Protein AF-C1ECT1-F1 (afdb_monomer_lite)

Secondary structure (DSSP, 8-state):
--------SSHHHHHHHHHHHHHHHHHHHHHHHHHHHHHHHHHHHHHHHHHHHHHHHHHHHHHHHHHHHHHHHHHHHHHHHHHHHHHHHHHHHHHHHHHHHHHHHHHHHHHHHHHHHHHHHHHHHHHHHHHHHHHHHHHHHHHHHHHHHHHHHHHHHHHHHHHHHHHHHHHHHHHHHHHHHHHHHHHHHHHHHHHHHHHHHHHHHHHHHHHHHHHHHHHHHHHHHHTTT--STHHHHHHHHHHHHHHHHHHHHHHHHHHHHHHHHHHHHHHHHHHHHHHHHHHHHHHHHHHHHHHHHHHHHHHHHHHHHHHHHHHHHHHHHHHHHHHHHHHHHHHHHHHHHHHHHHHHTTS-HHHHH-SS-GGGGG--------TT-----S---SSTTS---TTTTTHHHHHHHHHHHHHHHHHHHHHHHHHHHHHHHHHHHHHHHHHHS--HHHHHTTSTTS---SSS--TTHHHHHHHHHHHHHHHHHHHHHHHHHHHHHHHHHTTS--------------------

Foldseek 3Di:
DYDDDDDDDDVVVVVVVVVVVVVVVVVVVVVVVVVVVVVVVVVVVVVVVVVVVVVVVVVVVVVVVVVVVVVVVVVVVVVVVVVVVVVVVVVVVVVVVVVVVVVVVVVVVVVVVVVVVVVVVVVVVVVVVVVVVVVVVVVVVVVVVVVVVVVVVVVVVVVVVVVVVVVVVVVVVVVVVVVVVVVVVVVVVVVVVVVVVVVVVVVVVVVVVVVVVVVVVVVVVVCVVVVVPDPDDPVPVVVVVVVVVVVVVVVVVVVVVVVVVVVVVVVVVVVVVVVVVVVVVVVVVVVVVVVVVVVVVVVVVVVVVVVVVVVVVVVVVVVVVVVVVVVVVVVVVVVVVVVVVVVVVVVVVVDDPVCVVPVQPPVCVVPPPPDPDDDPDPDPQDDDPPDPPDDDDPVHPCSSVVVSVVVVVVVVVVVVVVVVVVVVVVVVVVVVVVVVVCLVDPDPVQVVLCDPPHPDHPVDDDPCVVVVSVVVVVVVVVVVVVVVVVVVVVVVVVVVVVPDDDDDDDDDDDDDDDDDDDDD

InterPro domains:
  IPR039505 Dynein regulatory complex protein 1/2, N-terminal [PF14772] (24-117)
  IPR039750 Dynein regulatory complex protein [PTHR21625] (7-356)

Organism: Micromonas commoda (strain RCC299 / NOUM17 / CCMP2709) (NCBI:txid296587)

Radius of gyration: 83.27 Å; chains: 1; bounding box: 223×62×246 Å

pLDDT: mean 80.4, std 19.65, range [28.39, 98.44]

Sequence (520 aa):
MAAKEEELDEEQLLAREEAMKAEEALMADLRRKAAEMDATRMREQQLSKVSRRRVQHHWLKIMRQVKAEELLRDVEVLSQAHEHLCDRKDAEIEQLARELDIAEEQHRASLRSHTAQLDALANLQHRLVRHLDDEFRRNLRSLTREFQNERDGVDATHRKRRDEMLELIDAMERQHAESNARAQNDFETAREEIKNRNGEEYNALRLTLEQSIDALEKALNDAHVEYVDETGSRSESFKELTAKDADAAATMAKRSRRIDRMQTQLAHLRRRHAATEAEWAERNETLRKEKESMQKHYRELTKKMKDSRATERSRLQALVEASAEASKAVDAKIARAEKILKLAEMARKLETEEEKIDPFNDANEGVAGTFEHGRGSLSSWGSLPAFPNEPVDEYEYMNRFFDRYNKVFLDTRAVDGERERLAEENADLRDVLKRYLDGVSVNDEIVRESLPGGQGNTLMVVNERTEVLRRQKARLERERAAEREMAALRMQDTARLEVTGRSDVQAEEAREVEVMVRSY

Structure (mmCIF, N/CA/C/O backbone):
data_AF-C1ECT1-F1
#
_entry.id   AF-C1ECT1-F1
#
loop_
_atom_site.group_PDB
_atom_site.id
_atom_site.type_symbol
_atom_site.label_atom_id
_atom_site.label_alt_id
_atom_site.label_comp_id
_atom_site.label_asym_id
_atom_site.label_entity_id
_atom_site.label_seq_id
_atom_site.pdbx_PDB_ins_code
_atom_site.Cartn_x
_atom_site.Cartn_y
_atom_site.Cartn_z
_atom_site.occupancy
_atom_site.B_iso_or_equiv
_atom_site.auth_seq_id
_atom_site.auth_comp_id
_atom_site.auth_asym_id
_atom_site.auth_atom_id
_atom_site.pdbx_PDB_model_num
ATOM 1 N N . MET A 1 1 ? 143.371 -20.281 -130.783 1.00 38.75 1 MET A N 1
ATOM 2 C CA . MET A 1 1 ? 141.977 -20.488 -131.232 1.00 38.75 1 MET A CA 1
ATOM 3 C C . MET A 1 1 ? 141.144 -20.560 -129.956 1.00 38.75 1 MET A C 1
ATOM 5 O O . MET A 1 1 ? 141.297 -21.541 -129.252 1.00 38.75 1 MET A O 1
ATOM 9 N N . ALA A 1 2 ? 140.673 -19.430 -129.417 1.00 37.81 2 ALA A N 1
ATOM 10 C CA . ALA A 1 2 ? 139.431 -18.703 -129.763 1.00 37.81 2 ALA A CA 1
ATOM 11 C C . ALA A 1 2 ? 138.211 -19.277 -129.005 1.00 37.81 2 ALA A C 1
ATOM 13 O O . ALA A 1 2 ? 138.126 -20.490 -128.907 1.00 37.81 2 ALA A O 1
ATOM 14 N N . ALA A 1 3 ? 137.211 -18.539 -128.514 1.00 41.69 3 ALA A N 1
ATOM 15 C CA . ALA A 1 3 ? 137.032 -17.156 -128.052 1.00 41.69 3 ALA A CA 1
ATOM 16 C C . ALA A 1 3 ? 135.597 -17.070 -127.458 1.00 41.69 3 ALA A C 1
ATOM 18 O O . ALA A 1 3 ? 134.686 -17.572 -128.101 1.00 41.69 3 ALA A O 1
ATOM 19 N N . LYS A 1 4 ? 135.448 -16.395 -126.302 1.00 46.88 4 LYS A N 1
ATOM 20 C CA . LYS A 1 4 ? 134.285 -15.644 -125.751 1.00 46.88 4 LYS A CA 1
ATOM 21 C C . LYS A 1 4 ? 132.872 -16.271 -125.683 1.00 46.88 4 LYS A C 1
ATOM 23 O O . LYS A 1 4 ? 132.219 -16.359 -126.710 1.00 46.88 4 LYS A O 1
ATOM 28 N N . GLU A 1 5 ? 132.377 -16.462 -124.449 1.00 40.78 5 GLU A N 1
ATOM 29 C CA . GLU A 1 5 ? 131.033 -16.085 -123.929 1.00 40.78 5 GLU A CA 1
ATOM 30 C C . GLU A 1 5 ? 130.930 -16.491 -122.434 1.00 40.78 5 GLU A C 1
ATOM 32 O O . GLU A 1 5 ? 130.688 -17.655 -122.156 1.00 40.78 5 GLU A O 1
ATOM 37 N N . GLU A 1 6 ? 131.181 -15.579 -121.477 1.00 47.59 6 GLU A N 1
ATOM 38 C CA . GLU A 1 6 ? 130.947 -15.771 -120.020 1.00 47.59 6 GLU A CA 1
ATOM 39 C C . GLU A 1 6 ? 131.221 -14.448 -119.255 1.00 47.59 6 GLU A C 1
ATOM 41 O O . GLU A 1 6 ? 132.366 -14.188 -118.918 1.00 47.59 6 GLU A O 1
ATOM 46 N N . GLU A 1 7 ? 130.210 -13.593 -119.024 1.00 41.69 7 GLU A N 1
ATOM 47 C CA . GLU A 1 7 ? 130.173 -12.525 -117.985 1.00 41.69 7 GLU A CA 1
ATOM 48 C C . GLU A 1 7 ? 128.698 -12.100 -117.761 1.00 41.69 7 GLU A C 1
ATOM 50 O O . GLU A 1 7 ? 128.196 -11.217 -118.458 1.00 41.69 7 GLU A O 1
ATOM 55 N N . LEU A 1 8 ? 127.958 -12.773 -116.859 1.00 44.81 8 LEU A N 1
ATOM 56 C CA . LEU A 1 8 ? 126.554 -12.432 -116.541 1.00 44.81 8 LEU A CA 1
ATOM 57 C C . LEU A 1 8 ? 126.038 -13.033 -115.205 1.00 44.81 8 LEU A C 1
ATOM 59 O O . LEU A 1 8 ? 124.957 -13.598 -115.204 1.00 44.81 8 LEU A O 1
ATOM 63 N N . ASP A 1 9 ? 126.758 -12.935 -114.069 1.00 53.41 9 ASP A N 1
ATOM 64 C CA . ASP A 1 9 ? 126.258 -13.506 -112.785 1.00 53.41 9 ASP A CA 1
ATOM 65 C C . ASP A 1 9 ? 126.555 -12.731 -111.466 1.00 53.41 9 ASP A C 1
ATOM 67 O O . ASP A 1 9 ? 126.035 -13.108 -110.416 1.00 53.41 9 ASP A O 1
ATOM 71 N N . GLU A 1 10 ? 127.292 -11.607 -111.454 1.00 54.16 10 GLU A N 1
ATOM 72 C CA . GLU A 1 10 ? 127.638 -10.908 -110.187 1.00 54.16 10 GLU A CA 1
ATOM 73 C C . GLU A 1 10 ? 126.666 -9.779 -109.763 1.00 54.16 10 GLU A C 1
ATOM 75 O O . GLU A 1 10 ? 126.545 -9.482 -108.573 1.00 54.16 10 GLU A O 1
ATOM 80 N N . GLU A 1 11 ? 125.875 -9.202 -110.675 1.00 56.00 11 GLU A N 1
ATOM 81 C CA . GLU A 1 11 ? 124.905 -8.135 -110.339 1.00 56.00 11 GLU A CA 1
ATOM 82 C C . GLU A 1 11 ? 123.637 -8.650 -109.622 1.00 56.00 11 GLU A C 1
ATOM 84 O O . GLU A 1 11 ? 122.957 -7.899 -108.920 1.00 56.00 11 GLU A O 1
ATOM 89 N N . GLN A 1 12 ? 123.313 -9.944 -109.736 1.00 56.47 12 GLN A N 1
ATOM 90 C CA . GLN A 1 12 ? 122.060 -10.499 -109.201 1.00 56.47 12 GLN A CA 1
ATOM 91 C C . GLN A 1 12 ? 122.098 -10.828 -107.696 1.00 56.47 12 GLN A C 1
ATOM 93 O O . GLN A 1 12 ? 121.039 -10.963 -107.075 1.00 56.47 12 GLN A O 1
ATOM 98 N N . LEU A 1 13 ? 123.282 -10.952 -107.082 1.00 58.38 13 LEU A N 1
ATOM 99 C CA . LEU A 1 13 ? 123.420 -11.256 -105.648 1.00 58.38 13 LEU A CA 1
ATOM 100 C C . LEU A 1 13 ? 123.365 -9.998 -104.767 1.00 58.38 13 LEU A C 1
ATOM 102 O O . LEU A 1 13 ? 122.689 -10.014 -103.739 1.00 58.38 13 LEU A O 1
ATOM 106 N N . LEU A 1 14 ? 123.964 -8.887 -105.205 1.00 60.75 14 LEU A N 1
ATOM 107 C CA . LEU A 1 14 ? 123.893 -7.602 -104.493 1.00 60.75 14 LEU A CA 1
ATOM 108 C C . LEU A 1 14 ? 122.464 -7.042 -104.466 1.00 60.75 14 LEU A C 1
ATOM 110 O O . LEU A 1 14 ? 121.989 -6.614 -103.416 1.00 60.75 14 LEU A O 1
ATOM 114 N N . ALA A 1 15 ? 121.726 -7.165 -105.574 1.00 62.22 15 ALA A N 1
ATOM 115 C CA . ALA A 1 15 ? 120.319 -6.769 -105.633 1.00 62.22 15 ALA A CA 1
ATOM 116 C C . ALA A 1 15 ? 119.428 -7.585 -104.674 1.00 62.22 15 ALA A C 1
ATOM 118 O O . ALA A 1 15 ? 118.450 -7.064 -104.138 1.00 62.22 15 ALA A O 1
ATOM 119 N N . ARG A 1 16 ? 119.766 -8.858 -104.414 1.00 61.47 16 ARG A N 1
ATOM 120 C CA . ARG A 1 16 ? 119.040 -9.705 -103.452 1.00 61.47 16 ARG A CA 1
ATOM 121 C C . ARG A 1 16 ? 119.345 -9.338 -102.003 1.00 61.47 16 ARG A C 1
ATOM 123 O O . ARG A 1 16 ? 118.430 -9.344 -101.185 1.00 61.47 16 ARG A O 1
ATOM 130 N N . GLU A 1 17 ? 120.586 -8.990 -101.674 1.00 61.91 17 GLU A N 1
ATOM 131 C CA . GLU A 1 17 ? 120.934 -8.533 -100.323 1.00 61.91 17 GLU A CA 1
ATOM 132 C C . GLU A 1 17 ? 120.354 -7.151 -100.003 1.00 61.91 17 GLU A C 1
ATOM 134 O O . GLU A 1 17 ? 119.888 -6.918 -98.886 1.00 61.91 17 GLU A O 1
ATOM 139 N N . GLU A 1 18 ? 120.338 -6.241 -100.977 1.00 64.75 18 GLU A N 1
ATOM 140 C CA . GLU A 1 18 ? 119.692 -4.934 -100.842 1.00 64.75 18 GLU A CA 1
ATOM 141 C C . GLU A 1 18 ? 118.167 -5.065 -100.739 1.00 64.75 18 GLU A C 1
ATOM 143 O O . GLU A 1 18 ? 117.558 -4.390 -99.909 1.00 64.75 18 GLU A O 1
ATOM 148 N N . ALA A 1 19 ? 117.555 -5.995 -101.484 1.00 65.75 19 ALA A N 1
ATOM 149 C CA . ALA A 1 19 ? 116.135 -6.317 -101.356 1.00 65.75 19 ALA A CA 1
ATOM 150 C C . ALA A 1 19 ? 115.796 -6.929 -99.987 1.00 65.75 19 ALA A C 1
ATOM 152 O O . ALA A 1 19 ? 114.829 -6.503 -99.365 1.00 65.75 19 ALA A O 1
ATOM 153 N N . MET A 1 20 ? 116.614 -7.849 -99.463 1.00 65.56 20 MET A N 1
ATOM 154 C CA . MET A 1 20 ? 116.411 -8.431 -98.127 1.00 65.56 20 MET A CA 1
ATOM 155 C C . MET A 1 20 ? 116.568 -7.388 -97.015 1.00 65.56 20 MET A C 1
ATOM 157 O O . MET A 1 20 ? 115.753 -7.345 -96.099 1.00 65.56 20 MET A O 1
ATOM 161 N N . LYS A 1 21 ? 117.555 -6.486 -97.106 1.00 67.12 21 LYS A N 1
ATOM 162 C CA . LYS A 1 21 ? 117.710 -5.378 -96.144 1.00 67.12 21 LYS A CA 1
ATOM 163 C C . LYS A 1 21 ? 116.572 -4.363 -96.247 1.00 67.12 21 LYS A C 1
ATOM 165 O O . LYS A 1 21 ? 116.142 -3.831 -95.224 1.00 67.12 21 LYS A O 1
ATOM 170 N N . ALA A 1 22 ? 116.067 -4.102 -97.453 1.00 69.12 22 ALA A N 1
ATOM 171 C CA . ALA A 1 22 ? 114.900 -3.253 -97.662 1.00 69.12 22 ALA A CA 1
ATOM 172 C C . ALA A 1 22 ? 113.623 -3.902 -97.106 1.00 69.12 22 ALA A C 1
ATOM 174 O O . ALA A 1 22 ? 112.852 -3.225 -96.432 1.00 69.12 22 ALA A O 1
ATOM 175 N N . GLU A 1 23 ? 113.423 -5.207 -97.303 1.00 67.56 23 GLU A N 1
ATOM 176 C CA . GLU A 1 23 ? 112.306 -5.963 -96.725 1.00 67.56 23 GLU A CA 1
ATOM 177 C C . GLU A 1 23 ? 112.401 -6.059 -95.198 1.00 67.56 23 GLU A C 1
ATOM 179 O O . GLU A 1 23 ? 111.400 -5.865 -94.510 1.00 67.56 23 GLU A O 1
ATOM 184 N N . GLU A 1 24 ? 113.591 -6.275 -94.634 1.00 69.62 24 GLU A N 1
ATOM 185 C CA . GLU A 1 24 ? 113.816 -6.267 -93.187 1.00 69.62 24 GLU A CA 1
ATOM 186 C C . GLU A 1 24 ? 113.598 -4.880 -92.574 1.00 69.62 24 GLU A C 1
ATOM 188 O O . GLU A 1 24 ? 112.993 -4.780 -91.505 1.00 69.62 24 GLU A O 1
ATOM 193 N N . ALA A 1 25 ? 114.015 -3.804 -93.250 1.00 72.62 25 ALA A N 1
ATOM 194 C CA . ALA A 1 25 ? 113.741 -2.430 -92.830 1.00 72.62 25 ALA A CA 1
ATOM 195 C C . ALA A 1 25 ? 112.240 -2.106 -92.894 1.00 72.62 25 ALA A C 1
ATOM 197 O O . ALA A 1 25 ? 111.696 -1.518 -91.959 1.00 72.62 25 ALA A O 1
ATOM 198 N N . LEU A 1 26 ? 111.542 -2.561 -93.939 1.00 72.62 26 LEU A N 1
ATOM 199 C CA . LEU A 1 26 ? 110.098 -2.382 -94.102 1.00 72.62 26 LEU A CA 1
ATOM 200 C C . LEU A 1 26 ? 109.324 -3.199 -93.053 1.00 72.62 26 LEU A C 1
ATOM 202 O O . LEU A 1 26 ? 108.399 -2.685 -92.426 1.00 72.62 26 LEU A O 1
ATOM 206 N N . MET A 1 27 ? 109.753 -4.429 -92.763 1.00 72.62 27 MET A N 1
ATOM 207 C CA . MET A 1 27 ? 109.206 -5.257 -91.683 1.00 72.62 27 MET A CA 1
ATOM 208 C C . MET A 1 27 ? 109.528 -4.697 -90.292 1.00 72.62 27 MET A C 1
ATOM 210 O O . MET A 1 27 ? 108.693 -4.793 -89.391 1.00 72.62 27 MET A O 1
ATOM 214 N N . ALA A 1 28 ? 110.695 -4.082 -90.090 1.00 75.81 28 ALA A N 1
ATOM 215 C CA . ALA A 1 28 ? 111.050 -3.401 -88.847 1.00 75.81 28 ALA A CA 1
ATOM 216 C C . ALA A 1 28 ? 110.219 -2.127 -88.638 1.00 75.81 28 ALA A C 1
ATOM 218 O O . ALA A 1 28 ? 109.746 -1.891 -87.527 1.00 75.81 28 ALA A O 1
ATOM 219 N N . ASP A 1 29 ? 109.963 -1.352 -89.691 1.00 75.25 29 ASP A N 1
ATOM 220 C CA . ASP A 1 29 ? 109.090 -0.178 -89.638 1.00 75.25 29 ASP A CA 1
ATOM 221 C C . ASP A 1 29 ? 107.617 -0.561 -89.450 1.00 75.25 29 ASP A C 1
ATOM 223 O O . ASP A 1 29 ? 106.904 0.094 -88.688 1.00 75.25 29 ASP A O 1
ATOM 227 N N . LEU A 1 30 ? 107.154 -1.661 -90.055 1.00 75.31 30 LEU A N 1
ATOM 228 C CA . LEU A 1 30 ? 105.832 -2.229 -89.776 1.00 75.31 30 LEU A CA 1
ATOM 229 C C . LEU A 1 30 ? 105.723 -2.724 -88.327 1.00 75.31 30 LEU A C 1
ATOM 231 O O . LEU A 1 30 ? 104.710 -2.473 -87.678 1.00 75.31 30 LEU A O 1
ATOM 235 N N . ARG A 1 31 ? 106.768 -3.364 -87.782 1.00 76.12 31 ARG A N 1
ATOM 236 C CA . ARG A 1 31 ? 106.824 -3.782 -86.368 1.00 76.12 31 ARG A CA 1
ATOM 237 C C . ARG A 1 31 ? 106.865 -2.592 -85.410 1.00 76.12 31 ARG A C 1
ATOM 239 O O . ARG A 1 31 ? 106.209 -2.646 -84.375 1.00 76.12 31 ARG A O 1
ATOM 246 N N . ARG A 1 32 ? 107.582 -1.516 -85.749 1.00 78.62 32 ARG A N 1
ATOM 247 C CA . ARG A 1 32 ? 107.584 -0.257 -84.982 1.00 78.62 32 ARG A CA 1
ATOM 248 C C . ARG A 1 32 ? 106.201 0.381 -84.972 1.00 78.62 32 ARG A C 1
ATOM 250 O O . ARG A 1 32 ? 105.686 0.652 -83.896 1.00 78.62 32 ARG A O 1
ATOM 257 N N . LYS A 1 33 ? 105.559 0.512 -86.136 1.00 77.62 33 LYS A N 1
ATOM 258 C CA . LYS A 1 33 ? 104.183 1.025 -86.245 1.00 77.62 33 LYS A CA 1
ATOM 259 C C . LYS A 1 33 ? 103.181 0.143 -85.496 1.00 77.62 33 LYS A C 1
ATOM 261 O O . LYS A 1 33 ? 102.305 0.668 -84.821 1.00 77.62 33 LYS A O 1
ATOM 266 N N . ALA A 1 34 ? 103.321 -1.182 -85.554 1.00 78.38 34 ALA A N 1
ATOM 267 C CA . ALA A 1 34 ? 102.479 -2.103 -84.792 1.00 78.38 34 ALA A CA 1
ATOM 268 C C . ALA A 1 34 ? 102.683 -1.953 -83.274 1.00 78.38 34 ALA A C 1
ATOM 270 O O . ALA A 1 34 ? 101.707 -1.837 -82.541 1.00 78.38 34 ALA A O 1
ATOM 271 N N . ALA A 1 35 ? 103.930 -1.863 -82.802 1.00 79.75 35 ALA A N 1
ATOM 272 C CA . ALA A 1 35 ? 104.240 -1.647 -81.388 1.00 79.75 35 ALA A CA 1
ATOM 273 C C . ALA A 1 35 ? 103.779 -0.266 -80.886 1.00 79.75 35 ALA A C 1
ATOM 275 O O . ALA A 1 35 ? 103.314 -0.145 -79.754 1.00 79.75 35 ALA A O 1
ATOM 276 N N . GLU A 1 36 ? 103.862 0.770 -81.724 1.00 79.06 36 GLU A N 1
ATOM 277 C CA . GLU A 1 36 ? 103.298 2.093 -81.444 1.00 79.06 36 GLU A CA 1
ATOM 278 C C . GLU A 1 36 ? 101.770 2.039 -81.346 1.00 79.06 36 GLU A C 1
ATOM 280 O O . GLU A 1 36 ? 101.214 2.593 -80.399 1.00 79.06 36 GLU A O 1
ATOM 285 N N . MET A 1 37 ? 101.101 1.315 -82.251 1.00 76.75 37 MET A N 1
ATOM 286 C CA . MET A 1 37 ? 99.650 1.096 -82.220 1.00 76.75 37 MET A CA 1
ATOM 287 C C . MET A 1 37 ? 99.199 0.259 -81.016 1.00 76.75 37 MET A C 1
ATOM 289 O O . MET A 1 37 ? 98.159 0.534 -80.421 1.00 76.75 37 MET A O 1
ATOM 293 N N . ASP A 1 38 ? 99.979 -0.736 -80.601 1.00 79.56 38 ASP A N 1
ATOM 294 C CA . ASP A 1 38 ? 99.696 -1.504 -79.389 1.00 79.56 38 ASP A CA 1
ATOM 295 C C . ASP A 1 38 ? 99.951 -0.669 -78.126 1.00 79.56 38 ASP A C 1
ATOM 297 O O . ASP A 1 38 ? 99.178 -0.737 -77.168 1.00 79.56 38 ASP A O 1
ATOM 301 N N . ALA A 1 39 ? 100.976 0.189 -78.120 1.00 81.94 39 ALA A N 1
ATOM 302 C CA . ALA A 1 39 ? 101.240 1.114 -77.022 1.00 81.94 39 ALA A CA 1
ATOM 303 C C . ALA A 1 39 ? 100.159 2.201 -76.901 1.00 81.94 39 ALA A C 1
ATOM 305 O O . ALA A 1 39 ? 99.745 2.523 -75.782 1.00 81.94 39 ALA A O 1
ATOM 306 N N . THR A 1 40 ? 99.662 2.753 -78.014 1.00 81.06 40 THR A N 1
ATOM 307 C CA . THR A 1 40 ? 98.511 3.671 -78.005 1.00 81.06 40 THR A CA 1
ATOM 308 C C . THR A 1 40 ? 97.251 2.942 -77.558 1.00 81.06 40 THR A C 1
ATOM 310 O O . THR A 1 40 ? 96.589 3.420 -76.639 1.00 81.06 40 THR A O 1
ATOM 313 N N . ARG A 1 41 ? 96.986 1.732 -78.062 1.00 78.81 41 ARG A N 1
ATOM 314 C CA . ARG A 1 41 ? 95.850 0.900 -77.638 1.00 78.81 41 ARG A CA 1
ATOM 315 C C . ARG A 1 41 ? 95.889 0.561 -76.147 1.00 78.81 41 ARG A C 1
ATOM 317 O O . ARG A 1 41 ? 94.859 0.617 -75.479 1.00 78.81 41 ARG A O 1
ATOM 324 N N . MET A 1 42 ? 97.053 0.235 -75.585 1.00 80.69 42 MET A N 1
ATOM 325 C CA . MET A 1 42 ? 97.198 -0.051 -74.152 1.00 80.69 42 MET A CA 1
ATOM 326 C C . MET A 1 42 ? 97.007 1.203 -73.293 1.00 80.69 42 MET A C 1
ATOM 328 O O . MET A 1 42 ? 96.346 1.135 -72.252 1.00 80.69 42 MET A O 1
ATOM 332 N N . ARG A 1 43 ? 97.514 2.360 -73.737 1.00 80.31 43 ARG A N 1
ATOM 333 C CA . ARG A 1 43 ? 97.250 3.654 -73.085 1.00 80.31 43 ARG A CA 1
ATOM 334 C C . ARG A 1 43 ? 95.767 4.008 -73.141 1.00 80.31 43 ARG A C 1
ATOM 336 O O . ARG A 1 43 ? 95.202 4.369 -72.114 1.00 80.31 43 ARG A O 1
ATOM 343 N N . GLU A 1 44 ? 95.113 3.831 -74.284 1.00 81.88 44 GLU A N 1
ATOM 344 C CA . GLU A 1 44 ? 93.670 4.030 -74.441 1.00 81.88 44 GLU A CA 1
ATOM 345 C C . GLU A 1 44 ? 92.859 3.075 -73.563 1.00 81.88 44 GLU A C 1
ATOM 347 O O . GLU A 1 44 ? 91.901 3.502 -72.926 1.00 81.88 44 GLU A O 1
ATOM 352 N N . GLN A 1 45 ? 93.254 1.805 -73.435 1.00 83.69 45 GLN A N 1
ATOM 353 C CA . GLN A 1 45 ? 92.603 0.863 -72.520 1.00 83.69 45 GLN A CA 1
ATOM 354 C C . GLN A 1 45 ? 92.758 1.277 -71.053 1.00 83.69 45 GLN A C 1
ATOM 356 O O . GLN A 1 45 ? 91.808 1.167 -70.276 1.00 83.69 45 GLN A O 1
ATOM 361 N N . GLN A 1 46 ? 93.938 1.750 -70.647 1.00 84.44 46 GLN A N 1
ATOM 362 C CA . GLN A 1 46 ? 94.169 2.245 -69.288 1.00 84.44 46 GLN A CA 1
ATOM 363 C C . GLN A 1 46 ? 93.380 3.532 -69.020 1.00 84.44 46 GLN A C 1
ATOM 365 O O . GLN A 1 46 ? 92.696 3.623 -67.998 1.00 84.44 46 GLN A O 1
ATOM 370 N N . LEU A 1 47 ? 93.388 4.480 -69.959 1.00 82.94 47 LEU A N 1
ATOM 371 C CA . LEU A 1 47 ? 92.577 5.696 -69.902 1.00 82.94 47 LEU A CA 1
ATOM 372 C C . LEU A 1 47 ? 91.082 5.369 -69.899 1.00 82.94 47 LEU A C 1
ATOM 374 O O . LEU A 1 47 ? 90.340 5.972 -69.134 1.00 82.94 47 LEU A O 1
ATOM 378 N N . SER A 1 48 ? 90.642 4.363 -70.653 1.00 82.75 48 SER A N 1
ATOM 379 C CA . SER A 1 48 ? 89.263 3.870 -70.657 1.00 82.75 48 SER A CA 1
ATOM 380 C C . SER A 1 48 ? 88.880 3.242 -69.315 1.00 82.75 48 SER A C 1
ATOM 382 O O . SER A 1 48 ? 87.807 3.526 -68.790 1.00 82.75 48 SER A O 1
ATOM 384 N N . LYS A 1 49 ? 89.767 2.460 -68.682 1.00 86.06 49 LYS A N 1
ATOM 385 C CA . LYS A 1 49 ? 89.541 1.905 -67.333 1.00 86.06 49 LYS A CA 1
ATOM 386 C C . LYS A 1 49 ? 89.452 3.003 -66.271 1.00 86.06 49 LYS A C 1
ATOM 388 O O . LYS A 1 49 ? 88.559 2.959 -65.424 1.00 86.06 49 LYS A O 1
ATOM 393 N N . VAL A 1 50 ? 90.352 3.986 -66.311 1.00 87.12 50 VAL A N 1
ATOM 394 C CA . VAL A 1 50 ? 90.346 5.127 -65.381 1.00 87.12 50 VAL A CA 1
ATOM 395 C C . VAL A 1 50 ? 89.122 6.011 -65.624 1.00 87.12 50 VAL A C 1
ATOM 397 O O . VAL A 1 50 ? 88.437 6.367 -64.668 1.00 87.12 50 VAL A O 1
ATOM 400 N N . SER A 1 51 ? 88.797 6.300 -66.884 1.00 83.19 51 SER A N 1
ATOM 401 C CA . SER A 1 51 ? 87.598 7.040 -67.285 1.00 83.19 51 SER A CA 1
ATOM 402 C C . SER A 1 51 ? 86.329 6.321 -66.826 1.00 83.19 51 SER A C 1
ATOM 404 O O . SER A 1 51 ? 85.502 6.923 -66.150 1.00 83.19 51 SER A O 1
ATOM 406 N N . ARG A 1 52 ? 86.221 5.001 -67.030 1.00 87.81 52 ARG A N 1
ATOM 407 C CA . ARG A 1 52 ? 85.099 4.182 -66.543 1.00 87.81 52 ARG A CA 1
ATOM 408 C C . ARG A 1 52 ? 84.944 4.258 -65.026 1.00 87.81 52 ARG A C 1
ATOM 410 O O . ARG A 1 52 ? 83.830 4.440 -64.552 1.00 87.81 52 ARG A O 1
ATOM 417 N N . ARG A 1 53 ? 86.034 4.153 -64.258 1.00 87.38 53 ARG A N 1
ATOM 418 C CA . ARG A 1 53 ? 85.984 4.289 -62.789 1.00 87.38 53 ARG A CA 1
ATOM 419 C C . ARG A 1 53 ? 85.565 5.693 -62.357 1.00 87.38 53 ARG A C 1
ATOM 421 O O . ARG A 1 53 ? 84.788 5.820 -61.416 1.00 87.38 53 ARG A O 1
ATOM 428 N N . ARG A 1 54 ? 86.038 6.738 -63.045 1.00 88.56 54 ARG A N 1
ATOM 429 C CA . ARG A 1 54 ? 85.617 8.127 -62.794 1.00 88.56 54 ARG A CA 1
ATOM 430 C C . ARG A 1 54 ? 84.130 8.318 -63.085 1.00 88.56 54 ARG A C 1
ATOM 432 O O . ARG A 1 54 ? 83.435 8.873 -62.243 1.00 88.56 54 ARG A O 1
ATOM 439 N N . VAL A 1 55 ? 83.639 7.795 -64.209 1.00 87.81 55 VAL A N 1
ATOM 440 C CA . VAL A 1 55 ? 82.213 7.812 -64.571 1.00 87.81 55 VAL A CA 1
ATOM 441 C C . VAL A 1 55 ? 81.386 7.037 -63.548 1.00 87.81 55 VAL A C 1
ATOM 443 O O . VAL A 1 55 ? 80.391 7.560 -63.076 1.00 87.81 55 VAL A O 1
ATOM 446 N N . GLN A 1 56 ? 81.814 5.844 -63.126 1.00 90.19 56 GLN A N 1
ATOM 447 C CA . GLN A 1 56 ? 81.120 5.068 -62.090 1.00 90.19 56 GLN A CA 1
ATOM 448 C C . GLN A 1 56 ? 81.092 5.787 -60.740 1.00 90.19 56 GLN A C 1
ATOM 450 O O . GLN A 1 56 ? 80.058 5.807 -60.085 1.00 90.19 56 GLN A O 1
ATOM 455 N N . HIS A 1 57 ? 82.202 6.395 -60.316 1.00 90.75 57 HIS A N 1
ATOM 456 C CA . HIS A 1 57 ? 82.244 7.160 -59.072 1.00 90.75 57 HIS A CA 1
ATOM 457 C C . HIS A 1 57 ? 81.335 8.392 -59.140 1.00 90.75 57 HIS A C 1
ATOM 459 O O . HIS A 1 57 ? 80.583 8.656 -58.204 1.00 90.75 57 HIS A O 1
ATOM 465 N N . HIS A 1 58 ? 81.366 9.115 -60.261 1.00 91.88 58 HIS A N 1
ATOM 466 C CA . HIS A 1 58 ? 80.483 10.249 -60.497 1.00 91.88 58 HIS A CA 1
ATOM 467 C C . HIS A 1 58 ? 79.011 9.816 -60.536 1.00 91.88 58 HIS A C 1
ATOM 469 O O . HIS A 1 58 ? 78.183 10.433 -59.877 1.00 91.88 58 HIS A O 1
ATOM 475 N N . TRP A 1 59 ? 78.704 8.700 -61.201 1.00 91.75 59 TRP A N 1
ATOM 476 C CA . TRP A 1 59 ? 77.366 8.119 -61.247 1.00 91.75 59 TRP A CA 1
ATOM 477 C C . TRP A 1 59 ? 76.883 7.686 -59.864 1.00 91.75 59 TRP A C 1
ATOM 479 O O . TRP A 1 59 ? 75.781 8.034 -59.473 1.00 91.75 59 TRP A O 1
ATOM 489 N N . LEU A 1 60 ? 77.714 7.011 -59.065 1.00 93.00 60 LEU A N 1
ATOM 490 C CA . LEU A 1 60 ? 77.374 6.657 -57.683 1.00 93.00 60 LEU A CA 1
ATOM 491 C C . LEU A 1 60 ? 77.152 7.892 -56.808 1.00 93.00 60 LEU A C 1
ATOM 493 O O . LEU A 1 60 ? 76.282 7.869 -55.943 1.00 93.00 60 LEU A O 1
ATOM 497 N N . LYS A 1 61 ? 77.924 8.964 -57.017 1.00 93.44 61 LYS A N 1
ATOM 498 C CA . LYS A 1 61 ? 77.718 10.233 -56.314 1.00 93.44 61 LYS A CA 1
ATOM 499 C C . LYS A 1 61 ? 76.365 10.845 -56.682 1.00 93.44 61 LYS A C 1
ATOM 501 O O . LYS A 1 61 ? 75.620 11.182 -55.770 1.00 93.44 61 LYS A O 1
ATOM 506 N N . ILE A 1 62 ? 76.035 10.910 -57.974 1.00 92.06 62 ILE A N 1
ATOM 507 C CA . ILE A 1 62 ? 74.730 11.387 -58.456 1.00 92.06 62 ILE A CA 1
ATOM 508 C C . ILE A 1 62 ? 73.606 10.508 -57.897 1.00 92.06 62 ILE A C 1
ATOM 510 O O . ILE A 1 62 ? 72.678 11.023 -57.291 1.00 92.06 62 ILE A O 1
ATOM 514 N N . MET A 1 63 ? 73.716 9.183 -58.001 1.00 89.69 63 MET A N 1
ATOM 515 C CA . MET A 1 63 ? 72.704 8.248 -57.497 1.00 89.69 63 MET A CA 1
ATOM 516 C C . MET A 1 63 ? 72.501 8.364 -55.984 1.00 89.69 63 MET A C 1
ATOM 518 O O . MET A 1 63 ? 71.375 8.265 -55.513 1.00 89.69 63 MET A O 1
ATOM 522 N N . ARG A 1 64 ? 73.566 8.594 -55.204 1.00 93.62 64 ARG A N 1
ATOM 523 C CA . ARG A 1 64 ? 73.445 8.844 -53.759 1.00 93.62 64 ARG A CA 1
ATOM 524 C C . ARG A 1 64 ? 72.783 10.181 -53.459 1.00 93.62 64 ARG A C 1
ATOM 526 O O . ARG A 1 64 ? 72.027 10.245 -52.503 1.00 93.62 64 ARG A O 1
ATOM 533 N N . GLN A 1 65 ? 73.067 11.220 -54.242 1.00 93.06 65 GLN A N 1
ATOM 534 C CA . GLN A 1 65 ? 72.419 12.524 -54.093 1.00 93.06 65 GLN A CA 1
ATOM 535 C C . GLN A 1 65 ? 70.925 12.417 -54.401 1.00 93.06 65 GLN A C 1
ATOM 537 O O . GLN A 1 65 ? 70.118 12.748 -53.543 1.00 93.06 65 GLN A O 1
ATOM 542 N N . VAL A 1 66 ? 70.568 11.826 -55.543 1.00 92.31 66 VAL A N 1
ATOM 543 C CA . VAL A 1 66 ? 69.169 11.578 -55.915 1.00 92.31 66 VAL A CA 1
ATOM 544 C C . VAL A 1 66 ? 68.477 10.703 -54.870 1.00 92.31 66 VAL A C 1
ATOM 546 O O . VAL A 1 66 ? 67.381 11.035 -54.434 1.00 92.31 66 VAL A O 1
ATOM 549 N N . LYS A 1 67 ? 69.124 9.632 -54.382 1.00 94.50 67 LYS A N 1
ATOM 550 C CA . LYS A 1 67 ? 68.505 8.773 -53.366 1.00 94.50 67 LYS A CA 1
ATOM 551 C C . LYS A 1 67 ? 68.360 9.457 -52.006 1.00 94.50 67 LYS A C 1
ATOM 553 O O . LYS A 1 67 ? 67.386 9.201 -51.309 1.00 94.50 67 LYS A O 1
ATOM 558 N N . ALA A 1 68 ? 69.308 10.306 -51.616 1.00 93.31 68 ALA A N 1
ATOM 559 C CA . ALA A 1 68 ? 69.194 11.103 -50.399 1.00 93.31 68 ALA A CA 1
ATOM 560 C C . ALA A 1 68 ? 68.046 12.117 -50.509 1.00 93.31 68 ALA A C 1
ATOM 562 O O . ALA A 1 68 ? 67.290 12.265 -49.557 1.00 93.31 68 ALA A O 1
ATOM 563 N N . GLU A 1 69 ? 67.876 12.758 -51.668 1.00 92.19 69 GLU A N 1
ATOM 564 C CA . GLU A 1 69 ? 66.743 13.650 -51.935 1.00 92.19 69 GLU A CA 1
ATOM 565 C C . GLU A 1 69 ? 65.402 12.906 -51.914 1.00 92.19 69 GLU A C 1
ATOM 567 O O . GLU A 1 69 ? 64.453 13.398 -51.315 1.00 92.19 69 GLU A O 1
ATOM 572 N N . GLU A 1 70 ? 65.318 11.712 -52.511 1.00 93.19 70 GLU A N 1
ATOM 573 C CA . GLU A 1 70 ? 64.129 10.853 -52.409 1.00 93.19 70 GLU A CA 1
ATOM 574 C C . GLU A 1 70 ? 63.801 10.510 -50.952 1.00 93.19 70 GLU A C 1
ATOM 576 O O . GLU A 1 70 ? 62.676 10.715 -50.521 1.00 93.19 70 GLU A O 1
ATOM 581 N N . LEU A 1 71 ? 64.785 10.047 -50.173 1.00 93.88 71 LEU A N 1
ATOM 582 C CA . LEU A 1 71 ? 64.562 9.680 -48.772 1.00 93.88 71 LEU A CA 1
ATOM 583 C C . LEU A 1 71 ? 64.163 10.879 -47.906 1.00 93.88 71 LEU A C 1
ATOM 585 O O . LEU A 1 71 ? 63.368 10.717 -46.988 1.00 93.88 71 LEU A O 1
ATOM 589 N N . LEU A 1 72 ? 64.697 12.073 -48.178 1.00 95.19 72 LEU A N 1
ATOM 590 C CA . LEU A 1 72 ? 64.275 13.288 -47.480 1.00 95.19 72 LEU A CA 1
ATOM 591 C C . LEU A 1 72 ? 62.818 13.638 -47.800 1.00 95.19 72 LEU A C 1
ATOM 593 O O . LEU A 1 72 ? 62.078 13.968 -46.880 1.00 95.19 72 LEU A O 1
ATOM 597 N N . ARG A 1 73 ? 62.392 13.494 -49.064 1.00 94.56 73 ARG A N 1
ATOM 598 C CA . ARG A 1 73 ? 60.978 13.656 -49.444 1.00 94.56 73 ARG A CA 1
ATOM 599 C C . ARG A 1 73 ? 60.096 12.608 -48.772 1.00 94.56 73 ARG A C 1
ATOM 601 O O . ARG A 1 73 ? 59.043 12.958 -48.260 1.00 94.56 73 ARG A O 1
ATOM 608 N N . ASP A 1 74 ? 60.526 11.348 -48.724 1.00 94.12 74 ASP A N 1
ATOM 609 C CA . ASP A 1 74 ? 59.774 10.281 -48.053 1.00 94.12 74 ASP A CA 1
ATOM 610 C C . ASP A 1 74 ? 59.630 10.564 -46.547 1.00 94.12 74 ASP A C 1
ATOM 612 O O . ASP A 1 74 ? 58.552 10.384 -45.985 1.00 94.12 74 ASP A O 1
ATOM 616 N N . VAL A 1 75 ? 60.693 11.047 -45.888 1.00 95.19 75 VAL A N 1
ATOM 617 C CA . VAL A 1 75 ? 60.651 11.461 -44.474 1.00 95.19 75 VAL A CA 1
ATOM 618 C C . VAL A 1 75 ? 59.708 12.645 -44.270 1.00 95.19 75 VAL A C 1
ATOM 620 O O . VAL A 1 75 ? 58.964 12.642 -43.296 1.00 95.19 75 VAL A O 1
ATOM 623 N N . GLU A 1 76 ? 59.704 13.620 -45.178 1.00 95.62 76 GLU A N 1
ATOM 624 C CA . GLU A 1 76 ? 58.808 14.780 -45.122 1.00 95.62 76 GLU A CA 1
ATOM 625 C C . GLU A 1 76 ? 57.336 14.382 -45.319 1.00 95.62 76 GLU A C 1
ATOM 627 O O . GLU A 1 76 ? 56.460 14.823 -44.578 1.00 95.62 76 GLU A O 1
ATOM 632 N N . VAL A 1 77 ? 57.055 13.477 -46.259 1.00 95.06 77 VAL A N 1
ATOM 633 C CA . VAL A 1 77 ? 55.708 12.917 -46.448 1.00 95.06 77 VAL A CA 1
ATOM 634 C C . VAL A 1 77 ? 55.271 12.134 -45.208 1.00 95.06 77 VAL A C 1
ATOM 636 O O . VAL A 1 77 ? 54.135 12.275 -44.757 1.00 95.06 77 VAL A O 1
ATOM 639 N N . LEU A 1 78 ? 56.163 11.329 -44.620 1.00 95.88 78 LEU A N 1
ATOM 640 C CA . LEU A 1 78 ? 55.870 10.592 -43.390 1.00 95.88 78 LEU A CA 1
ATOM 641 C C . LEU A 1 78 ? 55.662 11.520 -42.188 1.00 95.88 78 LEU A C 1
ATOM 643 O O . LEU A 1 78 ? 54.785 11.240 -41.373 1.00 95.88 78 LEU A O 1
ATOM 647 N N . SER A 1 79 ? 56.421 12.614 -42.069 1.00 96.00 79 SER A N 1
ATOM 648 C CA . SER A 1 79 ? 56.230 13.582 -40.986 1.00 96.00 79 SER A CA 1
ATOM 649 C C . SER A 1 79 ? 54.907 14.323 -41.130 1.00 96.00 79 SER A C 1
ATOM 651 O O . SER A 1 79 ? 54.179 14.410 -40.150 1.00 96.00 79 SER A O 1
ATOM 653 N N . GLN A 1 80 ? 54.541 14.755 -42.341 1.00 95.69 80 GLN A N 1
ATOM 654 C CA . GLN A 1 80 ? 53.234 15.371 -42.606 1.00 95.69 80 GLN A CA 1
ATOM 655 C C . GLN A 1 80 ? 52.087 14.399 -42.305 1.00 95.69 80 GLN A C 1
ATOM 657 O O . GLN A 1 80 ? 51.122 14.751 -41.632 1.00 95.69 80 GLN A O 1
ATOM 662 N N . ALA A 1 81 ? 52.204 13.140 -42.740 1.00 95.19 81 ALA A N 1
ATOM 663 C CA . ALA A 1 81 ? 51.213 12.113 -42.427 1.00 95.19 81 ALA A CA 1
ATOM 664 C C . ALA A 1 81 ? 51.095 11.860 -40.914 1.00 95.19 81 ALA A C 1
ATOM 666 O O . ALA A 1 81 ? 49.993 11.623 -40.415 1.00 95.19 81 ALA A O 1
ATOM 667 N N . HIS A 1 82 ? 52.211 11.913 -40.180 1.00 96.06 82 HIS A N 1
ATOM 668 C CA . HIS A 1 82 ? 52.213 11.783 -38.727 1.00 96.06 82 HIS A CA 1
ATOM 669 C C . HIS A 1 82 ? 51.581 12.996 -38.034 1.00 96.06 82 HIS A C 1
ATOM 671 O O . HIS A 1 82 ? 50.751 12.791 -37.156 1.00 96.06 82 HIS A O 1
ATOM 677 N N . GLU A 1 83 ? 51.903 14.223 -38.452 1.00 96.75 83 GLU A N 1
ATOM 678 C CA . GLU A 1 83 ? 51.275 15.453 -37.947 1.00 96.75 83 GLU A CA 1
ATOM 679 C C . GLU A 1 83 ? 49.759 15.413 -38.148 1.00 96.75 83 GLU A C 1
ATOM 681 O O . GLU A 1 83 ? 49.014 15.562 -37.187 1.00 96.75 83 GLU A O 1
ATOM 686 N N . HIS A 1 84 ? 49.289 15.054 -39.346 1.00 95.75 84 HIS A N 1
ATOM 687 C CA . HIS A 1 84 ? 47.857 14.891 -39.603 1.00 95.75 84 HIS A CA 1
ATOM 688 C C . HIS A 1 84 ? 47.201 13.809 -38.737 1.00 95.75 84 HIS A C 1
ATOM 690 O O . HIS A 1 84 ? 46.033 13.931 -38.367 1.00 95.75 84 HIS A O 1
ATOM 696 N N . LEU A 1 85 ? 47.915 12.723 -38.426 1.00 97.12 85 LEU A N 1
ATOM 697 C CA . LEU A 1 85 ? 47.407 11.697 -37.519 1.00 97.12 85 LEU A CA 1
ATOM 698 C C . LEU A 1 85 ? 47.317 12.233 -36.088 1.00 97.12 85 LEU A C 1
ATOM 700 O O . LEU A 1 85 ? 46.309 11.982 -35.431 1.00 97.12 85 LEU A O 1
ATOM 704 N N . CYS A 1 86 ? 48.329 12.967 -35.624 1.00 97.44 86 CYS A N 1
ATOM 705 C CA . CYS A 1 86 ? 48.317 13.626 -34.321 1.00 97.44 86 CYS A CA 1
ATOM 706 C C . CYS A 1 86 ? 47.159 14.623 -34.223 1.00 97.44 86 CYS A C 1
ATOM 708 O O . CYS A 1 86 ? 46.352 14.474 -33.316 1.00 97.44 86 CYS A O 1
ATOM 710 N N . ASP A 1 87 ? 46.975 15.507 -35.208 1.00 97.25 87 ASP A N 1
ATOM 711 C CA . ASP A 1 87 ? 45.866 16.471 -35.236 1.00 97.25 87 ASP A CA 1
ATOM 712 C C . ASP A 1 87 ? 44.500 15.774 -35.157 1.00 97.25 87 ASP A C 1
ATOM 714 O O . ASP A 1 87 ? 43.603 16.199 -34.430 1.00 97.25 87 ASP A O 1
ATOM 718 N N . ARG A 1 88 ? 44.332 14.658 -35.881 1.00 96.50 88 ARG A N 1
ATOM 719 C CA . ARG A 1 88 ? 43.103 13.851 -35.812 1.00 96.50 88 ARG A CA 1
ATOM 720 C C . ARG A 1 88 ? 42.904 13.232 -34.436 1.00 96.50 88 ARG A C 1
ATOM 722 O O . ARG A 1 88 ? 41.777 13.192 -33.954 1.00 96.50 88 ARG A O 1
ATOM 729 N N . LYS A 1 89 ? 43.972 12.725 -33.818 1.00 97.19 89 LYS A N 1
ATOM 730 C CA . LYS A 1 89 ? 43.902 12.130 -32.480 1.00 97.19 89 LYS A CA 1
ATOM 731 C C . LYS A 1 89 ? 43.642 13.181 -31.411 1.00 97.19 89 LYS A C 1
ATOM 733 O O . LYS A 1 89 ? 42.839 12.920 -30.525 1.00 97.19 89 LYS A O 1
ATOM 738 N N . ASP A 1 90 ? 44.231 14.360 -31.531 1.00 97.81 90 ASP A N 1
ATOM 739 C CA . ASP A 1 90 ? 43.977 15.483 -30.636 1.00 97.81 90 ASP A CA 1
ATOM 740 C C . ASP A 1 90 ? 42.531 15.976 -30.783 1.00 97.81 90 ASP A C 1
ATOM 742 O O . ASP A 1 90 ? 41.845 16.149 -29.778 1.00 97.81 90 ASP A O 1
ATOM 746 N N . ALA A 1 91 ? 42.002 16.062 -32.009 1.00 96.94 91 ALA A N 1
ATOM 747 C CA . ALA A 1 91 ? 40.590 16.373 -32.243 1.00 96.94 91 ALA A CA 1
ATOM 748 C C . ALA A 1 91 ? 39.639 15.314 -31.649 1.00 96.94 91 ALA A C 1
ATOM 750 O O . ALA A 1 91 ? 38.631 15.668 -31.033 1.00 96.94 91 ALA A O 1
ATOM 751 N N . GLU A 1 92 ? 39.963 14.021 -31.790 1.00 97.19 92 GLU A N 1
ATOM 752 C CA . GLU A 1 92 ? 39.223 12.927 -31.142 1.00 97.19 92 GLU A CA 1
ATOM 753 C C . GLU A 1 92 ? 39.277 13.049 -29.606 1.00 97.19 92 GLU A C 1
ATOM 755 O O . GLU A 1 92 ? 38.253 12.900 -28.944 1.00 97.19 92 GLU A O 1
ATOM 760 N N . ILE A 1 93 ? 40.440 13.366 -29.023 1.00 96.75 93 ILE A N 1
ATOM 761 C CA . ILE A 1 93 ? 40.598 13.565 -27.573 1.00 96.75 93 ILE A CA 1
ATOM 762 C C . ILE A 1 93 ? 39.772 14.764 -27.092 1.00 96.75 93 ILE A C 1
ATOM 764 O O . ILE A 1 93 ? 39.075 14.655 -26.083 1.00 96.75 93 ILE A O 1
ATOM 768 N N . GLU A 1 94 ? 39.803 15.891 -27.803 1.00 97.38 94 GLU A N 1
ATOM 769 C CA . GLU A 1 94 ? 39.010 17.078 -27.467 1.00 97.38 94 GLU A CA 1
ATOM 770 C C . GLU A 1 94 ? 37.506 16.826 -27.580 1.00 97.38 94 GLU A C 1
ATOM 772 O O . GLU A 1 94 ? 36.716 17.371 -26.805 1.00 97.38 94 GLU A O 1
ATOM 777 N N . GLN A 1 95 ? 37.078 16.025 -28.556 1.00 96.94 95 GLN A N 1
ATOM 778 C CA . GLN A 1 95 ? 35.687 15.601 -28.655 1.00 96.94 95 GLN A CA 1
ATOM 779 C C . GLN A 1 95 ? 35.302 14.715 -27.465 1.00 96.94 95 GLN A C 1
ATOM 781 O O . GLN A 1 95 ? 34.320 15.014 -26.789 1.00 96.94 95 GLN A O 1
ATOM 786 N N . LEU A 1 96 ? 36.098 13.687 -27.157 1.00 97.38 96 LEU A N 1
ATOM 787 C CA . LEU A 1 96 ? 35.838 12.785 -26.032 1.00 97.38 96 LEU A CA 1
ATOM 788 C C . LEU A 1 96 ? 35.845 13.516 -24.682 1.00 97.38 96 LEU A C 1
ATOM 790 O O . LEU A 1 96 ? 35.037 13.200 -23.812 1.00 97.38 96 LEU A O 1
ATOM 794 N N . ALA A 1 97 ? 36.714 14.513 -24.503 1.00 97.81 97 ALA A N 1
ATOM 795 C CA . ALA A 1 97 ? 36.728 15.351 -23.306 1.00 97.81 97 ALA A CA 1
ATOM 796 C C . ALA A 1 97 ? 35.420 16.146 -23.160 1.00 97.81 97 ALA A C 1
ATOM 798 O O . ALA A 1 97 ? 34.818 16.149 -22.088 1.00 97.81 97 ALA A O 1
ATOM 799 N N . ARG A 1 98 ? 34.930 16.747 -24.253 1.00 97.81 98 ARG A N 1
ATOM 800 C CA . ARG A 1 98 ? 33.640 17.455 -24.267 1.00 97.81 98 ARG A CA 1
ATOM 801 C C . ARG A 1 98 ? 32.465 16.519 -23.997 1.00 97.81 98 ARG A C 1
ATOM 803 O O . ARG A 1 98 ? 31.565 16.873 -23.241 1.00 97.81 98 ARG A O 1
ATOM 810 N N . GLU A 1 99 ? 32.461 15.332 -24.594 1.00 97.44 99 GLU A N 1
ATOM 811 C CA . GLU A 1 99 ? 31.428 14.322 -24.343 1.00 97.44 99 GLU A CA 1
ATOM 812 C C . GLU A 1 99 ? 31.424 13.869 -22.878 1.00 97.44 99 GLU A C 1
ATOM 814 O O . GLU A 1 99 ? 30.354 13.713 -22.287 1.00 97.44 99 GLU A O 1
ATOM 819 N N . LEU A 1 100 ? 32.604 13.721 -22.268 1.00 97.62 100 LEU A N 1
ATOM 820 C CA . LEU A 1 100 ? 32.740 13.394 -20.852 1.00 97.62 100 LEU A CA 1
ATOM 821 C C . LEU A 1 100 ? 32.198 14.515 -19.956 1.00 97.62 100 LEU A C 1
ATOM 823 O O . LEU A 1 100 ? 31.428 14.226 -19.040 1.00 97.62 100 LEU A O 1
ATOM 827 N N . ASP A 1 101 ? 32.512 15.778 -20.251 1.00 97.94 101 ASP A N 1
ATOM 828 C CA . ASP A 1 101 ? 31.971 16.927 -19.515 1.00 97.94 101 ASP A CA 1
ATOM 829 C C . ASP A 1 101 ? 30.435 16.983 -19.601 1.00 97.94 101 ASP A C 1
ATOM 831 O O . ASP A 1 101 ? 29.754 17.122 -18.581 1.00 97.94 101 ASP A O 1
ATOM 835 N N . ILE A 1 102 ? 29.868 16.788 -20.799 1.00 97.31 102 ILE A N 1
ATOM 836 C CA . ILE A 1 102 ? 28.412 16.743 -21.007 1.00 97.31 102 ILE A CA 1
ATOM 837 C C . ILE A 1 102 ? 27.790 15.583 -20.217 1.00 97.31 102 ILE A C 1
ATOM 839 O O . ILE A 1 102 ? 26.770 15.767 -19.547 1.00 97.31 102 ILE A O 1
ATOM 843 N N . ALA A 1 103 ? 28.394 14.393 -20.256 1.00 95.31 103 ALA A N 1
ATOM 844 C CA . ALA A 1 103 ? 27.913 13.240 -19.502 1.00 95.31 103 ALA A CA 1
ATOM 845 C C . ALA A 1 103 ? 27.958 13.500 -17.986 1.00 95.31 103 ALA A C 1
ATOM 847 O O . ALA A 1 103 ? 26.994 13.205 -17.273 1.00 95.31 103 ALA A O 1
ATOM 848 N N . GLU A 1 104 ? 29.031 14.107 -17.474 1.00 96.38 104 GLU A N 1
ATOM 849 C CA . GLU A 1 104 ? 29.131 14.499 -16.067 1.00 96.38 104 GLU A CA 1
ATOM 850 C C . GLU A 1 104 ? 28.062 15.523 -15.669 1.00 96.38 104 GLU A C 1
ATOM 852 O O . GLU A 1 104 ? 27.459 15.405 -14.597 1.00 96.38 104 GLU A O 1
ATOM 857 N N . GLU A 1 105 ? 27.796 16.527 -16.504 1.00 96.56 105 GLU A N 1
ATOM 858 C CA . GLU A 1 105 ? 26.739 17.511 -16.264 1.00 96.56 105 GLU A CA 1
ATOM 859 C C . GLU A 1 105 ? 25.352 16.870 -16.241 1.00 96.56 105 GLU A C 1
ATOM 861 O O . GLU A 1 105 ? 24.568 17.135 -15.323 1.00 96.56 105 GLU A O 1
ATOM 866 N N . GLN A 1 106 ? 25.069 15.967 -17.182 1.00 95.75 106 GLN A N 1
ATOM 867 C CA . GLN A 1 106 ? 23.829 15.193 -17.213 1.00 95.75 106 GLN A CA 1
ATOM 868 C C . GLN A 1 106 ? 23.683 14.320 -15.960 1.00 95.75 106 GLN A C 1
ATOM 870 O O . GLN A 1 106 ? 22.625 14.322 -15.323 1.00 95.75 106 GLN A O 1
ATOM 875 N N . HIS A 1 107 ? 24.750 13.638 -15.532 1.00 96.44 107 HIS A N 1
ATOM 876 C CA . HIS A 1 107 ? 24.755 12.866 -14.290 1.00 96.44 107 HIS A CA 1
ATOM 877 C C . HIS A 1 107 ? 24.515 13.752 -13.062 1.00 96.44 107 HIS A C 1
ATOM 879 O O . HIS A 1 107 ? 23.689 13.412 -12.211 1.00 96.44 107 HIS A O 1
ATOM 885 N N . ARG A 1 108 ? 25.171 14.917 -12.973 1.00 97.62 108 ARG A N 1
ATOM 886 C CA . ARG A 1 108 ? 24.954 15.891 -11.890 1.00 97.62 108 ARG A CA 1
ATOM 887 C C . ARG A 1 108 ? 23.514 16.410 -11.887 1.00 97.62 108 ARG A C 1
ATOM 889 O O . ARG A 1 108 ? 22.920 16.518 -10.815 1.00 97.62 108 ARG A O 1
ATOM 896 N N . ALA A 1 109 ? 22.937 16.710 -13.050 1.00 96.88 109 ALA A N 1
ATOM 897 C CA . ALA A 1 109 ? 21.554 17.168 -13.179 1.00 96.88 109 ALA A CA 1
ATOM 898 C C . ALA A 1 109 ? 20.553 16.082 -12.756 1.00 96.88 109 ALA A C 1
ATOM 900 O O . ALA A 1 109 ? 19.660 16.348 -11.946 1.00 96.88 109 ALA A O 1
ATOM 901 N N . SER A 1 110 ? 20.749 14.845 -13.221 1.00 97.44 110 SER A N 1
ATOM 902 C CA . SER A 1 110 ? 19.942 13.690 -12.815 1.00 97.44 110 SER A CA 1
ATOM 903 C C . SER A 1 110 ? 20.025 13.450 -11.309 1.00 97.44 110 SER A C 1
ATOM 905 O O . SER A 1 110 ? 19.004 13.226 -10.660 1.00 97.44 110 SER A O 1
ATOM 907 N N . LEU A 1 111 ? 21.225 13.541 -10.727 1.00 97.75 111 LEU A N 1
ATOM 908 C CA . LEU A 1 111 ? 21.423 13.353 -9.294 1.00 97.75 111 LEU A CA 1
ATOM 909 C C . LEU A 1 111 ? 20.718 14.447 -8.485 1.00 97.75 111 LEU A C 1
ATOM 911 O O . LEU A 1 111 ? 20.013 14.118 -7.537 1.00 97.75 111 LEU A O 1
ATOM 915 N N . ARG A 1 112 ? 20.818 15.719 -8.898 1.00 97.75 112 ARG A N 1
ATOM 916 C CA . ARG A 1 112 ? 20.080 16.835 -8.275 1.00 97.75 112 ARG A CA 1
ATOM 917 C C . ARG A 1 112 ? 18.563 16.637 -8.348 1.00 97.75 112 ARG A C 1
ATOM 919 O O . ARG A 1 112 ? 17.869 16.875 -7.361 1.00 97.75 112 ARG A O 1
ATOM 926 N N . SER A 1 113 ? 18.052 16.186 -9.495 1.00 97.62 113 SER A N 1
ATOM 927 C CA . SER A 1 113 ? 16.629 15.875 -9.679 1.00 97.62 113 SER A CA 1
ATOM 928 C C . SER A 1 113 ? 16.181 14.744 -8.748 1.00 97.62 113 SER A C 1
ATOM 930 O O . SER A 1 113 ? 15.213 14.899 -8.005 1.00 97.62 113 SER A O 1
ATOM 932 N N . HIS A 1 114 ? 16.936 13.642 -8.696 1.00 97.38 114 HIS A N 1
ATOM 933 C CA . HIS A 1 114 ? 16.652 12.521 -7.801 1.00 97.38 114 HIS A CA 1
ATOM 934 C C . HIS A 1 114 ? 16.709 12.930 -6.322 1.00 97.38 114 HIS A C 1
ATOM 936 O O . HIS A 1 114 ? 15.811 12.583 -5.558 1.00 97.38 114 HIS A O 1
ATOM 942 N N . THR A 1 115 ? 17.709 13.713 -5.899 1.00 97.56 115 THR A N 1
ATOM 943 C CA . THR A 1 115 ? 17.770 14.217 -4.517 1.00 97.56 115 THR A CA 1
ATOM 944 C C . THR A 1 115 ? 16.588 15.125 -4.191 1.00 97.56 115 THR A 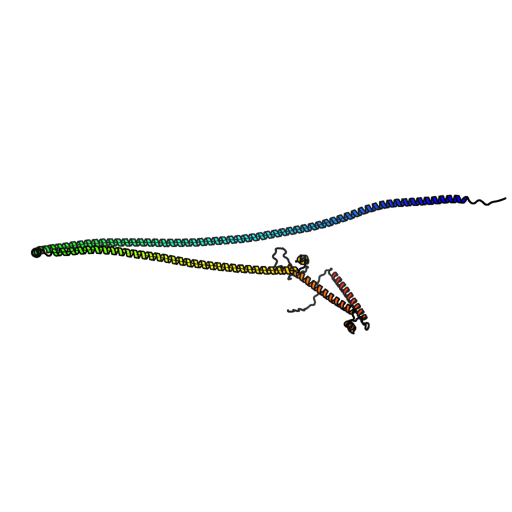C 1
ATOM 946 O O . THR A 1 115 ? 15.997 14.977 -3.129 1.00 97.56 115 THR A O 1
ATOM 949 N N . ALA A 1 116 ? 16.160 15.985 -5.122 1.00 97.75 116 ALA A N 1
ATOM 950 C CA . ALA A 1 116 ? 14.978 16.825 -4.926 1.00 97.75 116 ALA A CA 1
ATOM 951 C C . ALA A 1 116 ? 13.685 15.994 -4.809 1.00 97.75 116 ALA A C 1
ATOM 953 O O . ALA A 1 116 ? 12.806 16.315 -4.008 1.00 97.75 116 ALA A O 1
ATOM 954 N N . GLN A 1 117 ? 13.571 14.898 -5.568 1.00 97.69 117 GLN A N 1
ATOM 955 C CA . GLN A 1 117 ? 12.462 13.949 -5.440 1.00 97.69 117 GLN A CA 1
ATOM 956 C C . GLN A 1 117 ? 12.494 13.212 -4.094 1.00 97.69 117 GLN A C 1
ATOM 958 O O . GLN A 1 117 ? 11.454 13.087 -3.446 1.00 97.69 117 GLN A O 1
ATOM 963 N N . LEU A 1 118 ? 13.671 12.771 -3.635 1.00 97.94 118 LEU A N 1
ATOM 964 C CA . LEU A 1 118 ? 13.836 12.177 -2.305 1.00 97.94 118 LEU A CA 1
ATOM 965 C C . LEU A 1 118 ? 13.463 13.163 -1.193 1.00 97.94 118 LEU A C 1
ATOM 967 O O . LEU A 1 118 ? 12.756 12.780 -0.262 1.00 97.94 118 LEU A O 1
ATOM 971 N N . ASP A 1 119 ? 13.855 14.431 -1.308 1.00 98.12 119 ASP A N 1
ATOM 972 C CA . ASP A 1 119 ? 13.470 15.479 -0.360 1.00 98.12 119 ASP A CA 1
ATOM 973 C C . ASP A 1 119 ? 11.957 15.733 -0.383 1.00 98.12 119 ASP A C 1
ATOM 975 O O . ASP A 1 119 ? 11.334 15.922 0.664 1.00 98.12 119 ASP A O 1
ATOM 979 N N . ALA A 1 120 ? 11.322 15.701 -1.558 1.00 97.75 120 ALA A N 1
ATOM 980 C CA . ALA A 1 120 ? 9.869 15.805 -1.674 1.00 97.75 120 ALA A CA 1
ATOM 981 C C . ALA A 1 120 ? 9.155 14.625 -0.989 1.00 97.75 120 ALA A C 1
ATOM 983 O O . ALA A 1 120 ? 8.199 14.840 -0.235 1.00 97.75 120 ALA A O 1
ATOM 984 N N . LEU A 1 121 ? 9.647 13.396 -1.182 1.00 97.75 121 LEU A N 1
ATOM 985 C CA . LEU A 1 121 ? 9.141 12.197 -0.505 1.00 97.75 121 LEU A CA 1
ATOM 986 C C . LEU A 1 121 ? 9.353 12.268 1.010 1.00 97.75 121 LEU A C 1
ATOM 988 O O . LEU A 1 121 ? 8.427 11.997 1.775 1.00 97.75 121 LEU A O 1
ATOM 992 N N . ALA A 1 122 ? 10.533 12.697 1.458 1.00 97.75 122 ALA A N 1
ATOM 993 C CA . ALA A 1 122 ? 10.822 12.899 2.870 1.00 97.75 122 ALA A CA 1
ATOM 994 C C . ALA A 1 122 ? 9.875 13.944 3.474 1.00 97.75 122 ALA A C 1
ATOM 996 O O . ALA A 1 122 ? 9.304 13.716 4.539 1.00 97.75 122 ALA A O 1
ATOM 997 N N . ASN A 1 123 ? 9.639 15.065 2.792 1.00 98.00 123 ASN A N 1
ATOM 998 C CA . ASN A 1 123 ? 8.699 16.093 3.237 1.00 98.00 123 ASN A CA 1
ATOM 999 C C . ASN A 1 123 ? 7.258 15.575 3.318 1.00 98.00 123 ASN A C 1
ATOM 1001 O O . ASN A 1 123 ? 6.548 15.889 4.277 1.00 98.00 123 ASN A O 1
ATOM 1005 N N . LEU A 1 124 ? 6.824 14.762 2.353 1.00 98.06 124 LEU A N 1
ATOM 1006 C CA . LEU A 1 124 ? 5.517 14.109 2.392 1.00 98.06 124 LEU A CA 1
ATOM 1007 C C . LEU A 1 124 ? 5.412 13.171 3.599 1.00 98.06 124 LEU A C 1
ATOM 1009 O O . LEU A 1 124 ? 4.439 13.255 4.346 1.00 98.06 124 LEU A O 1
ATOM 1013 N N . GLN A 1 125 ? 6.445 12.369 3.861 1.00 96.75 125 GLN A N 1
ATOM 1014 C CA . GLN A 1 125 ? 6.485 11.492 5.028 1.00 96.75 125 GLN A CA 1
ATOM 1015 C C . GLN A 1 125 ? 6.437 12.281 6.343 1.00 96.75 125 GLN A C 1
ATOM 1017 O O . GLN A 1 125 ? 5.665 11.938 7.236 1.00 96.75 125 GLN A O 1
ATOM 1022 N N . HIS A 1 126 ? 7.183 13.383 6.459 1.00 98.12 126 HIS A N 1
ATOM 1023 C CA . HIS A 1 126 ? 7.116 14.256 7.635 1.00 98.12 126 HIS A CA 1
ATOM 1024 C C . HIS A 1 126 ? 5.715 14.851 7.832 1.00 98.12 126 HIS A C 1
ATOM 1026 O O . HIS A 1 126 ? 5.249 14.952 8.968 1.00 98.12 126 HIS A O 1
ATOM 1032 N N . ARG A 1 127 ? 5.018 15.228 6.751 1.00 98.06 127 ARG A N 1
ATOM 1033 C CA . ARG A 1 127 ? 3.628 15.712 6.824 1.00 98.06 127 ARG A CA 1
ATOM 1034 C C . ARG A 1 127 ? 2.670 14.614 7.273 1.00 98.06 127 ARG A C 1
ATOM 1036 O O . ARG A 1 127 ? 1.847 14.881 8.142 1.00 98.06 127 ARG A O 1
ATOM 1043 N N . LEU A 1 128 ? 2.794 13.401 6.735 1.00 98.06 128 LEU A N 1
ATOM 1044 C CA . LEU A 1 128 ? 1.969 12.259 7.136 1.00 98.06 128 LEU A CA 1
ATOM 1045 C C . LEU A 1 128 ? 2.167 11.909 8.612 1.00 98.06 128 LEU A C 1
ATOM 1047 O O . LEU A 1 128 ? 1.190 11.749 9.338 1.00 98.06 128 LEU A O 1
ATOM 1051 N N . VAL A 1 129 ? 3.417 11.854 9.078 1.00 98.19 129 VAL A N 1
ATOM 1052 C CA . VAL A 1 129 ? 3.728 11.581 10.489 1.00 98.19 129 VAL A CA 1
ATOM 1053 C C . VAL A 1 129 ? 3.163 12.674 11.394 1.00 98.19 129 VAL A C 1
ATOM 1055 O O . VAL A 1 129 ? 2.540 12.355 12.403 1.00 98.19 129 VAL A O 1
ATOM 1058 N N . ARG A 1 130 ? 3.314 13.954 11.027 1.00 98.44 130 ARG A N 1
ATOM 1059 C CA . ARG A 1 130 ? 2.713 15.067 11.785 1.00 98.44 130 ARG A CA 1
ATOM 1060 C C . ARG A 1 130 ? 1.191 14.993 11.809 1.00 98.44 130 ARG A C 1
ATOM 1062 O O . ARG A 1 130 ? 0.605 15.194 12.862 1.00 98.44 130 ARG A O 1
ATOM 1069 N N . HIS A 1 131 ? 0.562 14.685 10.677 1.00 98.25 131 HIS A N 1
ATOM 1070 C CA . HIS A 1 131 ? -0.887 14.529 10.596 1.00 98.25 131 HIS A CA 1
ATOM 1071 C C . HIS A 1 131 ? -1.380 13.406 11.511 1.00 98.25 131 HIS A C 1
ATOM 1073 O O . HIS A 1 131 ? -2.302 13.620 12.291 1.00 98.25 131 HIS A O 1
ATOM 1079 N N . LEU A 1 132 ? -0.730 12.239 11.461 1.00 98.06 132 LEU A N 1
ATOM 1080 C CA . LEU A 1 132 ? -1.045 11.117 12.340 1.00 98.06 132 LEU A CA 1
ATOM 1081 C C . LEU A 1 132 ? -0.850 11.491 13.812 1.00 98.06 132 LEU A C 1
ATOM 1083 O O . LEU A 1 132 ? -1.744 11.245 14.612 1.00 98.06 132 LEU A O 1
ATOM 1087 N N . ASP A 1 133 ? 0.268 12.121 14.181 1.00 98.31 133 ASP A N 1
ATOM 1088 C CA . ASP A 1 133 ? 0.513 12.570 15.559 1.00 98.31 133 ASP A CA 1
ATOM 1089 C C . ASP A 1 133 ? -0.549 13.586 16.020 1.00 98.31 133 ASP A C 1
ATOM 1091 O O . ASP A 1 133 ? -1.091 13.477 17.120 1.00 98.31 133 ASP A O 1
ATOM 1095 N N . ASP A 1 134 ? -0.941 14.527 15.162 1.00 98.38 134 ASP A N 1
ATOM 1096 C CA . ASP A 1 134 ? -2.015 15.474 15.457 1.00 98.38 134 ASP A CA 1
ATOM 1097 C C . ASP A 1 134 ? -3.368 14.782 15.650 1.00 98.38 134 ASP A C 1
ATOM 1099 O O . ASP A 1 134 ? -4.093 15.117 16.591 1.00 98.38 134 ASP A O 1
ATOM 1103 N N . GLU A 1 135 ? -3.718 13.815 14.801 1.00 98.44 135 GLU A N 1
ATOM 1104 C CA . GLU A 1 135 ? -4.928 13.003 14.949 1.00 98.44 135 GLU A CA 1
ATOM 1105 C C . GLU A 1 135 ? -4.897 12.170 16.228 1.00 98.44 135 GLU A C 1
ATOM 1107 O O . GLU A 1 135 ? -5.855 12.209 17.001 1.00 98.44 135 GLU A O 1
ATOM 1112 N N . PHE A 1 136 ? -3.785 11.492 16.520 1.00 97.94 136 PHE A N 1
ATOM 1113 C CA . PHE A 1 136 ? -3.605 10.744 17.761 1.00 97.94 136 PHE A CA 1
ATOM 1114 C C . PHE A 1 136 ? -3.763 11.649 18.981 1.00 97.94 136 PHE A C 1
ATOM 1116 O O . PHE A 1 136 ? -4.505 11.314 19.905 1.00 97.94 136 PHE A O 1
ATOM 1123 N N . ARG A 1 137 ? -3.148 12.835 18.978 1.00 98.38 137 ARG A N 1
ATOM 1124 C CA . ARG A 1 137 ? -3.282 13.815 20.064 1.00 98.38 137 ARG A CA 1
ATOM 1125 C C . ARG A 1 137 ? -4.699 14.370 20.175 1.00 98.38 137 ARG A C 1
ATOM 1127 O O . ARG A 1 137 ? -5.163 14.616 21.287 1.00 98.38 137 ARG A O 1
ATOM 1134 N N . ARG A 1 138 ? -5.402 14.602 19.060 1.00 98.31 138 ARG A N 1
ATOM 1135 C CA . ARG A 1 138 ? -6.818 15.021 19.069 1.00 98.31 138 ARG A CA 1
ATOM 1136 C C . ARG A 1 138 ? -7.698 13.931 19.669 1.00 98.31 138 ARG A C 1
ATOM 1138 O O . ARG A 1 138 ? -8.463 14.238 20.579 1.00 98.31 138 ARG A O 1
ATOM 1145 N N . ASN A 1 139 ? -7.529 12.687 19.232 1.00 98.06 139 ASN A N 1
ATOM 1146 C CA . ASN A 1 139 ? -8.275 11.538 19.737 1.00 98.06 139 ASN A CA 1
ATOM 1147 C C . ASN A 1 139 ? -8.004 11.321 21.227 1.00 98.06 139 ASN A C 1
ATOM 1149 O O . ASN A 1 139 ? -8.944 11.184 22.004 1.00 98.06 139 ASN A O 1
ATOM 1153 N N . LEU A 1 140 ? -6.739 11.399 21.650 1.00 98.31 140 LEU A N 1
ATOM 1154 C CA . LEU A 1 140 ? -6.363 11.294 23.058 1.00 98.31 140 LEU A CA 1
ATOM 1155 C C . LEU A 1 140 ? -7.007 12.403 23.898 1.00 98.31 140 LEU A C 1
ATOM 1157 O O . LEU A 1 140 ? -7.526 12.127 24.977 1.00 98.31 140 LEU A O 1
ATOM 1161 N N . ARG A 1 141 ? -7.021 13.651 23.405 1.00 98.25 141 ARG A N 1
ATOM 1162 C CA . ARG A 1 141 ? -7.692 14.768 24.090 1.00 98.25 141 ARG A CA 1
ATOM 1163 C C . ARG A 1 141 ? -9.207 14.584 24.158 1.00 98.25 141 ARG A C 1
ATOM 1165 O O . ARG A 1 141 ? -9.775 14.902 25.196 1.00 98.25 141 ARG A O 1
ATOM 1172 N N . SER A 1 142 ? -9.850 14.104 23.092 1.00 98.31 142 SER A N 1
ATOM 1173 C CA . SER A 1 142 ? -11.294 13.816 23.095 1.00 98.31 142 SER A CA 1
ATOM 1174 C C . SER A 1 142 ? -11.619 12.748 24.127 1.00 98.31 142 SER A C 1
ATOM 1176 O O . SER A 1 142 ? -12.394 13.000 25.041 1.00 98.31 142 SER A O 1
ATOM 1178 N N . LEU A 1 143 ? -10.915 11.617 24.064 1.00 97.94 143 LEU A N 1
ATOM 1179 C CA . LEU A 1 143 ? -11.115 10.493 24.969 1.00 97.94 143 LEU A CA 1
ATOM 1180 C C . LEU A 1 143 ? -10.852 10.881 26.431 1.00 97.94 143 LEU A C 1
ATOM 1182 O O . LEU A 1 143 ? -11.625 10.542 27.319 1.00 97.94 143 LEU A O 1
ATOM 1186 N N . THR A 1 144 ? -9.793 11.653 26.689 1.00 98.12 144 THR A N 1
ATOM 1187 C CA . THR A 1 144 ? -9.504 12.172 28.036 1.00 98.12 144 THR A CA 1
ATOM 1188 C C . THR A 1 144 ? -10.635 13.068 28.543 1.00 98.12 144 THR A C 1
ATOM 1190 O O . THR A 1 144 ? -11.026 12.946 29.700 1.00 98.12 144 THR A O 1
ATOM 1193 N N . ARG A 1 145 ? -11.186 13.950 27.695 1.00 98.31 145 ARG A N 1
ATOM 1194 C CA . ARG A 1 145 ? -12.322 14.810 28.065 1.00 98.31 145 ARG A CA 1
ATOM 1195 C C . ARG A 1 145 ? -13.589 14.000 28.308 1.00 98.31 145 ARG A C 1
ATOM 1197 O O . ARG A 1 145 ? -14.306 14.294 29.252 1.00 98.31 145 ARG A O 1
ATOM 1204 N N . GLU A 1 146 ? -13.854 12.987 27.491 1.00 98.25 146 GLU A N 1
ATOM 1205 C CA . GLU A 1 146 ? -14.993 12.082 27.669 1.00 98.25 146 GLU A CA 1
ATOM 1206 C C . GLU A 1 146 ? -14.915 11.361 29.019 1.00 98.25 146 GLU A C 1
ATOM 1208 O O . GLU A 1 146 ? -15.869 11.426 29.790 1.00 98.25 146 GLU A O 1
ATOM 1213 N N . PHE A 1 147 ? -13.756 10.789 29.366 1.00 97.81 147 PHE A N 1
ATOM 1214 C CA . PHE A 1 147 ? -13.551 10.160 30.675 1.00 97.81 147 PHE A CA 1
ATOM 1215 C C . PHE A 1 147 ? -13.619 11.149 31.842 1.00 97.81 147 PHE A C 1
ATOM 1217 O O . PHE A 1 147 ? -14.120 10.799 32.908 1.00 97.81 147 PHE A O 1
ATOM 1224 N N . GLN A 1 148 ? -13.121 12.377 31.672 1.00 97.94 148 GLN A N 1
ATOM 1225 C CA . GLN A 1 148 ? -13.252 13.424 32.691 1.00 97.94 148 GLN A CA 1
ATOM 1226 C C . GLN A 1 148 ? -14.720 13.800 32.909 1.00 97.94 148 GLN A C 1
ATOM 1228 O O . GLN A 1 148 ? -15.171 13.813 34.047 1.00 97.94 148 GLN A O 1
ATOM 1233 N N . ASN A 1 149 ? -15.485 14.000 31.835 1.00 97.81 149 ASN A N 1
ATOM 1234 C CA . ASN A 1 149 ? -16.912 14.302 31.917 1.00 97.81 149 ASN A CA 1
ATOM 1235 C C . ASN A 1 149 ? -17.710 13.148 32.540 1.00 97.81 149 ASN A C 1
ATOM 1237 O O . ASN A 1 149 ? -18.607 13.387 33.346 1.00 97.81 149 ASN A O 1
ATOM 1241 N N . GLU A 1 150 ? -17.395 11.898 32.183 1.00 97.69 150 GLU A N 1
ATOM 1242 C CA . GLU A 1 150 ? -18.021 10.720 32.788 1.00 97.69 150 GLU A CA 1
ATOM 1243 C C . GLU A 1 150 ? -17.701 10.646 34.282 1.00 97.69 150 GLU A C 1
ATOM 1245 O O . GLU A 1 150 ? -18.610 10.482 35.095 1.00 97.69 150 GLU A O 1
ATOM 1250 N N . ARG A 1 151 ? -16.433 10.845 34.658 1.00 97.75 151 ARG A N 1
ATOM 1251 C CA . ARG A 1 151 ? -16.009 10.894 36.060 1.00 97.75 151 ARG A CA 1
ATOM 1252 C C . ARG A 1 151 ? -16.740 11.988 36.832 1.00 97.75 151 ARG A C 1
ATOM 1254 O O . ARG A 1 151 ? -17.280 11.704 37.897 1.00 97.75 151 ARG A O 1
ATOM 1261 N N . ASP A 1 152 ? -16.793 13.204 36.299 1.00 97.75 152 ASP A N 1
ATOM 1262 C CA . ASP A 1 152 ? -17.484 14.328 36.933 1.00 97.75 152 ASP A CA 1
ATOM 1263 C C . ASP A 1 152 ? -18.991 14.052 37.062 1.00 97.75 152 ASP A C 1
ATOM 1265 O O . ASP A 1 152 ? -19.599 14.367 38.087 1.00 97.75 152 ASP A O 1
ATOM 1269 N N . GLY A 1 153 ? -19.594 13.398 36.063 1.00 97.75 153 GLY A N 1
ATOM 1270 C CA . GLY A 1 153 ? -20.980 12.935 36.104 1.00 97.75 153 GLY A CA 1
ATOM 1271 C C . GLY A 1 153 ? -21.225 11.874 37.182 1.00 97.75 153 GLY A C 1
ATOM 1272 O O . GLY A 1 153 ? -22.184 11.978 37.952 1.00 97.75 153 GLY A O 1
ATOM 1273 N N . VAL A 1 154 ? -20.345 10.876 37.293 1.00 97.44 154 VAL A N 1
ATOM 1274 C CA . VAL A 1 154 ? -20.404 9.853 38.349 1.00 97.44 154 VAL A CA 1
ATOM 1275 C C . VAL A 1 154 ? -20.249 10.499 39.725 1.00 97.44 154 VAL A C 1
ATOM 1277 O O . VAL A 1 154 ? -21.073 10.252 40.604 1.00 97.44 154 VAL A O 1
ATOM 1280 N N . ASP A 1 155 ? -19.279 11.395 39.901 1.00 97.69 155 ASP A N 1
ATOM 1281 C CA . ASP A 1 155 ? -19.067 12.112 41.159 1.00 97.69 155 ASP A CA 1
ATOM 1282 C C . ASP A 1 155 ? -20.280 12.976 41.529 1.00 97.69 155 ASP A C 1
ATOM 1284 O O . ASP A 1 155 ? -20.702 12.985 42.687 1.00 97.69 155 ASP A O 1
ATOM 1288 N N . ALA A 1 156 ? -20.888 13.671 40.564 1.00 97.56 156 ALA A N 1
ATOM 1289 C CA . ALA A 1 156 ? -22.087 14.474 40.790 1.00 97.56 156 ALA A CA 1
ATOM 1290 C C . ALA A 1 156 ? -23.293 13.611 41.196 1.00 97.56 156 ALA A C 1
ATOM 1292 O O . ALA A 1 156 ? -23.980 13.929 42.168 1.00 97.56 156 ALA A O 1
ATOM 1293 N N . THR A 1 157 ? -23.536 12.496 40.498 1.00 97.62 157 THR A N 1
ATOM 1294 C CA . THR A 1 157 ? -24.637 11.577 40.841 1.00 97.62 157 THR A CA 1
ATOM 1295 C C . THR A 1 157 ? -24.420 10.908 42.196 1.00 97.62 157 THR A C 1
ATOM 1297 O O . THR A 1 157 ? -25.368 10.786 42.971 1.00 97.62 157 THR A O 1
ATOM 1300 N N . HIS A 1 158 ? -23.183 10.525 42.521 1.00 97.12 158 HIS A N 1
ATOM 1301 C CA . HIS A 1 158 ? -22.838 9.964 43.822 1.00 97.12 158 HIS A CA 1
ATOM 1302 C C . HIS A 1 158 ? -23.023 10.990 44.945 1.00 97.12 158 HIS A C 1
ATOM 1304 O O . HIS A 1 158 ? -23.629 10.665 45.964 1.00 97.12 158 HIS A O 1
ATOM 1310 N N . ARG A 1 159 ? -22.553 12.234 44.764 1.00 97.75 159 ARG A N 1
ATOM 1311 C CA . ARG A 1 159 ? -22.787 13.327 45.726 1.00 97.75 159 ARG A CA 1
ATOM 1312 C C . ARG A 1 159 ? -24.278 13.541 45.954 1.00 97.75 159 ARG A C 1
ATOM 1314 O O . ARG A 1 159 ? -24.702 13.518 47.099 1.00 97.75 159 ARG A O 1
ATOM 1321 N N . LYS A 1 160 ? -25.074 13.619 44.882 1.00 97.25 160 LYS A N 1
ATOM 1322 C CA . LYS A 1 160 ? -26.529 13.773 44.985 1.00 97.25 160 LYS A CA 1
ATOM 1323 C C . LYS A 1 160 ? -27.179 12.634 45.778 1.00 97.25 160 LYS A C 1
ATOM 1325 O O . LYS A 1 160 ? -27.929 12.901 46.704 1.00 97.25 160 LYS A O 1
ATOM 1330 N N . ARG A 1 161 ? -26.849 11.373 45.471 1.00 96.25 161 ARG A N 1
ATOM 1331 C CA . ARG A 1 161 ? -27.374 10.203 46.205 1.00 96.25 161 ARG A CA 1
ATOM 1332 C C . ARG A 1 161 ? -26.966 10.199 47.675 1.00 96.25 161 ARG A C 1
ATOM 1334 O O . ARG A 1 161 ? -27.751 9.804 48.528 1.00 96.25 161 ARG A O 1
ATOM 1341 N N . ARG A 1 162 ? -25.729 10.606 47.971 1.00 97.75 162 ARG A N 1
ATOM 1342 C CA . ARG A 1 162 ? -25.245 10.739 49.347 1.00 97.75 162 ARG A CA 1
ATOM 1343 C C . ARG A 1 162 ? -26.045 11.804 50.092 1.00 97.75 162 ARG A C 1
ATOM 1345 O O . ARG A 1 162 ? -26.462 11.550 51.213 1.00 97.75 162 ARG A O 1
ATOM 1352 N N . ASP A 1 163 ? -26.260 12.960 49.475 1.00 96.81 163 ASP A N 1
ATOM 1353 C CA . ASP A 1 163 ? -26.988 14.066 50.094 1.00 96.81 163 ASP A CA 1
ATOM 1354 C C . ASP A 1 163 ? -28.475 13.693 50.299 1.00 96.81 163 ASP A C 1
ATOM 1356 O O . ASP A 1 163 ? -28.991 13.866 51.397 1.00 96.81 163 ASP A O 1
ATOM 1360 N N . GLU A 1 164 ? -29.119 13.033 49.325 1.00 96.56 164 GLU A N 1
ATOM 1361 C CA . GLU A 1 164 ? -30.474 12.458 49.462 1.00 96.56 164 GLU A CA 1
ATOM 1362 C C . GLU A 1 164 ? -30.561 11.427 50.608 1.00 96.56 164 GLU A C 1
ATOM 1364 O O . GLU A 1 164 ? -31.536 11.393 51.360 1.00 96.56 164 GLU A O 1
ATOM 1369 N N . MET A 1 165 ? -29.539 10.577 50.771 1.00 95.56 165 MET A N 1
ATOM 1370 C CA . MET A 1 165 ? -29.487 9.605 51.868 1.00 95.56 165 MET A CA 1
ATOM 1371 C C . MET A 1 165 ? -29.320 10.290 53.229 1.00 95.56 165 MET A C 1
ATOM 1373 O O . MET A 1 165 ? -29.952 9.865 54.193 1.00 95.56 165 MET A O 1
ATOM 1377 N N . LEU A 1 166 ? -28.508 11.348 53.312 1.00 96.38 166 LEU A N 1
ATOM 1378 C CA . LEU A 1 166 ? -28.366 12.149 54.530 1.00 96.38 166 LEU A CA 1
ATOM 1379 C C . LEU A 1 166 ? -29.682 12.851 54.888 1.00 96.38 166 LEU A C 1
ATOM 1381 O O . LEU A 1 166 ? -30.101 12.793 56.038 1.00 96.38 166 LEU A O 1
ATOM 1385 N N . GLU A 1 167 ? -30.386 13.423 53.911 1.00 97.12 167 GLU A N 1
ATOM 1386 C CA . GLU A 1 167 ? -31.711 14.017 54.131 1.00 97.12 167 GLU A CA 1
ATOM 1387 C C . GLU A 1 167 ? -32.739 12.989 54.625 1.00 97.12 167 GLU A C 1
ATOM 1389 O O . GLU A 1 167 ? -33.541 13.292 55.512 1.00 97.12 167 GLU A O 1
ATOM 1394 N N . LEU A 1 168 ? -32.711 11.762 54.089 1.00 96.44 168 LEU A N 1
ATOM 1395 C CA . LEU A 1 168 ? -33.572 10.675 54.557 1.00 96.44 168 LEU A CA 1
ATOM 1396 C C . LEU A 1 168 ? -33.243 10.275 55.999 1.00 96.44 168 LEU A C 1
ATOM 1398 O O . LEU A 1 168 ? -34.167 10.073 56.787 1.00 96.44 168 LEU A O 1
ATOM 1402 N N . ILE A 1 169 ? -31.956 10.173 56.349 1.00 95.25 169 ILE A N 1
ATOM 1403 C CA . ILE A 1 169 ? -31.515 9.887 57.721 1.00 95.25 169 ILE A CA 1
ATOM 1404 C C . ILE A 1 169 ? -32.034 10.976 58.662 1.00 95.25 169 ILE A C 1
ATOM 1406 O O . ILE A 1 169 ? -32.726 10.654 59.626 1.00 95.25 169 ILE A O 1
ATOM 1410 N N . ASP A 1 170 ? -31.819 12.248 58.331 1.00 96.19 170 ASP A N 1
ATOM 1411 C CA . ASP A 1 170 ? -32.316 13.376 59.118 1.00 96.19 170 ASP A CA 1
ATOM 1412 C C . ASP A 1 170 ? -33.850 13.346 59.266 1.00 96.19 170 ASP A C 1
ATOM 1414 O O . ASP A 1 170 ? -34.399 13.650 60.327 1.00 96.19 170 ASP A O 1
ATOM 1418 N N . ALA A 1 171 ? -34.583 13.003 58.202 1.00 96.56 171 ALA A N 1
ATOM 1419 C CA . ALA A 1 171 ? -36.039 12.878 58.244 1.00 96.56 171 ALA A CA 1
ATOM 1420 C C . ALA A 1 171 ? -36.494 11.718 59.146 1.00 96.56 171 ALA A C 1
ATOM 1422 O O . ALA A 1 171 ? -37.429 11.884 59.933 1.00 96.56 171 ALA A O 1
ATOM 1423 N N . MET A 1 172 ? -35.818 10.568 59.074 1.00 94.06 172 MET A N 1
ATOM 1424 C CA . MET A 1 172 ? -36.079 9.421 59.944 1.00 94.06 172 MET A CA 1
ATOM 1425 C C . MET A 1 172 ? -35.774 9.740 61.409 1.00 94.06 172 MET A C 1
ATOM 1427 O O . MET A 1 172 ? -36.561 9.380 62.284 1.00 94.06 172 MET A O 1
ATOM 1431 N N . GLU A 1 173 ? -34.676 10.442 61.690 1.00 95.19 173 GLU A N 1
ATOM 1432 C CA . GLU A 1 173 ? -34.324 10.880 63.042 1.00 95.19 173 GLU A CA 1
ATOM 1433 C C . GLU A 1 173 ? -35.372 11.842 63.613 1.00 95.19 173 GLU A C 1
ATOM 1435 O O . GLU A 1 173 ? -35.819 11.647 64.746 1.00 95.19 173 GLU A O 1
ATOM 1440 N N . ARG A 1 174 ? -35.848 12.816 62.821 1.00 95.31 174 ARG A N 1
ATOM 1441 C CA . ARG A 1 174 ? -36.954 13.708 63.222 1.00 95.31 174 ARG A CA 1
ATOM 1442 C C . ARG A 1 174 ? -38.236 12.929 63.507 1.00 95.31 174 ARG A C 1
ATOM 1444 O O . ARG A 1 174 ? -38.839 13.121 64.559 1.00 95.31 174 ARG A O 1
ATOM 1451 N N . GLN A 1 175 ? -38.626 12.009 62.623 1.00 95.88 175 GLN A N 1
ATOM 1452 C CA . GLN A 1 175 ? -39.815 11.176 62.824 1.00 95.88 175 GLN A CA 1
ATOM 1453 C C . GLN A 1 175 ? -39.693 10.307 64.083 1.00 95.88 175 GLN A C 1
ATOM 1455 O O . GLN A 1 175 ? -40.659 10.155 64.833 1.00 95.88 175 GLN A O 1
ATOM 1460 N N . HIS A 1 176 ? -38.515 9.733 64.331 1.00 94.06 176 HIS A N 1
ATOM 1461 C CA . HIS A 1 176 ? -38.273 8.926 65.519 1.00 94.06 176 HIS A CA 1
ATOM 1462 C C . HIS A 1 176 ? -38.324 9.776 66.794 1.00 94.06 176 HIS A C 1
ATOM 1464 O O . HIS A 1 176 ? -38.951 9.367 67.770 1.00 94.06 176 HIS A O 1
ATOM 1470 N N . ALA A 1 177 ? -37.745 10.980 66.772 1.00 95.38 177 ALA A N 1
ATOM 1471 C CA . ALA A 1 177 ? -37.833 11.932 67.874 1.00 95.38 177 ALA A CA 1
ATOM 1472 C C . ALA A 1 177 ? -39.288 12.337 68.166 1.00 95.38 177 ALA A C 1
ATOM 1474 O O . ALA A 1 177 ? -39.708 12.299 69.321 1.00 95.38 177 ALA A O 1
ATOM 1475 N N . GLU A 1 178 ? -40.086 12.637 67.137 1.00 95.00 178 GLU A N 1
ATOM 1476 C CA . GLU A 1 178 ? -41.518 12.924 67.289 1.00 95.00 178 GLU A CA 1
ATOM 1477 C C . GLU A 1 178 ? -42.297 11.728 67.843 1.00 95.00 178 GLU A C 1
ATOM 1479 O O . GLU A 1 178 ? -43.128 11.892 68.734 1.00 95.00 178 GLU A O 1
ATOM 1484 N N . SER A 1 179 ? -42.036 10.518 67.342 1.00 94.81 179 SER A N 1
ATOM 1485 C CA . SER A 1 179 ? -42.677 9.299 67.843 1.00 94.81 179 SER A CA 1
ATOM 1486 C C . SER A 1 179 ? -42.328 9.042 69.307 1.00 94.81 179 SER A C 1
ATOM 1488 O O . SER A 1 179 ? -43.203 8.658 70.081 1.00 94.81 179 SER A O 1
ATOM 1490 N N . ASN A 1 180 ? -41.071 9.259 69.696 1.00 94.00 180 ASN A N 1
ATOM 1491 C CA . ASN A 1 180 ? -40.631 9.123 71.081 1.00 94.00 180 ASN A CA 1
ATOM 1492 C C . ASN A 1 180 ? -41.287 10.183 71.973 1.00 94.00 180 ASN A C 1
ATOM 1494 O O . ASN A 1 180 ? -41.753 9.844 73.056 1.00 94.00 180 ASN A O 1
ATOM 1498 N N . ALA A 1 181 ? -41.395 11.432 71.509 1.00 93.81 181 ALA A N 1
ATOM 1499 C CA . ALA A 1 181 ? -42.095 12.493 72.229 1.00 93.81 181 ALA A CA 1
ATOM 1500 C C . ALA A 1 181 ? -43.594 12.185 72.395 1.00 93.81 181 ALA A C 1
ATOM 1502 O O . ALA A 1 181 ? -44.137 12.358 73.482 1.00 93.81 181 ALA A O 1
ATOM 1503 N N . ARG A 1 182 ? -44.262 11.661 71.356 1.00 93.81 182 ARG A N 1
ATOM 1504 C CA . ARG A 1 182 ? -45.658 11.193 71.453 1.00 93.81 182 ARG A CA 1
ATOM 1505 C C . ARG A 1 182 ? -45.797 10.069 72.472 1.00 93.81 182 ARG A C 1
ATOM 1507 O O . ARG A 1 182 ? -46.633 10.174 73.354 1.00 93.81 182 ARG A O 1
ATOM 1514 N N . ALA A 1 183 ? -44.937 9.052 72.414 1.00 92.25 183 ALA A N 1
ATOM 1515 C CA . ALA A 1 183 ? -44.957 7.955 73.379 1.00 92.25 183 ALA A CA 1
ATOM 1516 C C . ALA A 1 183 ? -44.704 8.432 74.823 1.00 92.25 183 ALA A C 1
ATOM 1518 O O . ALA A 1 183 ? -45.312 7.907 75.753 1.00 92.25 183 ALA A O 1
ATOM 1519 N N . GLN A 1 184 ? -43.836 9.432 75.018 1.00 93.44 184 GLN A N 1
ATOM 1520 C CA . GLN A 1 184 ? -43.633 10.076 76.319 1.00 93.44 184 GLN A CA 1
ATOM 1521 C C . GLN A 1 184 ? -44.890 10.818 76.786 1.00 93.44 184 GLN A C 1
ATOM 1523 O O . GLN A 1 184 ? -45.330 10.587 77.909 1.00 93.44 184 GLN A O 1
ATOM 1528 N N . ASN A 1 185 ? -45.510 11.629 75.926 1.00 92.19 185 ASN A N 1
ATOM 1529 C CA . ASN A 1 185 ? -46.749 12.344 76.249 1.00 92.19 185 ASN A CA 1
ATOM 1530 C C . ASN A 1 185 ? -47.911 11.382 76.545 1.00 92.19 185 ASN A C 1
ATOM 1532 O O . ASN A 1 185 ? -48.661 11.597 77.495 1.00 92.19 185 ASN A O 1
ATOM 1536 N N . ASP A 1 186 ? -48.054 10.305 75.770 1.00 92.88 186 ASP A N 1
ATOM 1537 C CA . ASP A 1 186 ? -49.071 9.270 75.984 1.00 92.88 186 ASP A CA 1
ATOM 1538 C C . ASP A 1 186 ? -48.839 8.556 77.321 1.00 92.88 186 ASP A C 1
ATOM 1540 O O . ASP A 1 186 ? -49.783 8.304 78.068 1.00 92.88 186 ASP A O 1
ATOM 1544 N N . PHE A 1 187 ? -47.578 8.264 77.662 1.00 91.00 187 PHE A N 1
ATOM 1545 C CA . PHE A 1 187 ? -47.215 7.692 78.957 1.00 91.00 187 PHE A CA 1
ATOM 1546 C C . PHE A 1 187 ? -47.528 8.648 80.114 1.00 91.00 187 PHE A C 1
ATOM 1548 O O . PHE A 1 187 ? -48.076 8.217 81.130 1.00 91.00 187 PHE A O 1
ATOM 1555 N N . GLU A 1 188 ? -47.205 9.935 79.979 1.00 91.75 188 GLU A N 1
ATOM 1556 C CA . GLU A 1 188 ? -47.540 10.959 80.973 1.00 91.75 188 GLU A CA 1
ATOM 1557 C C . GLU A 1 188 ? -49.056 11.103 81.139 1.00 91.75 188 GLU A C 1
ATOM 1559 O O . GLU A 1 188 ? -49.544 11.079 82.268 1.00 91.75 188 GLU A O 1
ATOM 1564 N N . THR A 1 189 ? -49.804 11.121 80.036 1.00 92.62 189 THR A N 1
ATOM 1565 C CA . THR A 1 189 ? -51.273 11.174 80.035 1.00 92.62 189 THR A CA 1
ATOM 1566 C C . THR A 1 189 ? -51.865 9.938 80.707 1.00 92.62 189 THR A C 1
ATOM 1568 O O . THR A 1 189 ? -52.666 10.064 81.627 1.00 92.62 189 THR A O 1
ATOM 1571 N N . ALA A 1 190 ? -51.430 8.732 80.330 1.00 90.75 190 ALA A N 1
ATOM 1572 C CA . ALA A 1 190 ? -51.889 7.493 80.955 1.00 90.75 190 ALA A CA 1
ATOM 1573 C C . ALA A 1 190 ? -51.553 7.454 82.454 1.00 90.75 190 ALA A C 1
ATOM 1575 O O . ALA A 1 190 ? -52.356 6.995 83.267 1.00 90.75 190 ALA A O 1
ATOM 1576 N N . ARG A 1 191 ? -50.384 7.970 82.848 1.00 92.31 191 ARG A N 1
ATOM 1577 C CA . ARG A 1 191 ? -49.992 8.107 84.255 1.00 92.31 191 ARG A CA 1
ATOM 1578 C C . ARG A 1 191 ? -50.904 9.083 85.004 1.00 92.31 191 ARG A C 1
ATOM 1580 O O . ARG A 1 191 ? -51.276 8.790 86.141 1.00 92.31 191 ARG A O 1
ATOM 1587 N N . GLU A 1 192 ? -51.262 10.217 84.409 1.00 88.50 192 GLU A N 1
ATOM 1588 C CA . GLU A 1 192 ? -52.214 11.168 84.995 1.00 88.50 192 GLU A CA 1
ATOM 1589 C C . GLU A 1 192 ? -53.629 10.594 85.068 1.00 88.50 192 GLU A C 1
ATOM 1591 O O . GLU A 1 192 ? -54.274 10.713 86.106 1.00 88.50 192 GLU A O 1
ATOM 1596 N N . GLU A 1 193 ? -54.086 9.890 84.035 1.00 91.06 193 GLU A N 1
ATOM 1597 C CA . GLU A 1 193 ? -55.366 9.186 84.056 1.00 91.06 193 GLU A CA 1
ATOM 1598 C C . GLU A 1 193 ? -55.418 8.123 85.150 1.00 91.06 193 GLU A C 1
ATOM 1600 O O . GLU A 1 193 ? -56.419 8.031 85.848 1.00 91.06 193 GLU A O 1
ATOM 1605 N N . ILE A 1 194 ? -54.364 7.319 85.327 1.00 88.06 194 ILE A N 1
ATOM 1606 C CA . ILE A 1 194 ? -54.292 6.340 86.422 1.00 88.06 194 ILE A CA 1
ATOM 1607 C C . ILE A 1 194 ? -54.321 7.064 87.768 1.00 88.06 194 ILE A C 1
ATOM 1609 O O . ILE A 1 194 ? -55.017 6.631 88.678 1.00 88.06 194 ILE A O 1
ATOM 1613 N N . LYS A 1 195 ? -53.610 8.188 87.910 1.00 92.50 195 LYS A N 1
ATOM 1614 C CA . LYS A 1 195 ? -53.655 8.996 89.135 1.00 92.50 195 LYS A CA 1
ATOM 1615 C C . LYS A 1 195 ? -55.065 9.536 89.404 1.00 92.50 195 LYS A C 1
ATOM 1617 O O . LYS A 1 195 ? -55.499 9.506 90.554 1.00 92.50 195 LYS A O 1
ATOM 1622 N N . ASN A 1 196 ? -55.775 9.986 88.371 1.00 89.50 196 ASN A N 1
ATOM 1623 C CA . ASN A 1 196 ? -57.145 10.482 88.472 1.00 89.50 196 ASN A CA 1
ATOM 1624 C C . ASN A 1 196 ? -58.129 9.353 88.775 1.00 89.50 196 ASN A C 1
ATOM 1626 O O . ASN A 1 196 ? -58.882 9.486 89.729 1.00 89.50 196 ASN A O 1
ATOM 1630 N N . ARG A 1 197 ? -58.057 8.217 88.066 1.00 88.94 197 ARG A N 1
ATOM 1631 C CA . ARG A 1 197 ? -58.848 7.011 88.357 1.00 88.94 197 ARG A CA 1
ATOM 1632 C C . ARG A 1 197 ? -58.609 6.530 89.777 1.00 88.94 197 ARG A C 1
ATOM 1634 O O . ARG A 1 197 ? -59.568 6.329 90.495 1.00 88.94 197 ARG A O 1
ATOM 1641 N N . ASN A 1 198 ? -57.361 6.441 90.232 1.00 86.94 198 ASN A N 1
ATOM 1642 C CA . ASN A 1 198 ? -57.061 6.081 91.618 1.00 86.94 198 ASN A CA 1
ATOM 1643 C C . ASN A 1 198 ? -57.627 7.112 92.609 1.00 86.94 198 ASN A C 1
ATOM 1645 O O . ASN A 1 198 ? -58.047 6.742 93.698 1.00 86.94 198 ASN A O 1
ATOM 1649 N N . GLY A 1 199 ? -57.639 8.401 92.257 1.00 89.69 199 GLY A N 1
ATOM 1650 C CA . GLY A 1 199 ? -58.279 9.448 93.056 1.00 89.69 199 GLY A CA 1
ATOM 1651 C C . GLY A 1 199 ? -59.806 9.320 93.093 1.00 89.69 199 GLY A C 1
ATOM 1652 O O . GLY A 1 199 ? -60.411 9.470 94.152 1.00 89.69 199 GLY A O 1
ATOM 1653 N N . GLU A 1 200 ? -60.431 9.007 91.962 1.00 87.06 200 GLU A N 1
ATOM 1654 C CA . GLU A 1 200 ? -61.863 8.737 91.832 1.00 87.06 200 GLU A CA 1
ATOM 1655 C C . GLU A 1 200 ? -62.256 7.456 92.561 1.00 87.06 200 GLU A C 1
ATOM 1657 O O . GLU A 1 200 ? -63.209 7.483 93.322 1.00 87.06 200 GLU A O 1
ATOM 1662 N N . GLU A 1 201 ? -61.503 6.369 92.402 1.00 85.25 201 GLU A N 1
ATOM 1663 C CA . GLU A 1 201 ? -61.658 5.108 93.125 1.00 85.25 201 GLU A CA 1
ATOM 1664 C C . GLU A 1 201 ? -61.440 5.305 94.618 1.00 85.25 201 GLU A C 1
ATOM 1666 O O . GLU A 1 201 ? -62.199 4.764 95.407 1.00 85.25 201 GLU A O 1
ATOM 1671 N N . TYR A 1 202 ? -60.465 6.116 95.033 1.00 89.00 202 TYR A N 1
ATOM 1672 C CA . TYR A 1 202 ? -60.291 6.477 96.437 1.00 89.00 202 TYR A CA 1
ATOM 1673 C C . TYR A 1 202 ? -61.511 7.235 96.972 1.00 89.00 202 TYR A C 1
ATOM 1675 O O . TYR A 1 202 ? -62.000 6.924 98.055 1.00 89.00 202 TYR A O 1
ATOM 1683 N N . ASN A 1 203 ? -62.040 8.200 96.217 1.00 86.81 203 ASN A N 1
ATOM 1684 C CA . ASN A 1 203 ? -63.229 8.960 96.607 1.00 86.81 203 ASN A CA 1
ATOM 1685 C C . ASN A 1 203 ? -64.505 8.107 96.579 1.00 86.81 203 ASN A C 1
ATOM 1687 O O . ASN A 1 203 ? -65.345 8.236 97.465 1.00 86.81 203 ASN A O 1
ATOM 1691 N N . ALA A 1 204 ? -64.643 7.226 95.591 1.00 86.06 204 ALA A N 1
ATOM 1692 C CA . ALA A 1 204 ? -65.741 6.285 95.465 1.00 86.06 204 ALA A CA 1
ATOM 1693 C C . ALA A 1 204 ? -65.674 5.256 96.589 1.00 86.06 204 ALA A C 1
ATOM 1695 O O . ALA A 1 204 ? -66.672 5.056 97.265 1.00 86.06 204 ALA A O 1
ATOM 1696 N N . LEU A 1 205 ? -64.499 4.682 96.862 1.00 83.75 205 LEU A N 1
ATOM 1697 C CA . LEU A 1 205 ? -64.279 3.775 97.982 1.00 83.75 205 LEU A CA 1
ATOM 1698 C C . LEU A 1 205 ? -64.596 4.484 99.292 1.00 83.75 205 LEU A C 1
ATOM 1700 O O . LEU A 1 205 ? -65.331 3.938 100.099 1.00 83.75 205 LEU A O 1
ATOM 1704 N N . ARG A 1 206 ? -64.118 5.714 99.485 1.00 89.25 206 ARG A N 1
ATOM 1705 C CA . ARG A 1 206 ? -64.459 6.532 100.650 1.00 89.25 206 ARG A CA 1
ATOM 1706 C C . ARG A 1 206 ? -65.971 6.713 100.789 1.00 89.25 206 ARG A C 1
ATOM 1708 O O . ARG A 1 206 ? -66.486 6.463 101.870 1.00 89.25 206 ARG A O 1
ATOM 1715 N N . LEU A 1 207 ? -66.678 7.074 99.718 1.00 87.12 207 LEU A N 1
ATOM 1716 C CA . LEU A 1 207 ? -68.134 7.224 99.729 1.00 87.12 207 LEU A CA 1
ATOM 1717 C C . LEU A 1 207 ? -68.838 5.892 100.017 1.00 87.12 207 LEU A C 1
ATOM 1719 O O . LEU A 1 207 ? -69.766 5.848 100.815 1.00 87.12 207 LEU A O 1
ATOM 1723 N N . THR A 1 208 ? -68.389 4.794 99.406 1.00 82.94 208 THR A N 1
ATOM 1724 C CA . THR A 1 208 ? -68.929 3.457 99.677 1.00 82.94 208 THR A CA 1
ATOM 1725 C C . THR A 1 208 ? -68.592 2.984 101.079 1.00 82.94 208 THR A C 1
ATOM 1727 O O . THR A 1 208 ? -69.382 2.250 101.646 1.00 82.94 208 THR A O 1
ATOM 1730 N N . LEU A 1 209 ? -67.461 3.396 101.656 1.00 82.50 209 LEU A N 1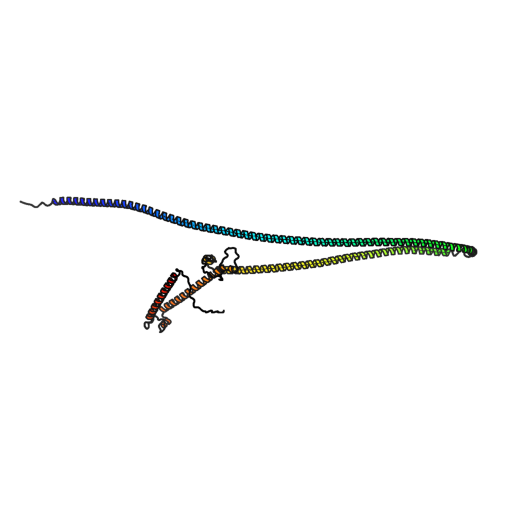
ATOM 1731 C CA . LEU A 1 209 ? -67.078 3.071 103.022 1.00 82.50 209 LEU A CA 1
ATOM 1732 C C . LEU A 1 209 ? -67.929 3.864 104.003 1.00 82.50 209 LEU A C 1
ATOM 1734 O O . LEU A 1 209 ? -68.454 3.254 104.918 1.00 82.50 209 LEU A O 1
ATOM 1738 N N . GLU A 1 210 ? -68.147 5.159 103.770 1.00 81.69 210 GLU A N 1
ATOM 1739 C CA . GLU A 1 210 ? -69.109 5.985 104.512 1.00 81.69 210 GLU A CA 1
ATOM 1740 C C . GLU A 1 210 ? -70.520 5.356 104.440 1.00 81.69 210 GLU A C 1
ATOM 1742 O O . GLU A 1 210 ? -71.120 5.077 105.473 1.00 81.69 210 GLU A O 1
ATOM 1747 N N . GLN A 1 211 ? -70.989 4.967 103.248 1.00 81.00 211 GLN A N 1
ATOM 1748 C CA . GLN A 1 211 ? -72.262 4.247 103.071 1.00 81.00 211 GLN A CA 1
ATOM 1749 C C . GLN A 1 211 ? -72.270 2.848 103.701 1.00 81.00 211 GLN A C 1
ATOM 1751 O O . GLN A 1 211 ? -73.302 2.399 104.189 1.00 81.00 211 GLN A O 1
ATOM 1756 N N . SER A 1 212 ? -71.150 2.122 103.664 1.00 79.00 212 SER A N 1
ATOM 1757 C CA . SER A 1 212 ? -71.029 0.789 104.254 1.00 79.00 212 SER A CA 1
ATOM 1758 C C . SER A 1 212 ? -70.906 0.859 105.762 1.00 79.00 212 SER A C 1
ATOM 1760 O O . SER A 1 212 ? -71.305 -0.086 106.410 1.00 79.00 212 SER A O 1
ATOM 1762 N N . ILE A 1 213 ? -70.388 1.947 106.329 1.00 79.38 213 ILE A N 1
ATOM 1763 C CA . ILE A 1 213 ? -70.405 2.199 107.767 1.00 79.38 213 ILE A CA 1
ATOM 1764 C C . ILE A 1 213 ? -71.861 2.408 108.184 1.00 79.38 213 ILE A C 1
ATOM 1766 O O . ILE A 1 213 ? -72.331 1.677 109.048 1.00 79.38 213 ILE A O 1
ATOM 1770 N N . ASP A 1 214 ? -72.618 3.247 107.472 1.00 76.31 214 ASP A N 1
ATOM 1771 C CA . ASP A 1 214 ? -74.060 3.418 107.711 1.00 76.31 214 ASP A CA 1
ATOM 1772 C C . ASP A 1 214 ? -74.842 2.098 107.522 1.00 76.31 214 ASP A C 1
ATOM 1774 O O . ASP A 1 214 ? -75.776 1.774 108.262 1.00 76.31 214 ASP A O 1
ATOM 1778 N N . ALA A 1 215 ? -74.462 1.302 106.518 1.00 71.12 215 ALA A N 1
ATOM 1779 C CA . ALA A 1 215 ? -75.089 0.018 106.229 1.00 71.12 215 ALA A CA 1
ATOM 1780 C C . ALA A 1 215 ? -74.650 -1.091 107.189 1.00 71.12 215 ALA A C 1
ATOM 1782 O O . ALA A 1 215 ? -75.469 -1.944 107.485 1.00 71.12 215 ALA A O 1
ATOM 1783 N N . LEU A 1 216 ? -73.411 -1.095 107.688 1.00 70.00 216 LEU A N 1
ATOM 1784 C CA . LEU A 1 216 ? -72.907 -2.014 108.711 1.00 70.00 216 LEU A CA 1
ATOM 1785 C C . LEU A 1 216 ? -73.470 -1.650 110.076 1.00 70.00 216 LEU A C 1
ATOM 1787 O O . LEU A 1 216 ? -73.693 -2.545 110.868 1.00 70.00 216 LEU A O 1
ATOM 1791 N N . GLU A 1 217 ? -73.785 -0.391 110.357 1.00 65.50 217 GLU A N 1
ATOM 1792 C CA . GLU A 1 217 ? -74.577 -0.032 111.536 1.00 65.50 217 GLU A CA 1
ATOM 1793 C C . GLU A 1 217 ? -76.000 -0.612 111.452 1.00 65.50 217 GLU A C 1
ATOM 1795 O O . GLU A 1 217 ? -76.535 -1.115 112.443 1.00 65.50 217 GLU A O 1
ATOM 1800 N N . LYS A 1 218 ? -76.601 -0.640 110.256 1.00 68.12 218 LYS A N 1
ATOM 1801 C CA . LYS A 1 218 ? -77.869 -1.347 109.996 1.00 68.12 218 LYS A CA 1
ATOM 1802 C C . LYS A 1 218 ? -77.721 -2.871 110.023 1.00 68.12 218 LYS A C 1
ATOM 1804 O O . LYS A 1 218 ? -78.489 -3.551 110.688 1.00 68.12 218 LYS A O 1
ATOM 1809 N N . ALA A 1 219 ? -76.699 -3.407 109.372 1.00 63.84 219 ALA A N 1
ATOM 1810 C CA . ALA A 1 219 ? -76.456 -4.832 109.239 1.00 63.84 219 ALA A CA 1
ATOM 1811 C C . ALA A 1 219 ? -75.825 -5.448 110.491 1.00 63.84 219 ALA A C 1
ATOM 1813 O O . ALA A 1 219 ? -75.921 -6.644 110.662 1.00 63.84 219 ALA A O 1
ATOM 1814 N N . LEU A 1 220 ? -75.224 -4.696 111.414 1.00 62.78 220 LEU A N 1
ATOM 1815 C CA . LEU A 1 220 ? -74.888 -5.202 112.750 1.00 62.78 220 LEU A CA 1
ATOM 1816 C C . LEU A 1 220 ? -76.177 -5.478 113.540 1.00 62.78 220 LEU A C 1
ATOM 1818 O O . LEU A 1 220 ? -76.229 -6.431 114.312 1.00 62.78 220 LEU A O 1
A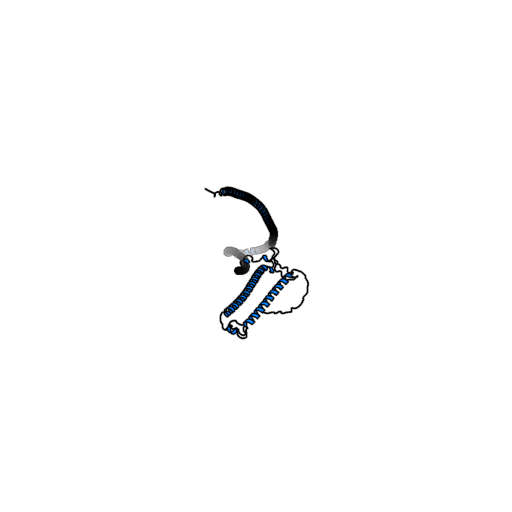TOM 1822 N N . ASN A 1 221 ? -77.229 -4.687 113.302 1.00 58.28 221 ASN A N 1
ATOM 1823 C CA . ASN A 1 221 ? -78.559 -4.954 113.844 1.00 58.28 221 ASN A CA 1
ATOM 1824 C C . ASN A 1 221 ? -79.249 -6.124 113.117 1.00 58.28 221 ASN A C 1
ATOM 1826 O O . ASN A 1 221 ? -79.850 -6.963 113.784 1.00 58.28 221 ASN A O 1
ATOM 1830 N N . ASP A 1 222 ? -79.106 -6.239 111.791 1.00 56.66 222 ASP A N 1
ATOM 1831 C CA . ASP A 1 222 ? -79.754 -7.304 111.002 1.00 56.66 222 ASP A CA 1
ATOM 1832 C C . ASP A 1 222 ? -78.986 -8.649 111.037 1.00 56.66 222 ASP A C 1
ATOM 1834 O O . ASP A 1 222 ? -79.578 -9.710 111.201 1.00 56.66 222 ASP A O 1
ATOM 1838 N N . ALA A 1 223 ? -77.653 -8.647 110.992 1.00 55.09 223 ALA A N 1
ATOM 1839 C CA . ALA A 1 223 ? -76.799 -9.835 111.098 1.00 55.09 223 ALA A CA 1
ATOM 1840 C C . ALA A 1 223 ? -76.710 -10.376 112.529 1.00 55.09 223 ALA A C 1
ATOM 1842 O O . ALA A 1 223 ? -76.333 -11.528 112.707 1.00 55.09 223 ALA A O 1
ATOM 1843 N N . HIS A 1 224 ? -77.100 -9.620 113.561 1.00 52.50 224 HIS A N 1
ATOM 1844 C CA . HIS A 1 224 ? -77.382 -10.227 114.866 1.00 52.50 224 HIS A CA 1
ATOM 1845 C C . HIS A 1 224 ? -78.592 -11.180 114.794 1.00 52.50 224 HIS A C 1
ATOM 1847 O O . HIS A 1 224 ? -78.628 -12.175 115.517 1.00 52.50 224 HIS A O 1
ATOM 1853 N N . VAL A 1 225 ? -79.542 -10.907 113.890 1.00 54.81 225 VAL A N 1
ATOM 1854 C CA . VAL A 1 225 ? -80.719 -11.745 113.618 1.00 54.81 225 VAL A CA 1
ATOM 1855 C C . VAL A 1 225 ? -80.375 -12.874 112.638 1.00 54.81 225 VAL A C 1
ATOM 1857 O O . VAL A 1 225 ? -80.797 -14.003 112.851 1.00 54.81 225 VAL A O 1
ATOM 1860 N N . GLU A 1 226 ? -79.542 -12.620 111.626 1.00 52.00 226 GLU A N 1
ATOM 1861 C CA . GLU A 1 226 ? -79.216 -13.599 110.569 1.00 52.00 226 GLU A CA 1
ATOM 1862 C C . GLU A 1 226 ? -78.011 -14.519 110.894 1.00 52.00 226 GLU A C 1
ATOM 1864 O O . GLU A 1 226 ? -77.915 -15.631 110.375 1.00 52.00 226 GLU A O 1
ATOM 1869 N N . TYR A 1 227 ? -77.120 -14.138 111.825 1.00 50.94 227 TYR A N 1
ATOM 1870 C CA . TYR A 1 227 ? -76.050 -15.008 112.364 1.00 50.94 227 TYR A CA 1
ATOM 1871 C C . TYR A 1 227 ? -76.604 -16.238 113.106 1.00 50.94 227 TYR A C 1
ATOM 1873 O O . TYR A 1 227 ? -75.903 -17.240 113.264 1.00 50.94 227 TYR A O 1
ATOM 1881 N N . VAL A 1 228 ? -77.871 -16.182 113.528 1.00 53.34 228 VAL A N 1
ATOM 1882 C CA . VAL A 1 228 ? -78.592 -17.312 114.125 1.00 53.34 228 VAL A CA 1
ATOM 1883 C C . VAL A 1 228 ? -78.962 -18.371 113.075 1.00 53.34 228 VAL A C 1
ATOM 1885 O O . VAL A 1 228 ? -79.007 -19.551 113.423 1.00 53.34 228 VAL A O 1
ATOM 1888 N N . ASP A 1 229 ? -79.135 -18.000 111.801 1.00 52.59 229 ASP A N 1
ATOM 1889 C CA . ASP A 1 229 ? -79.886 -18.841 110.860 1.00 52.59 229 ASP A CA 1
ATOM 1890 C C . ASP A 1 229 ? -79.052 -19.576 109.789 1.00 52.59 229 ASP A C 1
ATOM 1892 O O . ASP A 1 229 ? -79.482 -20.640 109.346 1.00 52.59 229 ASP A O 1
ATOM 1896 N N . GLU A 1 230 ? -77.846 -19.132 109.393 1.00 56.66 230 GLU A N 1
ATOM 1897 C CA . GLU A 1 230 ? -77.165 -19.742 108.219 1.00 56.66 230 GLU A CA 1
ATOM 1898 C C . GLU A 1 230 ? -75.658 -20.063 108.349 1.00 56.66 230 GLU A C 1
ATOM 1900 O O . GLU A 1 230 ? -74.936 -20.161 107.350 1.00 56.66 230 GLU A O 1
ATOM 1905 N N . THR A 1 231 ? -75.136 -20.320 109.553 1.00 41.31 231 THR A N 1
ATOM 1906 C CA . THR A 1 231 ? -73.727 -20.750 109.671 1.00 41.31 231 THR A CA 1
ATOM 1907 C C . THR A 1 231 ? -73.556 -22.248 109.387 1.00 41.31 231 THR A C 1
ATOM 1909 O O . THR A 1 231 ? -73.920 -23.097 110.198 1.00 41.31 231 THR A O 1
ATOM 1912 N N . GLY A 1 232 ? -72.903 -22.581 108.267 1.00 52.91 232 GLY A N 1
ATOM 1913 C CA . GLY A 1 232 ? -72.157 -23.841 108.148 1.00 52.91 232 GLY A CA 1
ATOM 1914 C C . GLY A 1 232 ? -71.933 -24.361 106.729 1.00 52.91 232 GLY A C 1
ATOM 1915 O O . GLY A 1 232 ? -70.794 -24.477 106.284 1.00 52.91 232 GLY A O 1
ATOM 1916 N N . SER A 1 233 ? -72.995 -24.690 105.991 1.00 57.38 233 SER A N 1
ATOM 1917 C CA . SER A 1 233 ? -72.861 -25.625 104.855 1.00 57.38 233 SER A CA 1
ATOM 1918 C C . SER A 1 233 ? -72.422 -25.000 103.521 1.00 57.38 233 SER A C 1
ATOM 1920 O O . SER A 1 233 ? -71.888 -25.697 102.662 1.00 57.38 233 SER A O 1
ATOM 1922 N N . ARG A 1 234 ? -72.575 -23.682 103.331 1.00 57.19 234 ARG A N 1
ATOM 1923 C CA . ARG A 1 234 ? -72.292 -22.997 102.048 1.00 57.19 234 ARG A CA 1
ATOM 1924 C C . ARG A 1 234 ? -70.813 -22.628 101.837 1.00 57.19 234 ARG A C 1
ATOM 1926 O O . ARG A 1 234 ? -70.414 -22.292 100.724 1.00 57.19 234 ARG A O 1
ATOM 1933 N N . SER A 1 235 ? -69.992 -22.706 102.890 1.00 59.34 235 SER A N 1
ATOM 1934 C CA . SER A 1 235 ? -68.564 -22.338 102.857 1.00 59.34 235 SER A CA 1
ATOM 1935 C C . SER A 1 235 ? -67.667 -23.429 102.256 1.00 59.34 235 SER A C 1
ATOM 1937 O O . SER A 1 235 ? -66.610 -23.122 101.705 1.00 59.34 235 SER A O 1
ATOM 1939 N N . GLU A 1 236 ? -68.069 -24.701 102.333 1.00 59.66 236 GLU A N 1
ATOM 1940 C CA . GLU A 1 236 ? -67.233 -25.823 101.880 1.00 59.66 236 GLU A CA 1
ATOM 1941 C C . GLU A 1 236 ? -67.371 -26.084 100.372 1.00 59.66 236 GLU A C 1
ATOM 1943 O O . GLU A 1 236 ? -66.362 -26.234 99.682 1.00 59.66 236 GLU A O 1
ATOM 1948 N N . SER A 1 237 ? -68.580 -25.992 99.808 1.00 62.00 237 SER A N 1
ATOM 1949 C CA . SER A 1 237 ? -68.815 -26.210 98.370 1.00 62.00 237 SER A CA 1
ATOM 1950 C C . SER A 1 237 ? -68.183 -25.140 97.466 1.00 62.00 237 SER A C 1
ATOM 1952 O O . SER A 1 237 ? -67.811 -25.423 96.328 1.00 62.00 237 SER A O 1
ATOM 1954 N N . PHE A 1 238 ? -68.027 -23.906 97.956 1.00 63.94 238 PHE A N 1
ATOM 1955 C CA . PHE A 1 238 ? -67.390 -22.822 97.197 1.00 63.94 238 PHE A CA 1
ATOM 1956 C C . PHE A 1 238 ? -65.866 -23.000 97.092 1.00 63.94 238 PHE A C 1
ATOM 1958 O O . PHE A 1 238 ? -65.276 -22.649 96.068 1.00 63.94 238 PHE A O 1
ATOM 1965 N N . LYS A 1 239 ? -65.234 -23.598 98.114 1.00 68.44 239 LYS A N 1
ATOM 1966 C CA . LYS A 1 239 ? -63.781 -23.843 98.165 1.00 68.44 239 LYS A CA 1
ATOM 1967 C C . LYS A 1 239 ? -63.341 -24.938 97.191 1.00 68.44 239 LYS A C 1
ATOM 1969 O O . LYS A 1 239 ? -62.272 -24.835 96.595 1.00 68.44 239 LYS A O 1
ATOM 1974 N N . GLU A 1 240 ? -64.170 -25.959 96.979 1.00 70.94 240 GLU A N 1
ATOM 1975 C CA . GLU A 1 240 ? -63.851 -27.035 96.031 1.00 70.94 240 GLU A CA 1
ATOM 1976 C C . GLU A 1 240 ? -63.949 -26.597 94.562 1.00 70.94 240 GLU A C 1
ATOM 1978 O O . GLU A 1 240 ? -63.166 -27.054 93.724 1.00 70.94 240 GLU A O 1
ATOM 1983 N N . LEU A 1 241 ? -64.890 -25.706 94.231 1.00 73.69 241 LEU A N 1
ATOM 1984 C CA . LEU A 1 241 ? -65.082 -25.234 92.857 1.00 73.69 241 LEU A CA 1
ATOM 1985 C C . LEU A 1 241 ? -64.013 -24.205 92.446 1.00 73.69 241 LEU A C 1
ATOM 1987 O O . LEU A 1 241 ? -63.493 -24.273 91.334 1.00 73.69 241 LEU A O 1
ATOM 1991 N N . THR A 1 242 ? -63.597 -23.326 93.365 1.00 78.88 242 THR A N 1
ATOM 1992 C CA . THR A 1 242 ? -62.515 -22.350 93.120 1.00 78.88 242 THR A CA 1
ATOM 1993 C C . THR A 1 242 ? -61.149 -23.008 92.917 1.00 78.88 242 THR A C 1
ATOM 1995 O O . THR A 1 242 ? -60.355 -22.526 92.109 1.00 78.88 242 THR A O 1
ATOM 1998 N N . ALA A 1 243 ? -60.874 -24.131 93.588 1.00 78.50 243 ALA A N 1
ATOM 1999 C CA . ALA A 1 243 ? -59.626 -24.872 93.399 1.00 78.50 243 ALA A CA 1
ATOM 2000 C C . ALA A 1 243 ? -59.509 -25.477 91.985 1.00 78.50 243 ALA A C 1
ATOM 2002 O O . ALA A 1 243 ? -58.456 -25.385 91.353 1.00 78.50 243 ALA A O 1
ATOM 2003 N N . LYS A 1 244 ? -60.604 -26.038 91.449 1.00 80.50 244 LYS A N 1
ATOM 2004 C CA . LYS A 1 244 ? -60.626 -26.639 90.101 1.00 80.50 244 LYS A CA 1
ATOM 2005 C C . LYS A 1 244 ? -60.470 -25.596 88.988 1.00 80.50 244 LYS A C 1
ATOM 2007 O O . LYS A 1 244 ? -59.764 -25.854 88.011 1.00 80.50 244 LYS A O 1
ATOM 2012 N N . ASP A 1 245 ? -61.061 -24.413 89.149 1.00 81.75 245 ASP A N 1
ATOM 2013 C CA . ASP A 1 245 ? -60.909 -23.309 88.191 1.00 81.75 245 ASP A CA 1
ATOM 2014 C C . ASP A 1 245 ? -59.487 -22.726 88.187 1.00 81.75 245 ASP A C 1
ATOM 2016 O O . ASP A 1 245 ? -58.954 -22.397 87.122 1.00 81.75 245 ASP A O 1
ATOM 2020 N N . ALA A 1 246 ? -58.823 -22.667 89.348 1.00 83.75 246 ALA A N 1
ATOM 2021 C CA . ALA A 1 246 ? -57.432 -22.224 89.445 1.00 83.75 246 ALA A CA 1
ATOM 2022 C C . ALA A 1 246 ? -56.467 -23.152 88.676 1.00 83.75 246 ALA A C 1
ATOM 2024 O O . ALA A 1 246 ? -55.597 -22.676 87.934 1.00 83.75 246 ALA A O 1
ATOM 2025 N N . ASP A 1 247 ? -56.654 -24.471 88.782 1.00 82.69 247 ASP A N 1
ATOM 2026 C CA . ASP A 1 247 ? -55.842 -25.462 88.064 1.00 82.69 247 ASP A CA 1
ATOM 2027 C C . ASP A 1 247 ? -56.077 -25.418 86.540 1.00 82.69 247 ASP A C 1
ATOM 2029 O O . ASP A 1 247 ? -55.126 -25.462 85.742 1.00 82.69 247 ASP A O 1
ATOM 2033 N N . ALA A 1 248 ? -57.332 -25.263 86.103 1.00 82.75 248 ALA A N 1
ATOM 2034 C CA . ALA A 1 248 ? -57.674 -25.096 84.690 1.00 82.75 248 ALA A CA 1
ATOM 2035 C C . ALA A 1 248 ? -57.064 -23.805 84.106 1.00 82.75 248 ALA A C 1
ATOM 2037 O O . ALA A 1 248 ? -56.413 -23.847 83.055 1.00 82.75 248 ALA A O 1
ATOM 2038 N N . ALA A 1 249 ? -57.160 -22.681 84.823 1.00 86.19 249 ALA A N 1
ATOM 2039 C CA . ALA A 1 249 ? -56.567 -21.407 84.417 1.00 86.19 249 ALA A CA 1
ATOM 2040 C C . ALA A 1 249 ? -55.033 -21.492 84.290 1.00 86.19 249 ALA A C 1
ATOM 2042 O O . ALA A 1 249 ? -54.451 -20.997 83.316 1.00 86.19 249 ALA A O 1
ATOM 2043 N N . ALA A 1 250 ? -54.360 -22.191 85.212 1.00 85.62 250 ALA A N 1
ATOM 2044 C CA . ALA A 1 250 ? -52.911 -22.378 85.167 1.00 85.62 250 ALA A CA 1
ATOM 2045 C C . ALA A 1 250 ? -52.452 -23.197 83.942 1.00 85.62 250 ALA A C 1
ATOM 2047 O O . ALA A 1 250 ? -51.422 -22.889 83.323 1.00 85.62 250 ALA A O 1
ATOM 2048 N N . THR A 1 251 ? -53.206 -24.230 83.548 1.00 88.62 251 THR A N 1
ATOM 2049 C CA . THR A 1 251 ? -52.891 -25.025 82.346 1.00 88.62 251 THR A CA 1
ATOM 2050 C C . THR A 1 251 ? -53.179 -24.268 81.048 1.00 88.62 251 THR A C 1
ATOM 2052 O O . THR A 1 251 ? -52.363 -24.332 80.119 1.00 88.62 251 THR A O 1
ATOM 2055 N N . MET A 1 252 ? -54.264 -23.490 80.991 1.00 84.06 252 MET A N 1
ATOM 2056 C CA . MET A 1 252 ? -54.575 -22.604 79.864 1.00 84.06 252 MET A CA 1
ATOM 2057 C C . MET A 1 252 ? -53.486 -21.545 79.666 1.00 84.06 252 MET A C 1
ATOM 2059 O O . MET A 1 252 ? -52.987 -21.388 78.551 1.00 84.06 252 MET A O 1
ATOM 2063 N N . ALA A 1 253 ? -53.012 -20.908 80.742 1.00 88.94 253 ALA A N 1
ATOM 2064 C CA . ALA A 1 253 ? -51.925 -19.932 80.678 1.00 88.94 253 ALA A CA 1
ATOM 2065 C C . ALA A 1 253 ? -50.618 -20.540 80.131 1.00 88.94 253 ALA A C 1
ATOM 2067 O O . ALA A 1 253 ? -49.942 -19.934 79.293 1.00 88.94 253 ALA A O 1
ATOM 2068 N N . LYS A 1 254 ? -50.263 -21.767 80.546 1.00 90.38 254 LYS A N 1
ATOM 2069 C CA . LYS A 1 254 ? -49.089 -22.483 80.006 1.00 90.38 254 LYS A CA 1
ATOM 2070 C C . LYS A 1 254 ? -49.234 -22.783 78.511 1.00 90.38 254 LYS A C 1
ATOM 2072 O O . LYS A 1 254 ? -48.259 -22.625 77.771 1.00 90.38 254 LYS A O 1
ATOM 2077 N N . ARG A 1 255 ? -50.423 -23.203 78.059 1.00 90.81 255 ARG A N 1
ATOM 2078 C CA . ARG A 1 255 ? -50.706 -23.468 76.636 1.00 90.81 255 ARG A CA 1
ATOM 2079 C C . ARG A 1 255 ? -50.690 -22.180 75.805 1.00 90.81 255 ARG A C 1
ATOM 2081 O O . ARG A 1 255 ? -50.029 -22.176 74.771 1.00 90.81 255 ARG A O 1
ATOM 2088 N N . SER A 1 256 ? -51.284 -21.086 76.291 1.00 92.12 256 SER A N 1
ATOM 2089 C CA . SER A 1 256 ? -51.271 -19.771 75.624 1.00 92.12 256 SER A CA 1
ATOM 2090 C C . SER A 1 256 ? -49.845 -19.276 75.382 1.00 92.12 256 SER A C 1
ATOM 2092 O O . SER A 1 256 ? -49.451 -19.059 74.242 1.00 92.12 256 SER A O 1
ATOM 2094 N N . ARG A 1 257 ? -48.992 -19.272 76.418 1.00 92.31 257 ARG A N 1
ATOM 2095 C CA . ARG A 1 257 ? -47.579 -18.863 76.278 1.00 92.31 257 ARG A CA 1
ATOM 2096 C C . ARG A 1 257 ? -46.771 -19.751 75.327 1.00 92.31 257 ARG A C 1
ATOM 2098 O O . ARG A 1 257 ? -45.709 -19.344 74.855 1.00 92.31 257 ARG A O 1
ATOM 2105 N N . ARG A 1 258 ? -47.176 -21.009 75.121 1.00 95.31 258 ARG A N 1
ATOM 2106 C CA . ARG A 1 258 ? -46.539 -21.906 74.140 1.00 95.31 258 ARG A CA 1
ATOM 2107 C C . ARG A 1 258 ? -47.005 -21.573 72.724 1.00 95.31 258 ARG A C 1
ATOM 2109 O O . ARG A 1 258 ? -46.174 -21.580 71.821 1.00 95.31 258 ARG A O 1
ATOM 2116 N N . ILE A 1 259 ? -48.288 -21.258 72.551 1.00 93.19 259 ILE A N 1
ATOM 2117 C CA . ILE A 1 259 ? -48.856 -20.797 71.280 1.00 93.19 259 ILE A CA 1
ATOM 2118 C C . ILE A 1 259 ? -48.188 -19.487 70.855 1.00 93.19 259 ILE A C 1
ATOM 2120 O O . ILE A 1 259 ? -47.670 -19.433 69.745 1.00 93.19 259 ILE A O 1
ATOM 2124 N N . ASP A 1 260 ? -48.066 -18.502 71.748 1.00 94.38 260 ASP A N 1
ATOM 2125 C CA . ASP A 1 260 ? -47.425 -17.213 71.438 1.00 94.38 260 ASP A CA 1
ATOM 2126 C C . ASP A 1 260 ? -45.958 -17.390 71.010 1.00 94.38 260 ASP A C 1
ATOM 2128 O O . ASP A 1 260 ? -45.486 -16.792 70.039 1.00 94.38 260 ASP A O 1
ATOM 2132 N N . ARG A 1 261 ? -45.224 -18.288 71.683 1.00 95.19 261 ARG A N 1
ATOM 2133 C CA . ARG A 1 261 ? -43.846 -18.644 71.307 1.00 95.19 261 ARG A CA 1
ATOM 2134 C C . ARG A 1 261 ? -43.761 -19.299 69.927 1.00 95.19 261 ARG A C 1
ATOM 2136 O O . ARG A 1 261 ? -42.877 -18.959 69.148 1.00 95.19 261 ARG A O 1
ATOM 2143 N N . MET A 1 262 ? -44.677 -20.207 69.592 1.00 94.00 262 MET A N 1
ATOM 2144 C CA . MET A 1 262 ? -44.707 -20.795 68.249 1.00 94.00 262 MET A CA 1
ATOM 2145 C C . MET A 1 262 ? -45.140 -19.780 67.183 1.00 94.00 262 MET A C 1
ATOM 2147 O O . MET A 1 262 ? -44.576 -19.773 66.093 1.00 94.00 262 MET A O 1
ATOM 2151 N N . GLN A 1 263 ? -46.092 -18.896 67.485 1.00 95.25 263 GLN A N 1
ATOM 2152 C CA . GLN A 1 263 ? -46.550 -17.853 66.565 1.00 95.25 263 GLN A CA 1
ATOM 2153 C C . GLN A 1 263 ? -45.443 -16.840 66.259 1.00 95.25 263 GLN A C 1
ATOM 2155 O O . GLN A 1 263 ? -45.224 -16.504 65.097 1.00 95.25 263 GLN A O 1
ATOM 2160 N N . THR A 1 264 ? -44.698 -16.400 67.274 1.00 96.06 264 THR A N 1
ATOM 2161 C CA . THR A 1 264 ? -43.538 -15.510 67.097 1.00 96.06 264 THR A CA 1
ATOM 2162 C C . THR A 1 264 ? -42.422 -16.170 66.286 1.00 96.06 264 THR A C 1
ATOM 2164 O O . THR A 1 264 ? -41.896 -15.545 65.363 1.00 96.06 264 THR A O 1
ATOM 2167 N N . GLN A 1 265 ? -42.108 -17.444 66.546 1.00 97.00 265 GLN A N 1
ATOM 2168 C CA . GLN A 1 265 ? -41.154 -18.211 65.734 1.00 97.00 265 GLN A CA 1
ATOM 2169 C C . GLN A 1 265 ? -41.616 -18.346 64.279 1.00 97.00 265 GLN A C 1
ATOM 2171 O O . GLN A 1 265 ? -40.836 -18.125 63.355 1.00 97.00 265 GLN A O 1
ATOM 2176 N N . LEU A 1 266 ? -42.894 -18.647 64.057 1.00 95.56 266 LEU A N 1
ATOM 2177 C CA . LEU A 1 266 ? -43.465 -18.788 62.722 1.00 95.56 266 LEU A CA 1
ATOM 2178 C C . LEU A 1 266 ? -43.488 -17.451 61.965 1.00 95.56 266 LEU A C 1
ATOM 2180 O O . LEU A 1 266 ? -43.167 -17.412 60.778 1.00 95.56 266 LEU A O 1
ATOM 2184 N N . ALA A 1 267 ? -43.782 -16.342 62.647 1.00 95.75 267 ALA A N 1
ATOM 2185 C CA . ALA A 1 267 ? -43.692 -14.999 62.078 1.00 95.75 267 ALA A CA 1
ATOM 2186 C C . ALA A 1 267 ? -42.247 -14.622 61.709 1.00 95.75 267 ALA A C 1
ATOM 2188 O O . ALA A 1 267 ? -42.024 -14.033 60.651 1.00 95.75 267 ALA A O 1
ATOM 2189 N N . HIS A 1 268 ? -41.264 -14.985 62.542 1.00 95.88 268 HIS A N 1
ATOM 2190 C CA . HIS A 1 268 ? -39.846 -14.794 62.231 1.00 95.88 268 HIS A CA 1
ATOM 2191 C C . HIS A 1 268 ? -39.419 -15.614 61.005 1.00 95.88 268 HIS A C 1
ATOM 2193 O O . HIS A 1 268 ? -38.814 -15.060 60.090 1.00 95.88 268 HIS A O 1
ATOM 2199 N N . LEU A 1 269 ? -39.783 -16.900 60.944 1.00 95.69 269 LEU A N 1
ATOM 2200 C CA . LEU A 1 269 ? -39.465 -17.767 59.804 1.00 95.69 269 LEU A CA 1
ATOM 2201 C C . LEU A 1 269 ? -40.119 -17.276 58.507 1.00 95.69 269 LEU A C 1
ATOM 2203 O O . LEU A 1 269 ? -39.452 -17.246 57.478 1.00 95.69 269 LEU A O 1
ATOM 2207 N N . ARG A 1 270 ? -41.378 -16.818 58.553 1.00 97.25 270 ARG A N 1
ATOM 2208 C CA . ARG A 1 270 ? -42.056 -16.209 57.394 1.00 97.25 270 ARG A CA 1
ATOM 2209 C C . ARG A 1 270 ? -41.354 -14.941 56.914 1.00 97.25 270 ARG A C 1
ATOM 2211 O O . ARG A 1 270 ? -41.124 -14.799 55.719 1.00 97.25 270 ARG A O 1
ATOM 2218 N N . ARG A 1 271 ? -40.972 -14.044 57.832 1.00 96.88 271 ARG A N 1
ATOM 2219 C CA . ARG A 1 271 ? -40.209 -12.832 57.486 1.00 96.88 271 ARG A CA 1
ATOM 2220 C C . ARG A 1 271 ? -38.853 -13.170 56.877 1.00 96.88 271 ARG A C 1
ATOM 2222 O O . ARG A 1 271 ? -38.492 -12.593 55.860 1.00 96.88 271 ARG A O 1
ATOM 2229 N N . ARG A 1 272 ? -38.129 -14.128 57.462 1.00 97.69 272 ARG A N 1
ATOM 2230 C CA . ARG A 1 272 ? -36.838 -14.584 56.936 1.00 97.69 272 ARG A CA 1
ATOM 2231 C C . ARG A 1 272 ? -36.980 -15.205 55.545 1.00 97.69 272 ARG A C 1
ATOM 2233 O O . ARG A 1 272 ? -36.171 -14.893 54.685 1.00 97.69 272 ARG A O 1
ATOM 2240 N N . HIS A 1 273 ? -38.003 -16.031 55.316 1.00 95.88 273 HIS A N 1
ATOM 2241 C CA . HIS A 1 273 ? -38.286 -16.615 54.003 1.00 95.88 273 HIS A CA 1
ATOM 2242 C C . HIS A 1 273 ? -38.534 -15.534 52.949 1.00 95.88 273 HIS A C 1
ATOM 2244 O O . HIS A 1 273 ? -37.836 -15.500 51.940 1.00 95.88 273 HIS A O 1
ATOM 2250 N N . ALA A 1 274 ? -39.448 -14.600 53.231 1.00 96.81 274 ALA A N 1
ATOM 2251 C CA . ALA A 1 274 ? -39.767 -13.501 52.324 1.00 96.81 274 ALA A CA 1
ATOM 2252 C C . ALA A 1 274 ? -38.543 -12.617 52.026 1.00 96.81 274 ALA A C 1
ATOM 2254 O O . ALA A 1 274 ? -38.321 -12.243 50.878 1.00 96.81 274 ALA A O 1
ATOM 2255 N N . ALA A 1 275 ? -37.713 -12.329 53.037 1.00 96.31 275 ALA A N 1
ATOM 2256 C CA . ALA A 1 275 ? -36.465 -11.594 52.845 1.00 96.31 275 ALA A CA 1
ATOM 2257 C C . ALA A 1 275 ? -35.497 -12.354 51.925 1.00 96.31 275 ALA A C 1
ATOM 2259 O O . ALA A 1 275 ? -34.994 -11.781 50.963 1.00 96.31 275 ALA A O 1
ATOM 2260 N N . THR A 1 276 ? -35.290 -13.657 52.156 1.00 96.88 276 THR A N 1
ATOM 2261 C CA . THR A 1 276 ? -34.427 -14.460 51.279 1.00 96.88 276 THR A CA 1
ATOM 2262 C C . THR A 1 276 ? -34.967 -14.540 49.854 1.00 96.88 276 THR A C 1
ATOM 2264 O O . THR A 1 276 ? -34.190 -14.416 48.916 1.00 96.88 276 THR A O 1
ATOM 2267 N N . GLU A 1 277 ? -36.279 -14.698 49.662 1.00 97.38 277 GLU A N 1
ATOM 2268 C CA . GLU A 1 277 ? -36.891 -14.712 48.329 1.00 97.38 277 GLU A CA 1
ATOM 2269 C C . GLU A 1 277 ? -36.689 -13.388 47.592 1.00 97.38 277 GLU A C 1
ATOM 2271 O O . GLU A 1 277 ? -36.319 -13.404 46.419 1.00 97.38 277 GLU A O 1
ATOM 2276 N N . ALA A 1 278 ? -36.876 -12.256 48.277 1.00 96.69 278 ALA A N 1
ATOM 2277 C CA . ALA A 1 278 ? -36.653 -10.935 47.701 1.00 96.69 278 ALA A CA 1
ATOM 2278 C C . ALA A 1 278 ? -35.184 -10.736 47.296 1.00 96.69 278 ALA A C 1
ATOM 2280 O O . ALA A 1 278 ? -34.912 -10.338 46.164 1.00 96.69 278 ALA A O 1
ATOM 2281 N N . GLU A 1 279 ? -34.236 -11.097 48.167 1.00 96.88 279 GLU A N 1
ATOM 2282 C CA . GLU A 1 279 ? -32.810 -11.018 47.841 1.00 96.88 279 GLU A CA 1
ATOM 2283 C C . GLU A 1 279 ? -32.429 -11.925 46.659 1.00 96.88 279 GLU A C 1
ATOM 2285 O O . GLU A 1 279 ? -31.642 -11.535 45.796 1.00 96.88 279 GLU A O 1
ATOM 2290 N N . TRP A 1 280 ? -32.961 -13.151 46.599 1.00 95.75 280 TRP A N 1
ATOM 2291 C CA . TRP A 1 280 ? -32.708 -14.061 45.478 1.00 95.75 280 TRP A CA 1
ATOM 2292 C C . TRP A 1 280 ? -33.333 -13.558 44.176 1.00 95.75 280 TRP A C 1
ATOM 2294 O O . TRP A 1 280 ? -32.724 -13.711 43.117 1.00 95.75 280 TRP A O 1
ATOM 2304 N N . ALA A 1 281 ? -34.516 -12.947 44.236 1.00 96.75 281 ALA A N 1
ATOM 2305 C CA . ALA A 1 281 ? -35.157 -12.335 43.079 1.00 96.75 281 ALA A CA 1
ATOM 2306 C C . ALA A 1 281 ? -34.335 -11.152 42.548 1.00 96.75 281 ALA A C 1
ATOM 2308 O O . ALA A 1 281 ? -34.074 -11.090 41.348 1.00 96.75 281 ALA A O 1
ATOM 2309 N N . GLU A 1 282 ? -33.855 -10.274 43.431 1.00 96.50 282 GLU A N 1
ATOM 2310 C CA . GLU A 1 282 ? -33.005 -9.142 43.055 1.00 96.50 282 GLU A CA 1
ATOM 2311 C C . GLU A 1 282 ? -31.675 -9.609 42.449 1.00 96.50 282 GLU A C 1
ATOM 2313 O O . GLU A 1 282 ? -31.316 -9.173 41.355 1.00 96.50 282 GLU A O 1
ATOM 2318 N N . ARG A 1 283 ? -30.984 -10.564 43.091 1.00 96.50 283 ARG A N 1
ATOM 2319 C CA . ARG A 1 283 ? -29.735 -11.147 42.562 1.00 96.50 283 ARG A CA 1
ATOM 2320 C C . ARG A 1 283 ? -29.941 -11.822 41.204 1.00 96.50 283 ARG A C 1
ATOM 2322 O O . ARG A 1 283 ? -29.101 -11.702 40.318 1.00 96.50 283 ARG A O 1
ATOM 2329 N N . ASN A 1 284 ? -31.047 -12.536 41.012 1.00 96.38 284 ASN A N 1
ATOM 2330 C CA . ASN A 1 284 ? -31.339 -13.163 39.723 1.00 96.38 284 ASN A CA 1
ATOM 2331 C C . ASN A 1 284 ? -31.663 -12.133 38.635 1.00 96.38 284 ASN A C 1
ATOM 2333 O O . ASN A 1 284 ? -31.313 -12.350 37.474 1.00 96.38 284 ASN A O 1
ATOM 2337 N N . GLU A 1 285 ? -32.318 -11.031 38.993 1.00 97.38 285 GLU A N 1
ATOM 2338 C CA . GLU A 1 285 ? -32.645 -9.952 38.064 1.00 97.38 285 GLU A CA 1
ATOM 2339 C C . GLU A 1 285 ? -31.393 -9.183 37.623 1.00 97.38 285 GLU A C 1
ATOM 2341 O O . GLU A 1 285 ? -31.219 -8.921 36.431 1.00 97.38 285 GLU A O 1
ATOM 2346 N N . THR A 1 286 ? -30.475 -8.872 38.545 1.00 96.38 286 THR A N 1
ATOM 2347 C CA . THR A 1 286 ? -29.193 -8.235 38.197 1.00 96.38 286 THR A CA 1
ATOM 2348 C C . THR A 1 286 ? -28.353 -9.138 37.296 1.00 96.38 286 THR A C 1
ATOM 2350 O O . THR A 1 286 ? -27.929 -8.699 36.226 1.00 96.38 286 THR A O 1
ATOM 2353 N N . LEU A 1 287 ? -28.222 -10.426 37.635 1.00 96.44 287 LEU A N 1
ATOM 2354 C CA . LEU A 1 287 ? -27.520 -11.406 36.797 1.00 96.44 287 LEU A CA 1
ATOM 2355 C C . LEU A 1 287 ? -28.166 -11.569 35.413 1.00 96.44 287 LEU A C 1
ATOM 2357 O O . LEU A 1 287 ? -27.464 -11.748 34.414 1.00 96.44 287 LEU A O 1
ATOM 2361 N N . ARG A 1 288 ? -29.501 -11.492 35.315 1.00 97.38 288 ARG A N 1
ATOM 2362 C CA . ARG A 1 288 ? -30.202 -11.492 34.021 1.00 97.38 288 ARG A CA 1
ATOM 2363 C C . ARG A 1 288 ? -29.833 -10.276 33.182 1.00 97.38 288 ARG A C 1
ATOM 2365 O O . ARG A 1 288 ? -29.476 -10.449 32.017 1.00 97.38 288 ARG A O 1
ATOM 2372 N N . LYS A 1 289 ? -29.872 -9.075 33.764 1.00 97.06 289 LYS A N 1
ATOM 2373 C CA . LYS A 1 289 ? -29.507 -7.827 33.074 1.00 97.06 289 LYS A CA 1
ATOM 2374 C C . LYS A 1 289 ? -28.057 -7.846 32.599 1.00 97.06 289 LYS A C 1
ATOM 2376 O O . LYS A 1 289 ? -27.788 -7.488 31.453 1.00 97.06 289 LYS A O 1
ATOM 2381 N N . GLU A 1 290 ? -27.134 -8.318 33.432 1.00 96.31 290 GLU A N 1
ATOM 2382 C CA . GLU A 1 290 ? -25.723 -8.475 33.063 1.00 96.31 290 GLU A CA 1
ATOM 2383 C C . GLU A 1 290 ? -25.546 -9.475 31.918 1.00 96.31 290 GLU A C 1
ATOM 2385 O O . GLU A 1 290 ? -24.866 -9.178 30.933 1.00 96.31 290 GLU A O 1
ATOM 2390 N N . LYS A 1 291 ? -26.216 -10.632 31.986 1.00 97.75 291 LYS A N 1
ATOM 2391 C CA . LYS A 1 291 ? -26.208 -11.624 30.905 1.00 97.75 291 LYS A CA 1
ATOM 2392 C C . LYS A 1 291 ? -26.747 -11.039 29.602 1.00 97.75 291 LYS A C 1
ATOM 2394 O O . LYS A 1 291 ? -26.146 -11.255 28.552 1.00 97.75 291 LYS A O 1
ATOM 2399 N N . GLU A 1 292 ? -27.862 -10.317 29.640 1.00 97.50 292 GLU A N 1
ATOM 2400 C CA . GLU A 1 292 ? -28.441 -9.683 28.453 1.00 97.50 292 GLU A CA 1
ATOM 2401 C C . GLU A 1 292 ? -27.528 -8.599 27.875 1.00 97.50 292 GLU A C 1
ATOM 2403 O O . GLU A 1 292 ? -27.352 -8.538 26.657 1.00 97.50 292 GLU A O 1
ATOM 2408 N N . SER A 1 293 ? -26.902 -7.788 28.730 1.00 97.19 293 SER A N 1
ATOM 2409 C CA . SER A 1 293 ? -25.910 -6.792 28.322 1.00 97.19 293 SER A CA 1
ATOM 2410 C C . SER A 1 293 ? -24.708 -7.450 27.637 1.00 97.19 293 SER A C 1
ATOM 2412 O O . SER A 1 293 ? -24.382 -7.130 26.491 1.00 97.19 293 SER A O 1
ATOM 2414 N N . MET A 1 294 ? -24.120 -8.477 28.262 1.00 95.75 294 MET A N 1
ATOM 2415 C CA . MET A 1 294 ? -23.021 -9.247 27.672 1.00 95.75 294 MET A CA 1
ATOM 2416 C C . MET A 1 294 ? -23.424 -9.920 26.356 1.00 95.75 294 MET A C 1
ATOM 2418 O O . MET A 1 294 ? -22.642 -9.941 25.406 1.00 95.75 294 MET A O 1
ATOM 2422 N N . GLN A 1 295 ? -24.653 -10.431 26.248 1.00 97.88 295 GLN A N 1
ATOM 2423 C CA . GLN A 1 295 ? -25.159 -10.996 24.998 1.00 97.88 295 GLN A CA 1
ATOM 2424 C C . GLN A 1 295 ? -25.308 -9.945 23.892 1.00 97.88 295 GLN A C 1
ATOM 2426 O O . GLN A 1 295 ? -25.014 -10.252 22.734 1.00 97.88 295 GLN A O 1
ATOM 2431 N N . LYS A 1 296 ? -25.742 -8.719 24.213 1.00 97.62 296 LYS A N 1
ATOM 2432 C CA . LYS A 1 296 ? -25.787 -7.607 23.249 1.00 97.62 296 LYS A CA 1
ATOM 2433 C C . LYS A 1 296 ? -24.382 -7.263 22.762 1.00 97.62 296 LYS A C 1
ATOM 2435 O O . LYS A 1 296 ? -24.151 -7.298 21.554 1.00 97.62 296 LYS A O 1
ATOM 2440 N N . HIS A 1 297 ? -23.432 -7.073 23.678 1.00 96.69 297 HIS A N 1
ATOM 2441 C CA . HIS A 1 297 ? -22.033 -6.815 23.327 1.00 96.69 297 HIS A CA 1
ATOM 2442 C C . HIS A 1 297 ? -21.425 -7.943 22.483 1.00 96.69 297 HIS A C 1
ATOM 2444 O O . HIS A 1 297 ? -20.751 -7.676 21.490 1.00 96.69 297 HIS A O 1
ATOM 2450 N N . TYR A 1 298 ? -21.722 -9.207 22.799 1.00 96.44 298 TYR A N 1
ATOM 2451 C CA . TYR A 1 298 ? -21.275 -10.348 21.999 1.00 96.44 298 TYR A CA 1
ATOM 2452 C C . TYR A 1 298 ? -21.845 -10.324 20.572 1.00 96.44 298 TYR A C 1
ATOM 2454 O O . TYR A 1 298 ? -21.114 -10.561 19.607 1.00 96.44 298 TYR A O 1
ATOM 2462 N N . ARG A 1 299 ? -23.140 -10.018 20.408 1.00 97.50 299 ARG A N 1
ATOM 2463 C CA . ARG A 1 299 ? -23.779 -9.909 19.084 1.00 97.50 299 ARG A CA 1
ATOM 2464 C C . ARG A 1 299 ? -23.196 -8.754 18.275 1.00 97.50 299 ARG A C 1
ATOM 2466 O O . ARG A 1 299 ? -22.903 -8.938 17.096 1.00 97.50 299 ARG A O 1
ATOM 2473 N N . GLU A 1 300 ? -22.992 -7.597 18.899 1.00 97.44 300 GLU A N 1
ATOM 2474 C CA . GLU A 1 300 ? -22.374 -6.428 18.267 1.00 97.44 300 GLU A CA 1
ATOM 2475 C C . GLU A 1 300 ? -20.935 -6.710 17.841 1.00 97.44 300 GLU A C 1
ATOM 2477 O O . GLU A 1 300 ? -20.565 -6.421 16.704 1.00 97.44 300 GLU A O 1
ATOM 2482 N N . LEU A 1 301 ? -20.136 -7.330 18.712 1.00 97.12 301 LEU A N 1
ATOM 2483 C CA . LEU A 1 301 ? -18.762 -7.709 18.396 1.00 97.12 301 LEU A CA 1
ATOM 2484 C C . LEU A 1 301 ? -18.719 -8.735 17.260 1.00 97.12 301 LEU A C 1
ATOM 2486 O O . LEU A 1 301 ? -17.942 -8.585 16.321 1.00 97.12 301 LEU A O 1
ATOM 2490 N N . THR A 1 302 ? -19.596 -9.740 17.298 1.00 97.81 302 THR A N 1
ATOM 2491 C CA . THR A 1 302 ? -19.710 -10.741 16.228 1.00 97.81 302 THR A CA 1
ATOM 2492 C C . THR A 1 302 ? -20.100 -10.091 14.901 1.00 97.81 302 THR A C 1
ATOM 2494 O O . THR A 1 302 ? -19.568 -10.469 13.858 1.00 97.81 302 THR A O 1
ATOM 2497 N N . LYS A 1 303 ? -20.998 -9.097 14.923 1.00 97.75 303 LYS A N 1
ATOM 2498 C CA . LYS A 1 303 ? -21.371 -8.320 13.737 1.00 97.75 303 LYS A CA 1
ATOM 2499 C C . LYS A 1 303 ? -20.174 -7.528 13.203 1.00 97.75 303 LYS A C 1
ATOM 2501 O O . LYS A 1 303 ? -19.794 -7.744 12.060 1.00 97.75 303 LYS A O 1
ATOM 2506 N N . LYS A 1 304 ? -19.507 -6.728 14.044 1.00 97.44 304 LYS A N 1
ATOM 2507 C CA . LYS A 1 304 ? -18.302 -5.964 13.662 1.00 97.44 304 LYS A CA 1
ATOM 2508 C C . LYS A 1 304 ? -17.202 -6.866 13.093 1.00 97.44 304 LYS A C 1
ATOM 2510 O O . LYS A 1 304 ? -16.577 -6.520 12.096 1.00 97.44 304 LYS A O 1
ATOM 2515 N N . MET A 1 305 ? -16.992 -8.046 13.682 1.00 95.62 305 MET A N 1
ATOM 2516 C CA . MET A 1 305 ? -16.014 -9.022 13.194 1.00 95.62 305 MET A CA 1
ATOM 2517 C C . MET A 1 305 ? -16.387 -9.576 11.811 1.00 95.62 305 MET A C 1
ATOM 2519 O O . MET A 1 305 ? -15.513 -9.761 10.966 1.00 95.62 305 MET A O 1
ATOM 2523 N N . LYS A 1 306 ? -17.674 -9.854 11.566 1.00 97.50 306 LYS A N 1
ATOM 2524 C CA . LYS A 1 306 ? -18.159 -10.286 10.246 1.00 97.50 306 LYS A CA 1
ATOM 2525 C C . LYS A 1 306 ? -18.008 -9.179 9.208 1.00 97.50 306 LYS A C 1
ATOM 2527 O O . LYS A 1 306 ? -17.503 -9.463 8.126 1.00 97.50 306 LYS A O 1
ATOM 2532 N N . ASP A 1 307 ? -18.377 -7.952 9.560 1.00 97.69 307 ASP A N 1
ATOM 2533 C CA . ASP A 1 307 ? -18.296 -6.792 8.672 1.00 97.69 307 ASP A CA 1
ATOM 2534 C C . ASP A 1 307 ? -16.833 -6.509 8.292 1.00 97.69 307 ASP A C 1
ATOM 2536 O O . ASP A 1 307 ? -16.514 -6.441 7.110 1.00 97.69 307 ASP A O 1
ATOM 2540 N N . SER A 1 308 ? -15.915 -6.492 9.267 1.00 96.19 308 SER A N 1
ATOM 2541 C CA . SER A 1 308 ? -14.472 -6.339 9.018 1.00 96.19 308 SER A CA 1
ATOM 2542 C C . SER A 1 308 ? -13.901 -7.466 8.147 1.00 96.19 308 SER A C 1
ATOM 2544 O O . SER A 1 308 ? -13.125 -7.222 7.226 1.00 96.19 308 SER A O 1
ATOM 2546 N N . ARG A 1 309 ? -14.313 -8.721 8.366 1.00 96.94 309 ARG A N 1
ATOM 2547 C CA . ARG A 1 309 ? -13.899 -9.830 7.490 1.00 96.94 309 ARG A CA 1
ATOM 2548 C C . ARG A 1 309 ? -14.440 -9.677 6.068 1.00 96.94 309 ARG A C 1
ATOM 2550 O O . ARG A 1 309 ? -13.760 -10.084 5.132 1.00 96.94 309 ARG A O 1
ATOM 2557 N N . ALA A 1 310 ? -15.644 -9.135 5.894 1.00 96.94 310 ALA A N 1
ATOM 2558 C CA . ALA A 1 310 ? -16.223 -8.892 4.577 1.00 96.94 310 ALA A CA 1
ATOM 2559 C C . ALA A 1 310 ? -15.499 -7.755 3.841 1.00 96.94 310 ALA A C 1
ATOM 2561 O O . ALA A 1 310 ? -15.175 -7.919 2.665 1.00 96.94 310 ALA A O 1
ATOM 2562 N N . THR A 1 311 ? -15.173 -6.655 4.530 1.00 97.06 311 THR A N 1
ATOM 2563 C CA . THR A 1 311 ? -14.413 -5.543 3.938 1.00 97.06 311 THR A CA 1
ATOM 2564 C C . THR A 1 311 ? -13.015 -5.981 3.521 1.00 97.06 311 THR A C 1
ATOM 2566 O O . THR A 1 311 ? -12.610 -5.710 2.395 1.00 97.06 311 THR A O 1
ATOM 2569 N N . GLU A 1 312 ? -12.301 -6.723 4.373 1.00 95.12 312 GLU A N 1
ATOM 2570 C CA . GLU A 1 312 ? -10.962 -7.218 4.030 1.00 95.12 312 GLU A CA 1
ATOM 2571 C C . GLU A 1 312 ? -10.997 -8.238 2.889 1.00 95.12 312 GLU A C 1
ATOM 2573 O O . GLU A 1 312 ? -10.151 -8.195 1.998 1.00 95.12 312 GLU A O 1
ATOM 2578 N N . ARG A 1 313 ? -12.009 -9.117 2.843 1.00 97.00 313 ARG A N 1
ATOM 2579 C CA . ARG A 1 313 ? -12.205 -10.021 1.697 1.00 97.00 313 ARG A CA 1
ATOM 2580 C C . ARG A 1 313 ? -12.447 -9.255 0.403 1.00 97.00 313 ARG A C 1
ATOM 2582 O O . ARG A 1 313 ? -11.826 -9.582 -0.600 1.00 97.00 313 ARG A O 1
ATOM 2589 N N . SER A 1 314 ? -13.309 -8.238 0.428 1.00 96.88 314 SER A N 1
ATOM 2590 C CA . SER A 1 314 ? -13.582 -7.404 -0.746 1.00 96.88 314 SER A CA 1
ATOM 2591 C C . SER A 1 314 ? -12.339 -6.636 -1.196 1.00 96.88 314 SER A C 1
ATOM 2593 O O . SER A 1 314 ? -12.065 -6.571 -2.391 1.00 96.88 314 SER A O 1
ATOM 2595 N N . ARG A 1 315 ? -11.556 -6.099 -0.254 1.00 96.94 315 ARG A N 1
ATOM 2596 C CA . ARG A 1 315 ? -10.305 -5.394 -0.552 1.00 96.94 315 ARG A CA 1
ATOM 2597 C C . ARG A 1 315 ? -9.259 -6.326 -1.160 1.00 96.94 315 ARG A C 1
ATOM 2599 O O . ARG A 1 315 ? -8.610 -5.956 -2.133 1.00 96.94 315 ARG A O 1
ATOM 2606 N N . LEU A 1 316 ? -9.111 -7.530 -0.606 1.00 96.81 316 LEU A N 1
ATOM 2607 C CA . LEU A 1 316 ? -8.198 -8.541 -1.132 1.00 96.81 316 LEU A CA 1
ATOM 2608 C C . LEU A 1 316 ? -8.631 -9.007 -2.523 1.00 96.81 316 LEU A C 1
ATOM 2610 O O . LEU A 1 316 ? -7.787 -9.118 -3.403 1.00 96.81 316 LEU A O 1
ATOM 2614 N N . GLN A 1 317 ? -9.929 -9.217 -2.743 1.00 97.56 317 GLN A N 1
ATOM 2615 C CA . GLN A 1 317 ? -10.461 -9.550 -4.061 1.00 97.56 317 GLN A CA 1
ATOM 2616 C C . GLN A 1 317 ? -10.135 -8.455 -5.087 1.00 97.56 317 GLN A C 1
ATOM 2618 O O . GLN A 1 317 ? -9.543 -8.764 -6.115 1.00 97.56 317 GLN A O 1
ATOM 2623 N N . ALA A 1 318 ? -10.420 -7.187 -4.775 1.00 96.19 318 ALA A N 1
ATOM 2624 C CA . ALA A 1 318 ? -10.120 -6.069 -5.670 1.00 96.19 318 ALA A CA 1
ATOM 2625 C C . ALA A 1 318 ? -8.616 -5.951 -5.982 1.00 96.19 318 ALA A C 1
ATOM 2627 O O . ALA A 1 318 ? -8.234 -5.683 -7.118 1.00 96.19 318 ALA A O 1
ATOM 2628 N N . LEU A 1 319 ? -7.746 -6.191 -4.994 1.00 97.25 319 LEU A N 1
ATOM 2629 C CA . LEU A 1 319 ? -6.296 -6.194 -5.197 1.00 97.25 319 LEU A CA 1
ATOM 2630 C C . LEU A 1 319 ? -5.842 -7.352 -6.100 1.00 97.25 319 LEU A C 1
ATOM 2632 O O . LEU A 1 319 ? -4.979 -7.167 -6.959 1.00 97.25 319 LEU A O 1
ATOM 2636 N N . VAL A 1 320 ? -6.411 -8.544 -5.921 1.00 97.56 320 VAL A N 1
ATOM 2637 C CA . VAL A 1 320 ? -6.092 -9.715 -6.749 1.00 97.56 320 VAL A CA 1
ATOM 2638 C C . VAL A 1 320 ? -6.578 -9.505 -8.180 1.00 97.56 320 VAL A C 1
ATOM 2640 O O . VAL A 1 320 ? -5.829 -9.774 -9.112 1.00 97.56 320 VAL A O 1
ATOM 2643 N N . GLU A 1 321 ? -7.781 -8.964 -8.367 1.00 97.38 321 GLU A N 1
ATOM 2644 C CA . GLU A 1 321 ? -8.321 -8.633 -9.689 1.00 97.38 321 GLU A CA 1
ATOM 2645 C C . GLU A 1 321 ? -7.455 -7.579 -10.391 1.00 97.38 321 GLU A C 1
ATOM 2647 O O . GLU A 1 321 ? -6.965 -7.834 -11.490 1.00 97.38 321 GLU A O 1
ATOM 2652 N N . ALA A 1 322 ? -7.149 -6.461 -9.724 1.00 96.44 322 ALA A N 1
ATOM 2653 C CA . ALA A 1 322 ? -6.307 -5.406 -10.289 1.00 96.44 322 ALA A CA 1
ATOM 2654 C C . ALA A 1 322 ? -4.881 -5.885 -10.609 1.00 96.44 322 ALA A C 1
ATOM 2656 O O . ALA A 1 322 ? -4.324 -5.536 -11.650 1.00 96.44 322 ALA A O 1
ATOM 2657 N N . SER A 1 323 ? -4.277 -6.703 -9.741 1.00 96.50 323 SER A N 1
ATOM 2658 C CA . SER A 1 323 ? -2.941 -7.254 -10.003 1.00 96.50 323 SER A CA 1
ATOM 2659 C C . SER A 1 323 ? -2.957 -8.267 -11.149 1.00 96.50 323 SER A C 1
ATOM 2661 O O . SER A 1 323 ? -2.084 -8.206 -12.011 1.00 96.50 323 SER A O 1
ATOM 2663 N N . ALA A 1 324 ? -3.975 -9.129 -11.237 1.00 96.75 324 ALA A N 1
ATOM 2664 C CA . ALA A 1 324 ? -4.137 -10.054 -12.355 1.00 96.75 324 ALA A CA 1
ATOM 2665 C C . ALA A 1 324 ? -4.376 -9.323 -13.688 1.00 96.75 324 ALA A C 1
ATOM 2667 O O . ALA A 1 324 ? -3.845 -9.742 -14.717 1.00 96.75 324 ALA A O 1
ATOM 2668 N N . GLU A 1 325 ? -5.150 -8.236 -13.693 1.00 96.81 325 GLU A N 1
ATOM 2669 C CA . GLU A 1 325 ? -5.350 -7.390 -14.875 1.00 96.81 325 GLU A CA 1
ATOM 2670 C C . GLU A 1 325 ? -4.055 -6.699 -15.310 1.00 96.81 325 GLU A C 1
ATOM 2672 O O . GLU A 1 325 ? -3.708 -6.738 -16.493 1.00 96.81 325 GLU A O 1
ATOM 2677 N N . ALA A 1 326 ? -3.301 -6.132 -14.364 1.00 96.00 326 ALA A N 1
ATOM 2678 C CA . ALA A 1 326 ? -2.008 -5.517 -14.646 1.00 96.00 326 ALA A CA 1
ATOM 2679 C C . ALA A 1 326 ? -1.000 -6.540 -15.197 1.00 96.00 326 ALA A C 1
ATOM 2681 O O . ALA A 1 326 ? -0.350 -6.268 -16.208 1.00 96.00 326 ALA A O 1
ATOM 2682 N N . SER A 1 327 ? -0.918 -7.734 -14.598 1.00 96.75 327 SER A N 1
ATOM 2683 C CA . SER A 1 327 ? -0.080 -8.829 -15.099 1.00 96.75 327 SER A CA 1
ATOM 2684 C C . SER A 1 327 ? -0.469 -9.224 -16.522 1.00 96.75 327 SER A C 1
ATOM 2686 O O . SER A 1 327 ? 0.386 -9.217 -17.400 1.00 96.75 327 SER A O 1
ATOM 2688 N N . LYS A 1 328 ? -1.763 -9.442 -16.801 1.00 97.06 328 LYS A N 1
ATOM 2689 C CA . LYS A 1 328 ? -2.241 -9.752 -18.161 1.00 97.06 328 LYS A CA 1
ATOM 2690 C C . LYS A 1 328 ? -1.903 -8.652 -19.169 1.00 97.06 328 LYS A C 1
ATOM 2692 O O . LYS A 1 328 ? -1.564 -8.952 -20.312 1.00 97.06 328 LYS A O 1
ATOM 2697 N N . ALA A 1 329 ? -2.000 -7.381 -18.775 1.00 96.62 329 ALA A N 1
ATOM 2698 C CA . ALA A 1 329 ? -1.654 -6.259 -19.644 1.00 96.62 329 ALA A CA 1
ATOM 2699 C C . ALA A 1 329 ? -0.151 -6.222 -19.966 1.00 96.62 329 ALA A C 1
ATOM 2701 O O . ALA A 1 329 ? 0.228 -5.934 -21.104 1.00 96.62 329 ALA A O 1
ATOM 2702 N N . VAL A 1 330 ? 0.704 -6.533 -18.988 1.00 96.25 330 VAL A N 1
ATOM 2703 C CA . VAL A 1 330 ? 2.155 -6.652 -19.186 1.00 96.25 330 VAL A CA 1
ATOM 2704 C C . VAL A 1 330 ? 2.486 -7.865 -20.054 1.00 96.25 330 VAL A C 1
ATOM 2706 O O . VAL A 1 330 ? 3.202 -7.704 -21.039 1.00 96.25 330 VAL A O 1
ATOM 2709 N N . ASP A 1 331 ? 1.896 -9.030 -19.789 1.00 96.69 331 ASP A N 1
ATOM 2710 C CA . ASP A 1 331 ? 2.083 -10.240 -20.601 1.00 96.69 331 ASP A CA 1
ATOM 2711 C C . ASP A 1 331 ? 1.666 -10.006 -22.061 1.00 96.69 331 ASP A C 1
ATOM 2713 O O . ASP A 1 331 ? 2.360 -10.415 -22.992 1.00 96.69 331 ASP A O 1
ATOM 2717 N N . ALA A 1 332 ? 0.576 -9.266 -22.292 1.00 96.75 332 ALA A N 1
ATOM 2718 C CA . ALA A 1 332 ? 0.153 -8.881 -23.636 1.00 96.75 332 ALA A CA 1
ATOM 2719 C C . ALA A 1 332 ? 1.166 -7.953 -24.335 1.00 96.75 332 ALA A C 1
ATOM 2721 O O . ALA A 1 332 ? 1.379 -8.078 -25.544 1.00 96.75 332 ALA A O 1
ATOM 2722 N N . LYS A 1 333 ? 1.806 -7.029 -23.602 1.00 95.94 333 LYS A N 1
ATOM 2723 C CA . LYS A 1 333 ? 2.889 -6.185 -24.137 1.00 95.94 333 LYS A CA 1
ATOM 2724 C C . LYS A 1 333 ? 4.136 -7.011 -24.449 1.00 95.94 333 LYS A C 1
ATOM 2726 O O . LYS A 1 333 ? 4.700 -6.833 -25.526 1.00 95.94 333 LYS A O 1
ATOM 2731 N N . ILE A 1 334 ? 4.513 -7.942 -23.570 1.00 95.88 334 ILE A N 1
ATOM 2732 C CA . ILE A 1 334 ? 5.631 -8.872 -23.788 1.00 95.88 334 ILE A CA 1
ATOM 2733 C C . ILE A 1 334 ? 5.373 -9.711 -25.042 1.00 95.88 334 ILE A C 1
ATOM 2735 O O . ILE A 1 334 ? 6.215 -9.743 -25.931 1.00 95.88 334 ILE A O 1
ATOM 2739 N N . ALA A 1 335 ? 4.180 -10.291 -25.192 1.00 95.88 335 ALA A N 1
ATOM 2740 C CA . ALA A 1 335 ? 3.827 -11.078 -26.374 1.00 95.88 335 ALA A CA 1
ATOM 2741 C C . ALA A 1 335 ? 3.900 -10.261 -27.680 1.00 95.88 335 ALA A C 1
ATOM 2743 O O . ALA A 1 335 ? 4.346 -10.769 -28.712 1.00 95.88 335 ALA A O 1
ATOM 2744 N N . ARG A 1 336 ? 3.492 -8.981 -27.656 1.00 96.44 336 ARG A N 1
ATOM 2745 C CA . ARG A 1 336 ? 3.651 -8.074 -28.809 1.00 96.44 336 ARG A CA 1
ATOM 2746 C C . ARG A 1 336 ? 5.122 -7.780 -29.097 1.00 96.44 336 ARG A C 1
ATOM 2748 O O . ARG A 1 336 ? 5.519 -7.862 -30.255 1.00 96.44 336 ARG A O 1
ATOM 2755 N N . ALA A 1 337 ? 5.916 -7.480 -28.071 1.00 95.06 337 ALA A N 1
ATOM 2756 C CA . ALA A 1 337 ? 7.348 -7.232 -28.212 1.00 95.06 337 ALA A CA 1
ATOM 2757 C C . ALA A 1 337 ? 8.078 -8.465 -28.768 1.00 95.06 337 ALA A C 1
ATOM 2759 O O . ALA A 1 337 ? 8.820 -8.349 -29.737 1.00 95.06 337 ALA A O 1
ATOM 2760 N N . GLU A 1 338 ? 7.790 -9.661 -28.249 1.00 95.94 338 GLU A N 1
ATOM 2761 C CA . GLU A 1 338 ? 8.323 -10.916 -28.784 1.00 95.94 338 GLU A CA 1
ATOM 2762 C C . GLU A 1 338 ? 7.943 -11.129 -30.247 1.00 95.94 338 GLU A C 1
ATOM 2764 O O . GLU A 1 338 ? 8.769 -11.580 -31.037 1.00 95.94 338 GLU A O 1
ATOM 2769 N N . LYS A 1 339 ? 6.697 -10.824 -30.629 1.00 96.81 339 LYS A N 1
ATOM 2770 C CA . LYS A 1 339 ? 6.266 -10.926 -32.026 1.00 96.81 339 LYS A CA 1
ATOM 2771 C C . LYS A 1 339 ? 7.063 -9.972 -32.918 1.00 96.81 339 LYS A C 1
ATOM 2773 O O . LYS A 1 339 ? 7.489 -10.391 -33.989 1.00 96.81 339 LYS A O 1
ATOM 2778 N N . ILE A 1 340 ? 7.275 -8.729 -32.482 1.00 94.69 340 ILE A N 1
ATOM 2779 C CA . ILE A 1 340 ? 8.082 -7.738 -33.211 1.00 94.69 340 ILE A CA 1
ATOM 2780 C C . ILE A 1 340 ? 9.524 -8.233 -33.355 1.00 94.69 340 ILE A C 1
ATOM 2782 O O . ILE A 1 340 ? 10.044 -8.241 -34.466 1.00 94.69 340 ILE A O 1
ATOM 2786 N N . LEU A 1 341 ? 10.140 -8.725 -32.276 1.00 93.75 341 LEU A N 1
ATOM 2787 C CA . LEU A 1 341 ? 11.505 -9.258 -32.309 1.00 93.75 341 LEU A CA 1
ATOM 2788 C C . LEU A 1 341 ? 11.629 -10.481 -33.224 1.00 93.75 341 LEU A C 1
ATOM 2790 O O . LEU A 1 341 ? 12.541 -10.533 -34.042 1.00 93.75 341 LEU A O 1
ATOM 2794 N N . LYS A 1 342 ? 10.688 -11.430 -33.153 1.00 95.12 342 LYS A N 1
ATOM 2795 C CA . LYS A 1 342 ? 10.661 -12.608 -34.038 1.00 95.12 342 LYS A CA 1
ATOM 2796 C C . LYS A 1 342 ? 10.503 -12.202 -35.507 1.00 95.12 342 LYS A C 1
ATOM 2798 O O . LYS A 1 342 ? 11.168 -12.769 -36.368 1.00 95.12 342 LYS A O 1
ATOM 2803 N N . LEU A 1 343 ? 9.643 -11.224 -35.807 1.00 94.56 343 LEU A N 1
ATOM 2804 C CA . LEU A 1 343 ? 9.493 -10.684 -37.165 1.00 94.56 343 LEU A CA 1
ATOM 2805 C C . LEU A 1 343 ? 10.774 -9.989 -37.639 1.00 94.56 343 LEU A C 1
ATOM 2807 O O . LEU A 1 343 ? 11.198 -10.232 -38.765 1.00 94.56 343 LEU A O 1
ATOM 2811 N N . ALA A 1 344 ? 11.411 -9.187 -36.784 1.00 89.12 344 ALA A N 1
ATOM 2812 C CA . ALA A 1 344 ? 12.678 -8.531 -37.091 1.00 89.12 344 ALA A CA 1
ATOM 2813 C C . ALA A 1 344 ? 13.804 -9.548 -37.338 1.00 89.12 344 ALA A C 1
ATOM 2815 O O . ALA A 1 344 ? 14.556 -9.401 -38.294 1.00 89.12 344 ALA A O 1
ATOM 2816 N N . GLU A 1 345 ? 13.891 -10.618 -36.542 1.00 90.62 345 GLU A N 1
ATOM 2817 C CA . GLU A 1 345 ? 14.869 -11.694 -36.738 1.00 90.62 345 GLU A CA 1
ATOM 2818 C C . GLU A 1 345 ? 14.631 -12.447 -38.055 1.00 90.62 345 GLU A C 1
ATOM 2820 O O . GLU A 1 345 ? 15.577 -12.742 -38.784 1.00 90.62 345 GLU A O 1
ATOM 2825 N N . MET A 1 346 ? 13.370 -12.740 -38.393 1.00 93.25 346 MET A N 1
ATOM 2826 C CA . MET A 1 346 ? 13.032 -13.358 -39.677 1.00 93.25 346 MET A CA 1
ATOM 2827 C C . MET A 1 346 ? 13.360 -12.441 -40.860 1.00 93.25 346 MET A C 1
ATOM 2829 O O . MET A 1 346 ? 13.914 -12.927 -41.842 1.00 93.25 346 MET A O 1
ATOM 2833 N N . ALA A 1 347 ? 13.071 -11.140 -40.762 1.00 88.00 347 ALA A N 1
ATOM 2834 C CA . ALA A 1 347 ? 13.412 -10.161 -41.793 1.00 88.00 347 ALA A CA 1
ATOM 2835 C C . ALA A 1 347 ? 14.934 -10.023 -41.964 1.00 88.00 347 ALA A C 1
ATOM 2837 O O . ALA A 1 347 ? 15.432 -10.086 -43.084 1.00 88.00 347 ALA A O 1
ATOM 2838 N N . ARG A 1 348 ? 15.690 -9.976 -40.858 1.00 87.19 348 ARG A N 1
ATOM 2839 C CA . ARG A 1 348 ? 17.158 -9.867 -40.858 1.00 87.19 348 ARG A CA 1
ATOM 2840 C C . ARG A 1 348 ? 17.868 -11.044 -41.532 1.00 87.19 348 ARG A C 1
ATOM 2842 O O . ARG A 1 348 ? 19.006 -10.903 -41.966 1.00 87.19 348 ARG A O 1
ATOM 2849 N N . LYS A 1 349 ? 17.222 -12.209 -41.666 1.00 90.62 349 LYS A N 1
ATOM 2850 C CA . LYS A 1 349 ? 17.770 -13.336 -42.449 1.00 90.62 349 LYS A CA 1
ATOM 2851 C C . LYS A 1 349 ? 17.843 -13.043 -43.949 1.00 90.62 349 LYS A C 1
ATOM 2853 O O . LYS A 1 349 ? 18.668 -13.656 -44.618 1.00 90.62 349 LYS A O 1
ATOM 2858 N N . LEU A 1 350 ? 16.978 -12.164 -44.455 1.00 87.38 350 LEU A N 1
ATOM 2859 C CA . LEU A 1 350 ? 16.903 -11.786 -45.868 1.00 87.38 350 LEU A CA 1
ATOM 2860 C C . LEU A 1 350 ? 17.726 -10.528 -46.192 1.00 87.38 350 LEU A C 1
ATOM 2862 O O . LEU A 1 350 ? 17.913 -10.233 -47.366 1.00 87.38 350 LEU A O 1
ATOM 2866 N N . GLU A 1 351 ? 18.214 -9.813 -45.175 1.00 86.19 351 GLU A N 1
ATOM 2867 C CA . GLU A 1 351 ? 19.106 -8.656 -45.329 1.00 86.19 351 GLU A CA 1
ATOM 2868 C C . GLU A 1 351 ? 20.501 -9.103 -45.810 1.00 86.19 351 GLU A C 1
ATOM 2870 O O . GLU A 1 351 ? 20.984 -10.192 -45.464 1.00 86.19 351 GLU A O 1
ATOM 2875 N N . THR A 1 352 ? 21.159 -8.252 -46.599 1.00 86.25 352 THR A N 1
ATOM 2876 C CA . THR A 1 352 ? 22.537 -8.481 -47.063 1.00 86.25 352 THR A CA 1
ATOM 2877 C C . THR A 1 352 ? 23.543 -8.323 -45.916 1.00 86.25 352 THR A C 1
ATOM 2879 O O . THR A 1 352 ? 23.243 -7.734 -44.879 1.00 86.25 352 THR A O 1
ATOM 2882 N N . GLU A 1 353 ? 24.760 -8.860 -46.063 1.00 83.25 353 GLU A N 1
ATOM 2883 C CA . GLU A 1 353 ? 25.795 -8.710 -45.025 1.00 83.25 353 GLU A CA 1
ATOM 2884 C C . GLU A 1 353 ? 26.173 -7.238 -44.796 1.00 83.25 353 GLU A C 1
ATOM 2886 O O . GLU A 1 353 ? 26.395 -6.843 -43.656 1.00 83.25 353 GLU A O 1
ATOM 2891 N N . GLU A 1 354 ? 26.158 -6.409 -45.845 1.00 80.88 354 GLU A N 1
ATOM 2892 C CA . GLU A 1 354 ? 26.402 -4.965 -45.733 1.00 80.88 354 GLU A CA 1
ATOM 2893 C C . GLU A 1 354 ? 25.351 -4.285 -44.845 1.00 80.88 354 GLU A C 1
ATOM 2895 O O . GLU A 1 354 ? 25.703 -3.583 -43.903 1.00 80.88 354 GLU A O 1
ATOM 2900 N N . GLU A 1 355 ? 24.065 -4.571 -45.060 1.00 79.81 355 GLU A N 1
ATOM 2901 C CA . GLU A 1 355 ? 22.963 -4.011 -44.260 1.00 79.81 355 GLU A CA 1
ATOM 2902 C C . GLU A 1 355 ? 22.908 -4.561 -42.830 1.00 79.81 355 GLU A C 1
ATOM 2904 O O . GLU A 1 355 ? 22.388 -3.907 -41.927 1.00 79.81 355 GLU A O 1
ATOM 2909 N N . LYS A 1 356 ? 23.440 -5.765 -42.588 1.00 82.88 356 LYS A N 1
ATOM 2910 C CA . LYS A 1 356 ? 23.556 -6.315 -41.228 1.00 82.88 356 LYS A CA 1
ATOM 2911 C C . LYS A 1 356 ? 24.651 -5.635 -40.414 1.00 82.88 356 LYS A C 1
ATOM 2913 O O . LYS A 1 356 ? 24.519 -5.620 -39.184 1.00 82.88 356 LYS A O 1
ATOM 2918 N N . ILE A 1 357 ? 25.717 -5.181 -41.079 1.00 82.94 357 ILE A N 1
ATOM 2919 C CA . ILE A 1 357 ? 26.892 -4.531 -40.483 1.00 82.94 357 ILE A CA 1
ATOM 2920 C C . ILE A 1 357 ? 26.628 -3.034 -40.295 1.00 82.94 357 ILE A C 1
ATOM 2922 O O . ILE A 1 357 ? 26.892 -2.523 -39.210 1.00 82.94 357 ILE A O 1
ATOM 2926 N N . ASP A 1 358 ? 26.051 -2.372 -41.300 1.00 77.50 358 ASP A N 1
ATOM 2927 C CA . ASP A 1 358 ? 25.612 -0.975 -41.234 1.00 77.50 358 ASP A CA 1
ATOM 2928 C C . ASP A 1 358 ? 24.128 -0.837 -41.643 1.00 77.50 358 ASP A C 1
ATOM 2930 O O . ASP A 1 358 ? 23.802 -0.607 -42.812 1.00 77.50 358 ASP A O 1
ATOM 2934 N N . PRO A 1 359 ? 23.194 -0.997 -40.684 1.00 71.88 359 PRO A N 1
ATOM 2935 C CA . PRO A 1 359 ? 21.761 -0.919 -40.961 1.00 71.88 359 PRO A CA 1
ATOM 2936 C C . PRO A 1 359 ? 21.232 0.497 -41.210 1.00 71.88 359 PRO A C 1
ATOM 2938 O O . PRO A 1 359 ? 20.094 0.627 -41.664 1.00 71.88 359 PRO A O 1
ATOM 2941 N N . PHE A 1 360 ? 21.989 1.537 -40.846 1.00 71.06 360 PHE A N 1
ATOM 2942 C CA . PHE A 1 360 ? 21.502 2.922 -40.800 1.00 71.06 360 PHE A CA 1
ATOM 2943 C C . PHE A 1 360 ? 22.230 3.864 -41.759 1.00 71.06 360 PHE A C 1
ATOM 2945 O O . PHE A 1 360 ? 21.717 4.948 -42.011 1.00 71.06 360 PHE A O 1
ATOM 2952 N N . ASN A 1 361 ? 23.309 3.400 -42.399 1.00 62.22 361 ASN A N 1
ATOM 2953 C CA . ASN A 1 361 ? 23.936 4.054 -43.542 1.00 62.22 361 ASN A CA 1
ATOM 2954 C C . ASN A 1 361 ? 24.327 5.511 -43.211 1.00 62.22 361 ASN A C 1
ATOM 2956 O O . ASN A 1 361 ? 23.924 6.455 -43.896 1.00 62.22 361 ASN A O 1
ATOM 2960 N N . ASP A 1 362 ? 25.140 5.685 -42.165 1.00 55.94 362 ASP A N 1
ATOM 2961 C CA . ASP A 1 362 ? 25.576 6.997 -41.647 1.00 55.94 362 ASP A CA 1
ATOM 2962 C C . ASP A 1 362 ? 26.360 7.824 -42.696 1.00 55.94 362 ASP A C 1
ATOM 2964 O O . ASP A 1 362 ? 26.526 9.037 -42.580 1.00 55.94 362 ASP A O 1
ATOM 2968 N N . ALA A 1 363 ? 26.813 7.190 -43.783 1.00 49.03 363 ALA A N 1
ATOM 2969 C CA . ALA A 1 363 ? 27.541 7.836 -44.872 1.00 49.03 363 ALA A CA 1
ATOM 2970 C C . ALA A 1 363 ? 26.705 8.836 -45.700 1.00 49.03 363 ALA A C 1
ATOM 2972 O O . ALA A 1 363 ? 27.285 9.634 -46.438 1.00 49.03 363 ALA A O 1
ATOM 2973 N N . ASN A 1 364 ? 25.368 8.815 -45.602 1.00 46.75 364 ASN A N 1
ATOM 2974 C CA . ASN A 1 364 ? 24.504 9.695 -46.399 1.00 46.75 364 ASN A CA 1
ATOM 2975 C C . ASN A 1 364 ? 24.105 11.006 -45.691 1.00 46.75 364 ASN A C 1
ATOM 2977 O O . ASN A 1 364 ? 23.432 11.836 -46.301 1.00 46.75 364 ASN A O 1
ATOM 2981 N N . GLU A 1 365 ? 24.571 11.252 -44.457 1.00 46.78 365 GLU A N 1
ATOM 2982 C CA . GLU A 1 365 ? 24.389 12.551 -43.778 1.00 46.78 365 GLU A CA 1
ATOM 2983 C C . GLU A 1 365 ? 25.071 13.716 -44.533 1.00 46.78 365 GLU A C 1
ATOM 2985 O O . GLU A 1 365 ? 24.705 14.878 -44.367 1.00 46.78 365 GLU A O 1
ATOM 2990 N N . GLY A 1 366 ? 26.026 13.417 -45.424 1.00 39.22 366 GLY A N 1
ATOM 2991 C CA . GLY A 1 366 ? 26.729 14.404 -46.251 1.00 39.22 366 GLY A CA 1
ATOM 2992 C C . GLY A 1 366 ? 25.992 14.862 -47.517 1.00 39.22 366 GLY A C 1
ATOM 2993 O O . GLY A 1 366 ? 26.457 15.796 -48.168 1.00 39.22 366 GLY A O 1
ATOM 2994 N N . VAL A 1 367 ? 24.858 14.249 -47.881 1.00 42.72 367 VAL A N 1
ATOM 2995 C CA . VAL A 1 367 ? 24.050 14.645 -49.054 1.00 42.72 367 VAL A CA 1
ATOM 2996 C C . VAL A 1 367 ? 22.735 15.278 -48.596 1.00 42.72 367 VAL A C 1
ATOM 2998 O O . VAL A 1 367 ? 21.652 14.991 -49.100 1.00 42.72 367 VAL A O 1
ATOM 3001 N N . ALA A 1 368 ? 22.826 16.204 -47.641 1.00 39.09 368 ALA A N 1
ATOM 3002 C CA . ALA A 1 368 ? 21.823 17.248 -47.503 1.00 39.09 368 ALA A CA 1
ATOM 3003 C C . ALA A 1 368 ? 21.924 18.148 -48.743 1.00 39.09 368 ALA A C 1
ATOM 3005 O O . ALA A 1 368 ? 22.647 19.145 -48.766 1.00 39.09 368 ALA A O 1
ATOM 3006 N N . GLY A 1 369 ? 21.242 17.752 -49.818 1.00 37.22 369 GLY A N 1
ATOM 3007 C CA . GLY A 1 369 ? 21.040 18.608 -50.975 1.00 37.22 369 GLY A CA 1
ATOM 3008 C C . GLY A 1 369 ? 20.465 19.936 -50.496 1.00 37.22 369 GLY A C 1
ATOM 3009 O O . GLY A 1 369 ? 19.379 19.980 -49.920 1.00 37.22 369 GLY A O 1
ATOM 3010 N N . THR A 1 370 ? 21.210 21.017 -50.712 1.00 33.41 370 THR A N 1
ATOM 3011 C CA . THR A 1 370 ? 20.773 22.396 -50.500 1.00 33.41 370 THR A CA 1
ATOM 3012 C C . THR A 1 370 ? 19.647 22.716 -51.475 1.00 33.41 370 THR A C 1
ATOM 3014 O O . THR A 1 370 ? 19.856 23.352 -52.505 1.00 33.41 370 THR A O 1
ATOM 3017 N N . PHE A 1 371 ? 18.444 22.237 -51.191 1.00 35.06 371 PHE A N 1
ATOM 3018 C CA . PHE A 1 371 ? 17.239 22.752 -51.808 1.00 35.06 371 PHE A CA 1
ATOM 3019 C C . PHE A 1 371 ? 16.579 23.645 -50.766 1.00 35.06 371 PHE A C 1
ATOM 3021 O O . PHE A 1 371 ? 16.002 23.154 -49.792 1.00 35.06 371 PHE A O 1
ATOM 3028 N N . GLU A 1 372 ? 16.714 24.961 -50.946 1.00 34.28 372 GLU A N 1
ATOM 3029 C CA . GLU A 1 372 ? 15.987 25.961 -50.165 1.00 34.28 372 GLU A CA 1
ATOM 3030 C C . GLU A 1 372 ? 14.484 25.705 -50.320 1.00 34.28 372 GLU A C 1
ATOM 3032 O O . GLU A 1 372 ? 13.856 26.093 -51.304 1.00 34.28 372 GLU A O 1
ATOM 3037 N N . HIS A 1 373 ? 13.892 25.017 -49.348 1.00 34.81 373 HIS A N 1
ATOM 3038 C CA . HIS A 1 373 ? 12.450 24.868 -49.271 1.00 34.81 373 HIS A CA 1
ATOM 3039 C C . HIS A 1 373 ? 11.892 26.019 -48.440 1.00 34.81 373 HIS A C 1
ATOM 3041 O O . HIS A 1 373 ? 12.207 26.184 -47.260 1.00 34.81 373 HIS A O 1
ATOM 3047 N N . GLY A 1 374 ? 11.065 26.835 -49.094 1.00 29.06 374 GLY A N 1
ATOM 3048 C CA . GLY A 1 374 ? 10.391 27.982 -48.506 1.00 29.06 374 GLY A CA 1
ATOM 3049 C C . GLY A 1 374 ? 9.616 27.647 -47.228 1.00 29.06 374 GLY A C 1
ATOM 3050 O O . GLY A 1 374 ? 9.151 26.529 -46.997 1.00 29.06 374 GLY A O 1
ATOM 3051 N N . ARG A 1 375 ? 9.478 28.679 -46.396 1.00 31.14 375 ARG A N 1
ATOM 3052 C CA . ARG A 1 375 ? 8.807 28.697 -45.093 1.00 31.14 375 ARG A CA 1
ATOM 3053 C C . ARG A 1 375 ? 7.395 28.095 -45.189 1.00 31.14 375 ARG A C 1
ATOM 3055 O O . ARG A 1 375 ? 6.456 28.788 -45.568 1.00 31.14 375 ARG A O 1
ATOM 3062 N N . GLY A 1 376 ? 7.262 26.816 -44.838 1.00 35.88 376 GLY A N 1
ATOM 3063 C CA . GLY A 1 376 ? 5.988 26.086 -44.860 1.00 35.88 376 GLY A CA 1
ATOM 3064 C C . GLY A 1 376 ? 6.032 24.667 -45.437 1.00 35.88 376 GLY A C 1
ATOM 3065 O O . GLY A 1 376 ? 4.967 24.094 -45.648 1.00 35.88 376 GLY A O 1
ATOM 3066 N N . SER A 1 377 ? 7.213 24.096 -45.703 1.00 33.88 377 SER A N 1
ATOM 3067 C CA . SER A 1 377 ? 7.324 22.718 -46.194 1.00 33.88 377 SER A CA 1
ATOM 3068 C C . SER A 1 377 ? 7.227 21.685 -45.068 1.00 33.88 377 SER A C 1
ATOM 3070 O O . SER A 1 377 ? 7.884 21.779 -44.031 1.00 33.88 377 SER A O 1
ATOM 3072 N N . LEU A 1 378 ? 6.382 20.691 -45.310 1.00 37.31 378 LEU A N 1
ATOM 3073 C CA . LEU A 1 378 ? 6.076 19.526 -44.494 1.00 37.31 378 LEU A CA 1
ATOM 3074 C C . LEU A 1 378 ? 7.275 18.554 -44.456 1.00 37.31 378 LEU A C 1
ATOM 3076 O O . LEU A 1 378 ? 7.212 17.471 -45.026 1.00 37.31 378 LEU A O 1
ATOM 3080 N N . SER A 1 379 ? 8.386 18.939 -43.826 1.00 40.19 379 SER A N 1
ATOM 3081 C CA . SER A 1 379 ? 9.537 18.048 -43.627 1.00 40.19 379 SER A CA 1
ATOM 3082 C C . SER A 1 379 ? 10.298 18.368 -42.335 1.00 40.19 379 SER A C 1
ATOM 3084 O O . SER A 1 379 ? 11.428 18.846 -42.366 1.00 40.19 379 SER A O 1
ATOM 3086 N N . SER A 1 380 ? 9.702 18.033 -41.187 1.00 41.59 380 SER A N 1
ATOM 3087 C CA . SER A 1 380 ? 10.493 17.560 -40.033 1.00 41.59 380 SER A CA 1
ATOM 3088 C C . SER A 1 380 ? 10.774 16.068 -40.228 1.00 41.59 380 SER A C 1
ATOM 3090 O O . SER A 1 380 ? 10.356 15.220 -39.452 1.00 41.59 380 SER A O 1
ATOM 3092 N N . TRP A 1 381 ? 11.351 15.722 -41.375 1.00 41.50 381 TRP A N 1
ATOM 3093 C CA . TRP A 1 381 ? 11.859 14.386 -41.656 1.00 41.50 381 TRP A CA 1
ATOM 3094 C C . TRP A 1 381 ? 13.368 14.562 -41.726 1.00 41.50 381 TRP A C 1
ATOM 3096 O O . TRP A 1 381 ? 13.877 15.045 -42.733 1.00 41.50 381 TRP A O 1
ATOM 3106 N N . GLY A 1 382 ? 14.063 14.259 -40.630 1.00 45.88 382 GLY A N 1
ATOM 3107 C CA . GLY A 1 382 ? 15.526 14.199 -40.634 1.00 45.88 382 GLY A CA 1
AT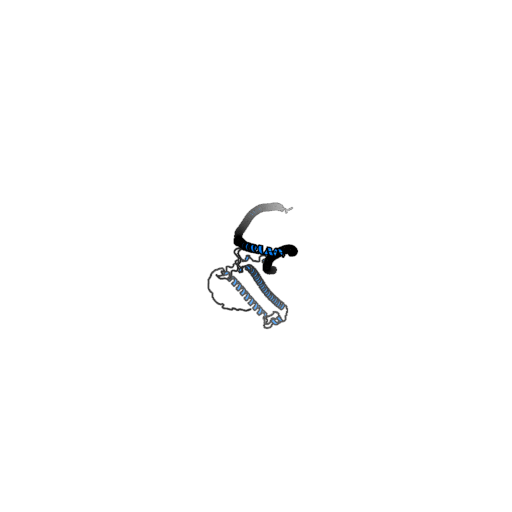OM 3108 C C . GLY A 1 382 ? 16.261 15.256 -39.814 1.00 45.88 382 GLY A C 1
ATOM 3109 O O . GLY A 1 382 ? 17.350 15.660 -40.200 1.00 45.88 382 GLY A O 1
ATOM 3110 N N . SER A 1 383 ? 15.731 15.698 -38.673 1.00 50.53 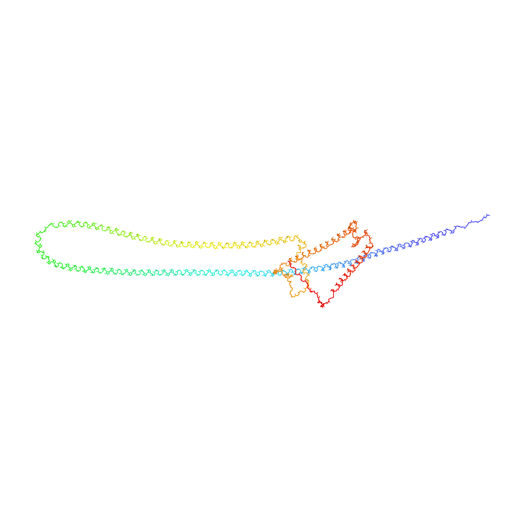383 SER A N 1
ATOM 3111 C CA . SER A 1 383 ? 16.607 16.225 -37.620 1.00 50.53 383 SER A CA 1
ATOM 3112 C C . SER A 1 383 ? 16.695 15.183 -36.517 1.00 50.53 383 SER A C 1
ATOM 3114 O O . SER A 1 383 ? 15.803 15.066 -35.689 1.00 50.53 383 SER A O 1
ATOM 3116 N N . LEU A 1 384 ? 17.762 14.378 -36.538 1.00 49.91 384 LEU A N 1
ATOM 3117 C CA . LEU A 1 384 ? 18.159 13.639 -35.343 1.00 49.91 384 LEU A CA 1
ATOM 3118 C C . LEU A 1 384 ? 18.348 14.661 -34.209 1.00 49.91 384 LEU A C 1
ATOM 3120 O O . LEU A 1 384 ? 18.871 15.750 -34.473 1.00 49.91 384 LEU A O 1
ATOM 3124 N N . PRO A 1 385 ? 17.936 14.353 -32.968 1.00 51.09 385 PRO A N 1
ATOM 3125 C CA . PRO A 1 385 ? 18.186 15.256 -31.860 1.00 51.09 385 PRO A CA 1
ATOM 3126 C C . PRO A 1 385 ? 19.683 15.540 -31.789 1.00 51.09 385 PRO A C 1
ATOM 3128 O O . PRO A 1 385 ? 20.500 14.620 -31.859 1.00 51.09 385 PRO A O 1
ATOM 3131 N N . ALA A 1 386 ? 20.044 16.814 -31.642 1.00 54.06 386 ALA A N 1
ATOM 3132 C CA . ALA A 1 386 ? 21.439 17.251 -31.591 1.00 54.06 386 ALA A CA 1
ATOM 3133 C C . ALA A 1 386 ? 22.216 16.621 -30.416 1.00 54.06 386 ALA A C 1
ATOM 3135 O O . ALA A 1 386 ? 23.444 16.699 -30.373 1.00 54.06 386 ALA A O 1
ATOM 3136 N N . PHE A 1 387 ? 21.508 15.989 -29.470 1.00 52.22 387 PHE A N 1
ATOM 3137 C CA . PHE A 1 387 ? 22.071 15.350 -28.293 1.00 52.22 387 PHE A CA 1
ATOM 3138 C C . PHE A 1 387 ? 21.515 13.928 -28.083 1.00 52.22 387 PHE A C 1
ATOM 3140 O O . PHE A 1 387 ? 20.302 13.729 -28.152 1.00 52.22 387 PHE A O 1
ATOM 3147 N N . PRO A 1 388 ? 22.359 12.945 -27.708 1.00 56.69 388 PRO A N 1
ATOM 3148 C CA . PRO A 1 388 ? 21.967 11.535 -27.550 1.00 56.69 388 PRO A CA 1
ATOM 3149 C C . PRO A 1 388 ? 20.845 11.242 -26.538 1.00 56.69 388 PRO A C 1
ATOM 3151 O O . PRO A 1 388 ? 20.270 10.158 -26.570 1.00 56.69 388 PRO A O 1
ATOM 3154 N N . ASN A 1 389 ? 20.556 12.174 -25.623 1.00 59.00 389 ASN A N 1
ATOM 3155 C CA . ASN A 1 389 ? 19.647 11.985 -24.485 1.00 59.00 389 ASN A CA 1
ATOM 3156 C C . ASN A 1 389 ? 18.401 12.886 -24.529 1.00 59.00 389 ASN A C 1
ATOM 3158 O O . ASN A 1 389 ? 17.677 12.985 -23.536 1.00 59.00 389 ASN A O 1
ATOM 3162 N N . GLU A 1 390 ? 18.147 13.562 -25.647 1.00 71.06 390 GLU A N 1
ATOM 3163 C CA . GLU A 1 390 ? 16.931 14.354 -25.812 1.00 71.06 390 GLU A CA 1
ATOM 3164 C C . GLU A 1 390 ? 15.754 13.432 -26.185 1.00 71.06 390 GLU A C 1
ATOM 3166 O O . GLU A 1 390 ? 15.927 12.511 -26.990 1.00 71.06 390 GLU A O 1
ATOM 3171 N N . PRO A 1 391 ? 14.564 13.599 -25.574 1.00 67.31 391 PRO A N 1
ATOM 3172 C CA . PRO A 1 391 ? 13.404 12.797 -25.934 1.00 67.31 391 PRO A CA 1
ATOM 3173 C C . PRO A 1 391 ? 13.060 13.021 -27.410 1.00 67.31 391 PRO A C 1
ATOM 3175 O O . PRO A 1 391 ? 12.654 14.112 -27.798 1.00 67.31 391 PRO A O 1
ATOM 3178 N N . VAL A 1 392 ? 13.229 11.973 -28.218 1.00 71.25 392 VAL A N 1
ATOM 3179 C CA . VAL A 1 392 ? 12.825 11.958 -29.629 1.00 71.25 392 VAL A CA 1
ATOM 3180 C C . VAL A 1 392 ? 11.303 12.070 -29.696 1.00 71.25 392 VAL A C 1
ATOM 3182 O O . VAL A 1 392 ? 10.601 11.378 -28.948 1.00 71.25 392 VAL A O 1
ATOM 3185 N N . ASP A 1 393 ? 10.809 12.937 -30.577 1.00 78.12 393 ASP A N 1
ATOM 3186 C CA . ASP A 1 393 ? 9.376 13.121 -30.794 1.00 78.12 393 ASP A CA 1
ATOM 3187 C C . ASP A 1 393 ? 8.728 11.841 -31.355 1.00 78.12 393 ASP A C 1
ATOM 3189 O O . ASP A 1 393 ? 9.355 11.070 -32.087 1.00 78.12 393 ASP A O 1
ATOM 3193 N N . GLU A 1 394 ? 7.450 11.606 -31.037 1.00 74.19 394 GLU A N 1
ATOM 3194 C CA . GLU A 1 394 ? 6.738 10.380 -31.432 1.00 74.19 394 GLU A CA 1
ATOM 3195 C C . GLU A 1 394 ? 6.706 10.193 -32.958 1.00 74.19 394 GLU A C 1
ATOM 3197 O O . GLU A 1 394 ? 6.743 9.061 -33.449 1.00 74.19 394 GLU A O 1
ATOM 3202 N N . TYR A 1 395 ? 6.685 11.301 -33.708 1.00 75.56 395 TYR A N 1
ATOM 3203 C CA . TYR A 1 395 ? 6.707 11.307 -35.171 1.00 75.56 395 TYR A CA 1
ATOM 3204 C C . TYR A 1 395 ? 8.077 10.954 -35.765 1.00 75.56 395 TYR A C 1
ATOM 3206 O O . TYR A 1 395 ? 8.143 10.546 -36.922 1.00 75.56 395 TYR A O 1
ATOM 3214 N N . GLU A 1 396 ? 9.155 11.049 -34.984 1.00 73.94 396 GLU A N 1
ATOM 3215 C CA . GLU A 1 396 ? 10.532 10.847 -35.446 1.00 73.94 396 GLU A CA 1
ATOM 3216 C C . GLU A 1 396 ? 11.125 9.491 -35.021 1.00 73.94 396 GLU A C 1
ATOM 3218 O O . GLU A 1 396 ? 12.167 9.082 -35.540 1.00 73.94 396 GLU A O 1
ATOM 3223 N N . TYR A 1 397 ? 10.444 8.726 -34.153 1.00 78.50 397 TYR A N 1
ATOM 3224 C CA . TYR A 1 397 ? 10.925 7.426 -33.649 1.00 78.50 397 TYR A CA 1
ATOM 3225 C C . TYR A 1 397 ? 11.278 6.403 -34.731 1.00 78.50 397 TYR A C 1
ATOM 3227 O O . TYR A 1 397 ? 12.106 5.520 -34.502 1.00 78.50 397 TYR A O 1
ATOM 3235 N N . MET A 1 398 ? 10.628 6.482 -35.890 1.00 82.69 398 MET A N 1
ATOM 3236 C CA . MET A 1 398 ? 10.724 5.463 -36.932 1.00 82.69 398 MET A CA 1
ATOM 3237 C C . MET A 1 398 ? 11.535 5.920 -38.151 1.00 82.69 398 MET A C 1
ATOM 3239 O O . MET A 1 398 ? 11.656 5.153 -39.102 1.00 82.69 398 MET A O 1
ATOM 3243 N N . ASN A 1 399 ? 12.121 7.125 -38.128 1.00 80.75 399 ASN A N 1
ATOM 3244 C CA . ASN A 1 399 ? 12.827 7.710 -39.278 1.00 80.75 399 ASN A CA 1
ATOM 3245 C C . ASN A 1 399 ? 13.928 6.780 -39.810 1.00 80.75 399 ASN A C 1
ATOM 3247 O O . ASN A 1 399 ? 13.877 6.360 -40.961 1.00 80.75 399 ASN A O 1
ATOM 3251 N N . ARG A 1 400 ? 14.813 6.301 -38.928 1.00 80.81 400 ARG A N 1
ATOM 3252 C CA . ARG A 1 400 ? 15.878 5.347 -39.290 1.00 80.81 400 ARG A CA 1
ATOM 3253 C C . ARG A 1 400 ? 15.359 4.017 -39.847 1.00 80.81 400 ARG A C 1
ATOM 3255 O O . ARG A 1 400 ? 16.004 3.389 -40.683 1.00 80.81 400 ARG A O 1
ATOM 3262 N N . PHE A 1 401 ? 14.198 3.557 -39.380 1.00 85.19 401 PHE A N 1
ATOM 3263 C CA . PHE A 1 401 ? 13.566 2.357 -39.930 1.00 85.19 401 PHE A CA 1
ATOM 3264 C C . PHE A 1 401 ? 13.028 2.617 -41.342 1.00 85.19 401 PHE A C 1
ATOM 3266 O O . PHE A 1 401 ? 13.171 1.752 -42.208 1.00 85.19 401 PHE A O 1
ATOM 3273 N N . PHE A 1 402 ? 12.443 3.793 -41.587 1.00 85.44 402 PHE A N 1
ATOM 3274 C CA . PHE A 1 402 ? 11.980 4.189 -42.914 1.00 85.44 402 PHE A CA 1
ATOM 3275 C C . PHE A 1 402 ? 13.131 4.403 -43.892 1.00 85.44 402 PHE A C 1
ATOM 3277 O O . PHE A 1 402 ? 13.003 3.978 -45.035 1.00 85.44 402 PHE A O 1
ATOM 3284 N N . ASP A 1 403 ? 14.267 4.947 -43.459 1.00 82.81 403 ASP A N 1
ATOM 3285 C CA . ASP A 1 403 ? 15.460 5.067 -44.307 1.00 82.81 403 ASP A CA 1
ATOM 3286 C C . ASP A 1 403 ? 15.942 3.689 -44.773 1.00 82.81 403 ASP A C 1
ATOM 3288 O O . ASP A 1 403 ? 16.142 3.453 -45.968 1.00 82.81 403 ASP A O 1
ATOM 3292 N N . ARG A 1 404 ? 16.006 2.730 -43.842 1.00 82.75 404 ARG A N 1
ATOM 3293 C CA . ARG A 1 404 ? 16.342 1.336 -44.147 1.00 82.75 404 ARG A CA 1
ATOM 3294 C C . ARG A 1 404 ? 15.323 0.682 -45.082 1.00 82.75 404 ARG A C 1
ATOM 3296 O O . ARG A 1 404 ? 15.702 -0.019 -46.015 1.00 82.75 404 ARG A O 1
ATOM 3303 N N . TYR A 1 405 ? 14.030 0.922 -44.861 1.00 86.44 405 TYR A N 1
ATOM 3304 C CA . TYR A 1 405 ? 12.965 0.430 -45.739 1.00 86.44 405 TYR A CA 1
ATOM 3305 C C . TYR A 1 405 ? 13.063 1.024 -47.152 1.00 86.44 405 TYR A C 1
ATOM 3307 O O . TYR A 1 405 ? 12.947 0.295 -48.136 1.00 86.44 405 TYR A O 1
ATOM 3315 N N . ASN A 1 406 ? 13.316 2.329 -47.258 1.00 87.00 406 ASN A N 1
ATOM 3316 C CA . ASN A 1 406 ? 13.424 3.045 -48.524 1.00 87.00 406 ASN A CA 1
ATOM 3317 C C . ASN A 1 406 ? 14.639 2.583 -49.332 1.00 87.00 406 ASN A C 1
ATOM 3319 O O . ASN A 1 406 ? 14.519 2.424 -50.544 1.00 87.00 406 ASN A O 1
ATOM 3323 N N . LYS A 1 407 ? 15.775 2.301 -48.681 1.00 85.25 407 LYS A N 1
ATOM 3324 C CA . LYS A 1 407 ? 16.942 1.698 -49.340 1.00 85.25 407 LYS A CA 1
ATOM 3325 C C . LYS A 1 407 ? 16.573 0.370 -50.004 1.00 85.25 407 LYS A C 1
ATOM 3327 O O . LYS A 1 407 ? 16.688 0.248 -51.220 1.00 85.25 407 LYS A O 1
ATOM 3332 N N . VAL A 1 408 ? 16.022 -0.574 -49.235 1.00 86.19 408 VAL A N 1
ATOM 3333 C CA . VAL A 1 408 ? 15.618 -1.889 -49.766 1.00 86.19 408 VAL A CA 1
ATOM 3334 C C . VAL A 1 408 ? 14.571 -1.745 -50.873 1.00 86.19 408 VAL A C 1
ATOM 3336 O O . VAL A 1 408 ? 14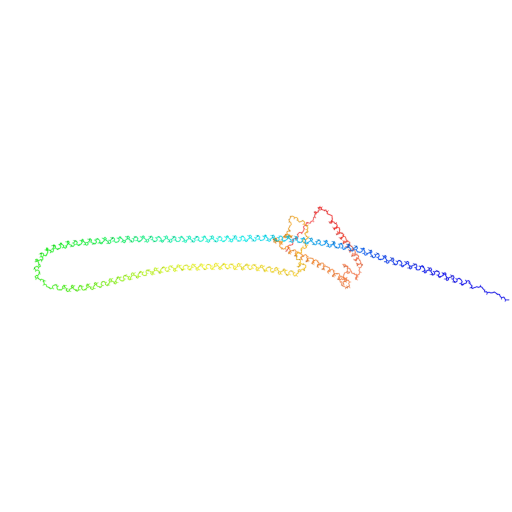.603 -2.487 -51.855 1.00 86.19 408 VAL A O 1
ATOM 3339 N N . PHE A 1 409 ? 13.656 -0.780 -50.752 1.00 89.00 409 PHE A N 1
ATOM 3340 C CA . PHE A 1 409 ? 12.657 -0.473 -51.777 1.00 89.00 409 PHE A CA 1
ATOM 3341 C C . PHE A 1 409 ? 13.283 0.026 -53.091 1.00 89.00 409 PHE A C 1
ATOM 3343 O O . PHE A 1 409 ? 12.853 -0.373 -54.175 1.00 89.00 409 PHE A O 1
ATOM 3350 N N . LEU A 1 410 ? 14.308 0.880 -53.017 1.00 88.31 410 LEU A N 1
ATOM 3351 C CA . LEU A 1 410 ? 15.051 1.339 -54.193 1.00 88.31 410 LEU A CA 1
ATOM 3352 C C . LEU A 1 410 ? 15.847 0.195 -54.826 1.00 88.31 410 LEU A C 1
ATOM 3354 O O . LEU A 1 410 ? 15.803 0.036 -56.046 1.00 88.31 410 LEU A O 1
ATOM 3358 N N . ASP A 1 411 ? 16.491 -0.638 -54.010 1.00 87.12 411 ASP A N 1
ATOM 3359 C CA . ASP A 1 411 ? 17.265 -1.787 -54.483 1.00 87.12 411 ASP A CA 1
ATOM 3360 C C . ASP A 1 411 ? 16.370 -2.819 -55.178 1.00 87.12 411 ASP A C 1
ATOM 3362 O O . ASP A 1 411 ? 16.689 -3.282 -56.273 1.00 87.12 411 ASP A O 1
ATOM 3366 N N . THR A 1 412 ? 15.199 -3.129 -54.610 1.00 91.06 412 THR A N 1
ATOM 3367 C CA . THR A 1 412 ? 14.221 -4.016 -55.271 1.00 91.06 412 THR A CA 1
ATOM 3368 C C . THR A 1 412 ? 13.770 -3.450 -56.611 1.00 91.06 412 THR A C 1
ATOM 3370 O O . THR A 1 412 ? 13.728 -4.183 -57.596 1.00 91.06 412 THR A O 1
ATOM 3373 N N . ARG A 1 413 ? 13.510 -2.141 -56.691 1.00 91.81 413 ARG A N 1
ATOM 3374 C CA . ARG A 1 413 ? 13.118 -1.492 -57.948 1.00 91.81 413 ARG A CA 1
ATOM 3375 C C . ARG A 1 413 ? 14.241 -1.485 -58.989 1.00 91.81 413 ARG A C 1
ATOM 3377 O O . ARG A 1 413 ? 13.959 -1.623 -60.178 1.00 91.81 413 ARG A O 1
ATOM 3384 N N . ALA A 1 414 ? 15.496 -1.350 -58.564 1.00 91.44 414 ALA A N 1
ATOM 3385 C CA . ALA A 1 414 ? 16.655 -1.460 -59.446 1.00 91.44 414 ALA A CA 1
ATOM 3386 C C . ALA A 1 414 ? 16.814 -2.892 -59.987 1.00 91.44 414 ALA A C 1
ATOM 3388 O O . ALA A 1 414 ? 17.005 -3.076 -61.189 1.00 91.44 414 ALA A O 1
ATOM 3389 N N . VAL A 1 415 ? 16.664 -3.905 -59.124 1.00 93.25 415 VAL A N 1
ATOM 3390 C CA . VAL A 1 415 ? 16.695 -5.324 -59.518 1.00 93.25 415 VAL A CA 1
ATOM 3391 C C . VAL A 1 415 ? 15.564 -5.655 -60.490 1.00 93.25 415 VAL A C 1
ATOM 3393 O O . VAL A 1 415 ? 15.804 -6.339 -61.485 1.00 93.25 415 VAL A O 1
ATOM 3396 N N . ASP A 1 416 ? 14.351 -5.165 -60.237 1.00 93.75 416 ASP A N 1
ATOM 3397 C CA . ASP A 1 416 ? 13.211 -5.370 -61.132 1.00 93.75 416 ASP A CA 1
ATOM 3398 C C . ASP A 1 416 ? 13.456 -4.729 -62.505 1.00 93.75 416 ASP A C 1
ATOM 3400 O O . ASP A 1 416 ? 13.235 -5.380 -63.526 1.00 93.75 416 ASP A O 1
ATOM 3404 N N . GLY A 1 417 ? 14.006 -3.510 -62.551 1.00 93.19 417 GLY A N 1
ATOM 3405 C CA . GLY A 1 417 ? 14.369 -2.850 -63.809 1.00 93.19 417 GLY A CA 1
ATOM 3406 C C . GLY A 1 417 ? 15.455 -3.594 -64.599 1.00 93.19 417 GLY A C 1
ATOM 3407 O O . GLY A 1 417 ? 15.335 -3.781 -65.809 1.00 93.19 417 GLY A O 1
ATOM 3408 N N . GLU A 1 418 ? 16.500 -4.086 -63.928 1.00 93.69 418 GLU A N 1
ATOM 3409 C CA . GLU A 1 418 ? 17.535 -4.920 -64.560 1.00 93.69 418 GLU A CA 1
ATOM 3410 C C . GLU A 1 418 ? 16.968 -6.259 -65.049 1.00 93.69 418 GLU A C 1
ATOM 3412 O O . GLU A 1 418 ? 17.319 -6.737 -66.130 1.00 93.69 418 GLU A O 1
ATOM 3417 N N . ARG A 1 419 ? 16.043 -6.858 -64.293 1.00 94.69 419 ARG A N 1
ATOM 3418 C CA . ARG A 1 419 ? 15.342 -8.079 -64.697 1.00 94.69 419 ARG A CA 1
ATOM 3419 C C . ARG A 1 419 ? 14.479 -7.849 -65.935 1.00 94.69 419 ARG A C 1
ATOM 3421 O O . ARG A 1 419 ? 14.467 -8.717 -66.806 1.00 94.69 419 ARG A O 1
ATOM 3428 N N . GLU A 1 420 ? 13.769 -6.727 -66.015 1.00 94.88 420 GLU A N 1
ATOM 3429 C CA . GLU A 1 420 ? 13.003 -6.334 -67.203 1.00 94.88 420 GLU A CA 1
ATOM 3430 C C . GLU A 1 420 ? 13.929 -6.143 -68.409 1.00 94.88 420 GLU A C 1
ATOM 3432 O O . GLU A 1 420 ? 13.700 -6.776 -69.440 1.00 94.88 420 GLU A O 1
ATOM 3437 N N . ARG A 1 421 ? 15.039 -5.404 -68.258 1.00 94.00 421 ARG A N 1
ATOM 3438 C CA . ARG A 1 421 ? 16.041 -5.235 -69.327 1.00 94.00 421 ARG A CA 1
ATOM 3439 C C . ARG A 1 421 ? 16.587 -6.576 -69.818 1.00 94.00 421 ARG A C 1
ATOM 3441 O O . ARG A 1 421 ? 16.618 -6.834 -71.016 1.00 94.00 421 ARG A O 1
ATOM 3448 N N . LEU A 1 422 ? 16.989 -7.457 -68.901 1.00 94.31 422 LEU A N 1
ATOM 3449 C CA . LEU A 1 422 ? 17.490 -8.789 -69.250 1.00 94.31 422 LEU A CA 1
ATOM 3450 C C . LEU A 1 422 ? 16.408 -9.668 -69.888 1.00 94.31 422 LEU A C 1
ATOM 3452 O O . LEU A 1 422 ? 16.729 -10.523 -70.713 1.00 94.31 422 LEU A O 1
ATOM 3456 N N . ALA A 1 423 ? 15.137 -9.497 -69.519 1.00 94.94 423 ALA A N 1
ATOM 3457 C CA . ALA A 1 423 ? 14.029 -10.208 -70.146 1.00 94.94 423 ALA A CA 1
ATOM 3458 C C . ALA A 1 423 ? 13.800 -9.735 -71.589 1.00 94.94 423 ALA A C 1
ATOM 3460 O O . ALA A 1 423 ? 13.603 -10.582 -72.462 1.00 94.94 423 ALA A O 1
ATOM 3461 N N . GLU A 1 424 ? 13.883 -8.427 -71.841 1.00 94.44 424 GLU A N 1
ATOM 3462 C CA . GLU A 1 424 ? 13.846 -7.844 -73.187 1.00 94.44 424 GLU A CA 1
ATOM 3463 C C . GLU A 1 424 ? 15.032 -8.324 -74.030 1.00 94.44 424 GLU A C 1
ATOM 3465 O O . GLU A 1 424 ? 14.828 -8.873 -75.110 1.00 94.44 424 GLU A O 1
ATOM 3470 N N . GLU A 1 425 ? 16.259 -8.251 -73.507 1.00 93.94 425 GLU A N 1
ATOM 3471 C CA . GLU A 1 425 ? 17.451 -8.758 -74.197 1.00 93.94 425 GLU A CA 1
ATOM 3472 C C . GLU A 1 425 ? 17.345 -10.263 -74.494 1.00 93.94 425 GLU A C 1
ATOM 3474 O O . GLU A 1 425 ? 17.715 -10.719 -75.574 1.00 93.94 425 GLU A O 1
ATOM 3479 N N . ASN A 1 426 ? 16.817 -11.068 -73.566 1.00 94.25 426 ASN A N 1
ATOM 3480 C CA . ASN A 1 426 ? 16.614 -12.500 -73.795 1.00 94.25 426 ASN A CA 1
ATOM 3481 C C . ASN A 1 426 ? 15.533 -12.753 -74.853 1.00 94.25 426 ASN A C 1
ATOM 3483 O O . ASN A 1 426 ? 15.688 -13.661 -75.670 1.00 94.25 426 ASN A O 1
ATOM 3487 N N . ALA A 1 427 ? 14.457 -11.961 -74.866 1.00 94.56 427 ALA A N 1
ATOM 3488 C CA . ALA A 1 427 ? 13.444 -12.020 -75.915 1.00 94.56 427 ALA A CA 1
ATOM 3489 C C . ALA A 1 427 ? 14.052 -11.671 -77.283 1.00 94.56 427 ALA A C 1
ATOM 3491 O O . ALA A 1 427 ? 13.909 -12.453 -78.222 1.00 94.56 427 ALA A O 1
ATOM 3492 N N . ASP A 1 428 ? 14.836 -10.596 -77.364 1.00 91.38 428 ASP A N 1
ATOM 3493 C CA . ASP A 1 428 ? 15.549 -10.186 -78.576 1.00 91.38 428 ASP A CA 1
ATOM 3494 C C . ASP A 1 428 ? 16.542 -11.256 -79.048 1.00 91.38 428 ASP A C 1
ATOM 3496 O O . ASP A 1 428 ? 16.602 -11.583 -80.234 1.00 91.38 428 ASP A O 1
ATOM 3500 N N . LEU A 1 429 ? 17.310 -11.854 -78.133 1.00 92.69 429 LEU A N 1
ATOM 3501 C CA . LEU A 1 429 ? 18.243 -12.935 -78.452 1.00 92.69 429 LEU A CA 1
ATOM 3502 C C . LEU A 1 429 ? 17.514 -14.193 -78.928 1.00 92.69 429 LEU A C 1
ATOM 3504 O O . LEU A 1 429 ? 17.977 -14.836 -79.870 1.00 92.69 429 LEU A O 1
ATOM 3508 N N . ARG A 1 430 ? 16.373 -14.543 -78.322 1.00 92.19 430 ARG A N 1
ATOM 3509 C CA . ARG A 1 430 ? 15.518 -15.644 -78.793 1.00 92.19 430 ARG A CA 1
ATOM 3510 C C . ARG A 1 430 ? 14.970 -15.359 -80.183 1.00 92.19 430 ARG A C 1
ATOM 3512 O O . ARG A 1 430 ? 14.978 -16.265 -81.012 1.00 92.19 430 ARG A O 1
ATOM 3519 N N . ASP A 1 431 ? 14.569 -14.125 -80.460 1.00 89.31 431 ASP A N 1
ATOM 3520 C CA . ASP A 1 431 ? 14.098 -13.702 -81.778 1.00 89.31 431 ASP A CA 1
ATOM 3521 C C . ASP A 1 431 ? 15.217 -13.745 -82.824 1.00 89.31 431 ASP A C 1
ATOM 3523 O O . ASP A 1 431 ? 15.010 -14.217 -83.942 1.00 89.31 431 ASP A O 1
ATOM 3527 N N . VAL A 1 432 ? 16.428 -13.307 -82.473 1.00 87.75 432 VAL A N 1
ATOM 3528 C CA . VAL A 1 432 ? 17.613 -13.400 -83.341 1.00 87.75 432 VAL A CA 1
ATOM 3529 C C . VAL A 1 432 ? 17.981 -14.860 -83.598 1.00 87.75 432 VAL A C 1
ATOM 3531 O O . VAL A 1 432 ? 18.251 -15.227 -84.741 1.00 87.75 432 VAL A O 1
ATOM 3534 N N . LEU A 1 433 ? 17.959 -15.706 -82.566 1.00 88.06 433 LEU A N 1
ATOM 3535 C CA . LEU A 1 433 ? 18.226 -17.137 -82.691 1.00 88.06 433 LEU A CA 1
ATOM 3536 C C . LEU A 1 433 ? 17.165 -17.818 -83.560 1.00 88.06 433 LEU A C 1
ATOM 3538 O O . LEU A 1 433 ? 17.515 -18.621 -84.421 1.00 88.06 433 LEU A O 1
ATOM 3542 N N . LYS A 1 434 ? 15.886 -17.461 -83.379 1.00 86.19 434 LYS A N 1
ATOM 3543 C CA . LYS A 1 434 ? 14.782 -17.928 -84.220 1.00 86.19 434 LYS A CA 1
ATOM 3544 C C . LYS A 1 434 ? 15.029 -17.535 -85.676 1.00 86.19 434 LYS A C 1
ATOM 3546 O O . LYS A 1 434 ? 15.087 -18.416 -86.521 1.00 86.19 434 LYS A O 1
ATOM 3551 N N . ARG A 1 435 ? 15.316 -16.257 -85.956 1.00 78.88 435 ARG A N 1
ATOM 3552 C CA . ARG A 1 435 ? 15.663 -15.775 -87.308 1.00 78.88 435 ARG A CA 1
ATOM 3553 C C . ARG A 1 435 ? 16.891 -16.472 -87.902 1.00 78.88 435 ARG A C 1
ATOM 3555 O O . ARG A 1 435 ? 16.934 -16.688 -89.107 1.00 78.88 435 ARG A O 1
ATOM 3562 N N . TYR A 1 436 ? 17.898 -16.805 -87.095 1.00 82.00 436 TYR A N 1
ATOM 3563 C CA . TYR A 1 436 ? 19.081 -17.536 -87.555 1.00 82.00 436 TYR A CA 1
ATOM 3564 C C . TYR A 1 436 ? 18.756 -18.997 -87.891 1.00 82.00 436 TYR A C 1
ATOM 3566 O O . TYR A 1 436 ? 19.151 -19.479 -88.949 1.00 82.00 436 TYR A O 1
ATOM 3574 N N . LEU A 1 437 ? 18.013 -19.691 -87.023 1.00 81.94 437 LEU A N 1
ATOM 3575 C CA . LEU A 1 437 ? 17.554 -21.062 -87.261 1.00 81.94 437 LEU A CA 1
ATOM 3576 C C . LEU A 1 437 ? 16.623 -21.138 -88.467 1.00 81.94 437 LEU A C 1
ATOM 3578 O O . LEU A 1 437 ? 16.750 -22.054 -89.275 1.00 81.94 437 LEU A O 1
ATOM 3582 N N . ASP A 1 438 ? 15.747 -20.153 -88.626 1.00 75.94 438 ASP A N 1
ATOM 3583 C CA . ASP A 1 438 ? 14.947 -19.980 -89.826 1.00 75.94 438 ASP A CA 1
ATOM 3584 C C . ASP A 1 438 ? 15.873 -19.740 -91.036 1.00 75.94 438 ASP A C 1
ATOM 3586 O O . ASP A 1 438 ? 15.811 -20.457 -92.021 1.00 75.94 438 ASP A O 1
ATOM 3590 N N . GLY A 1 439 ? 16.868 -18.857 -90.958 1.00 72.06 439 GLY A N 1
ATOM 3591 C CA . GLY A 1 439 ? 17.839 -18.671 -92.048 1.00 72.06 439 GLY A CA 1
ATOM 3592 C C . GLY A 1 439 ? 18.625 -19.931 -92.470 1.00 72.06 439 GLY A C 1
ATOM 3593 O O . GLY A 1 439 ? 19.087 -20.000 -93.610 1.00 72.06 439 GLY A O 1
ATOM 3594 N N . VAL A 1 440 ? 18.786 -20.918 -91.580 1.00 73.25 440 VAL A N 1
ATOM 3595 C CA . VAL A 1 440 ? 19.525 -22.174 -91.827 1.00 73.25 440 VAL A CA 1
ATOM 3596 C C . VAL A 1 440 ? 18.599 -23.348 -92.187 1.00 73.25 440 VAL A C 1
ATOM 3598 O O . VAL A 1 440 ? 19.021 -24.264 -92.895 1.00 73.25 440 VAL A O 1
ATOM 3601 N N . SER A 1 441 ? 17.346 -23.342 -91.727 1.00 72.06 441 SER A N 1
ATOM 3602 C CA . SER A 1 441 ? 16.360 -24.401 -91.971 1.00 72.06 441 SER A CA 1
ATOM 3603 C C . SER A 1 441 ? 15.303 -23.964 -92.986 1.00 72.06 441 SER A C 1
ATOM 3605 O O . SER A 1 441 ? 14.877 -22.819 -93.022 1.00 72.06 441 SER A O 1
ATOM 3607 N N . VAL A 1 442 ? 14.844 -24.868 -93.850 1.00 64.75 442 VAL A N 1
ATOM 3608 C CA . VAL A 1 442 ? 13.787 -24.533 -94.816 1.00 64.75 442 VAL A CA 1
ATOM 3609 C C . VAL A 1 442 ? 12.425 -24.834 -94.186 1.00 64.75 442 VAL A C 1
ATOM 3611 O O . VAL A 1 442 ? 11.938 -25.956 -94.285 1.00 64.75 442 VAL A O 1
ATOM 3614 N N . ASN A 1 443 ? 11.828 -23.835 -93.528 1.00 66.75 443 ASN A N 1
ATOM 3615 C CA . ASN A 1 443 ? 10.481 -23.896 -92.941 1.00 66.75 443 ASN A CA 1
ATOM 3616 C C . ASN A 1 443 ? 9.419 -23.227 -93.838 1.00 66.75 443 ASN A C 1
ATOM 3618 O O . ASN A 1 443 ? 9.704 -22.282 -94.574 1.00 66.75 443 ASN A O 1
ATOM 3622 N N . ASP A 1 444 ? 8.159 -23.660 -93.726 1.00 69.19 444 ASP A N 1
ATOM 3623 C CA . ASP A 1 444 ? 7.026 -23.120 -94.503 1.00 69.19 444 ASP A CA 1
ATOM 3624 C C . ASP A 1 444 ? 6.778 -21.613 -94.274 1.00 69.19 444 ASP A C 1
ATOM 3626 O O . ASP A 1 444 ? 6.323 -20.916 -95.183 1.00 69.19 444 ASP A O 1
ATOM 3630 N N . GLU A 1 445 ? 7.091 -21.080 -93.087 1.00 67.94 445 GLU A N 1
ATOM 3631 C CA . GLU A 1 445 ? 6.960 -19.645 -92.765 1.00 67.94 445 GLU A CA 1
ATOM 3632 C C . GLU A 1 445 ? 7.897 -18.779 -93.627 1.00 67.94 445 GLU A C 1
ATOM 3634 O O . GLU A 1 445 ? 7.509 -17.731 -94.142 1.00 67.94 445 GLU A O 1
ATOM 3639 N N . ILE A 1 446 ? 9.095 -19.285 -93.899 1.00 64.44 446 ILE A N 1
ATOM 3640 C CA . ILE A 1 446 ? 10.179 -18.612 -94.623 1.00 64.44 446 ILE A CA 1
ATOM 3641 C C . ILE A 1 446 ? 9.913 -18.572 -96.131 1.00 64.44 446 ILE A C 1
ATOM 3643 O O . ILE A 1 446 ? 10.296 -17.633 -96.837 1.00 64.44 446 ILE A O 1
ATOM 3647 N N . VAL A 1 447 ? 9.226 -19.599 -96.638 1.00 65.00 447 VAL A N 1
ATOM 3648 C CA . VAL A 1 447 ? 8.720 -19.637 -98.013 1.00 65.00 447 VAL A CA 1
ATOM 3649 C C . VAL A 1 447 ? 7.559 -18.649 -98.166 1.00 65.00 447 VAL A C 1
ATOM 3651 O O . VAL A 1 447 ? 7.471 -17.965 -99.185 1.00 65.00 447 VAL A O 1
ATOM 3654 N N . ARG A 1 448 ? 6.708 -18.474 -97.145 1.00 68.56 448 ARG A N 1
ATOM 3655 C CA . ARG A 1 448 ? 5.623 -17.474 -97.165 1.00 68.56 448 ARG A CA 1
ATOM 3656 C C . ARG A 1 448 ? 6.129 -16.035 -97.069 1.00 68.56 448 ARG A C 1
ATOM 3658 O O . ARG A 1 448 ? 5.557 -15.162 -97.715 1.00 68.56 448 ARG A O 1
ATOM 3665 N N . GLU A 1 449 ? 7.226 -15.780 -96.362 1.00 64.12 449 GLU A N 1
ATOM 3666 C CA . GLU A 1 449 ? 7.870 -14.455 -96.329 1.00 64.12 449 GLU A CA 1
ATOM 3667 C C . GLU A 1 449 ? 8.441 -13.996 -97.687 1.00 64.12 449 GLU A C 1
ATOM 3669 O O . GLU A 1 449 ? 8.743 -12.811 -97.857 1.00 64.12 449 GLU A O 1
ATOM 3674 N N . SER A 1 450 ? 8.545 -14.899 -98.671 1.00 58.47 450 SER A N 1
ATOM 3675 C CA . SER A 1 450 ? 8.933 -14.582 -100.055 1.00 58.47 450 SER A CA 1
ATOM 3676 C C . SER A 1 450 ? 7.769 -14.097 -100.944 1.00 58.47 450 SER A C 1
ATOM 3678 O O . SER A 1 450 ? 8.000 -13.590 -102.044 1.00 58.47 450 SER A O 1
ATOM 3680 N N . LEU A 1 451 ? 6.519 -14.194 -100.468 1.00 60.22 451 LEU A N 1
ATOM 3681 C CA . LEU A 1 451 ? 5.317 -13.738 -101.178 1.00 60.22 451 LEU A CA 1
ATOM 3682 C C . LEU A 1 451 ? 5.131 -12.203 -101.091 1.00 60.22 451 LEU A C 1
ATOM 3684 O O . LEU A 1 451 ? 5.710 -11.540 -100.222 1.00 60.22 451 LEU A O 1
ATOM 3688 N N . PRO A 1 452 ? 4.319 -11.589 -101.980 1.00 54.09 452 PRO A N 1
ATOM 3689 C CA . PRO A 1 452 ? 4.140 -10.138 -102.020 1.00 54.09 452 PRO A CA 1
ATOM 3690 C C . PRO A 1 452 ? 3.542 -9.599 -100.709 1.00 54.09 452 PRO A C 1
ATOM 3692 O O . PRO A 1 452 ? 2.354 -9.754 -100.456 1.00 54.09 452 PRO A O 1
ATOM 3695 N N . GLY A 1 453 ? 4.377 -8.954 -99.885 1.00 58.94 453 GLY A N 1
ATOM 3696 C CA . GLY A 1 453 ? 3.983 -8.389 -98.584 1.00 58.94 453 GLY A CA 1
ATOM 3697 C C . GLY A 1 453 ? 4.850 -8.839 -97.400 1.00 58.94 453 GLY A C 1
ATOM 3698 O O . GLY A 1 453 ? 4.777 -8.215 -96.348 1.00 58.94 453 GLY A O 1
ATOM 3699 N N . GLY A 1 454 ? 5.693 -9.866 -97.572 1.00 60.47 454 GLY A N 1
ATOM 3700 C CA . GLY A 1 454 ? 6.625 -10.354 -96.545 1.00 60.47 454 GLY A CA 1
ATOM 3701 C C . GLY A 1 454 ? 7.954 -9.586 -96.456 1.00 60.47 454 GLY A C 1
ATOM 3702 O O . GLY A 1 454 ? 8.267 -8.746 -97.308 1.00 60.47 454 GLY A O 1
ATOM 3703 N N . GLN A 1 455 ? 8.744 -9.888 -95.415 1.00 58.75 455 GLN A N 1
ATOM 3704 C CA . GLN A 1 455 ? 10.013 -9.214 -95.081 1.00 58.75 455 GLN A CA 1
ATOM 3705 C C . GLN A 1 455 ? 11.199 -9.592 -95.996 1.00 58.75 455 GLN A C 1
ATOM 3707 O O . GLN A 1 455 ? 12.253 -8.964 -95.907 1.00 58.75 455 GLN A O 1
ATOM 3712 N N . GLY A 1 456 ? 11.005 -10.516 -96.948 1.00 62.25 456 GLY A N 1
ATOM 3713 C CA . GLY A 1 456 ? 11.986 -10.882 -97.973 1.00 62.25 456 GLY A CA 1
ATOM 3714 C C . GLY A 1 456 ? 13.081 -11.831 -97.468 1.00 62.25 456 GLY A C 1
ATOM 3715 O O . GLY A 1 456 ? 13.666 -11.628 -96.412 1.00 62.25 456 GLY A O 1
ATOM 3716 N N . ASN A 1 457 ? 13.400 -12.858 -98.261 1.00 64.69 457 ASN A N 1
ATOM 3717 C CA . ASN A 1 457 ? 14.330 -13.934 -97.902 1.00 64.69 457 ASN A CA 1
ATOM 3718 C C . ASN A 1 457 ? 15.339 -14.214 -99.040 1.00 64.69 457 ASN A C 1
ATOM 3720 O O . ASN A 1 457 ? 15.039 -14.000 -100.211 1.00 64.69 457 ASN A O 1
ATOM 3724 N N . THR A 1 458 ? 16.538 -14.701 -98.707 1.00 67.44 458 THR A N 1
ATOM 3725 C CA . THR A 1 458 ? 17.603 -15.099 -99.644 1.00 67.44 458 THR A CA 1
ATOM 3726 C C . THR A 1 458 ? 17.393 -16.453 -100.328 1.00 67.44 458 THR A C 1
ATOM 3728 O O . THR A 1 458 ? 18.087 -16.724 -101.303 1.00 67.44 458 THR A O 1
ATOM 3731 N N . LEU A 1 459 ? 16.468 -17.295 -99.851 1.00 66.62 459 LEU A N 1
ATOM 3732 C CA . LEU A 1 459 ? 16.199 -18.623 -100.430 1.00 66.62 459 LEU A CA 1
ATOM 3733 C C . LEU A 1 459 ? 15.537 -18.549 -101.824 1.00 66.62 459 LEU A C 1
ATOM 3735 O O . LEU A 1 459 ? 15.801 -19.390 -102.678 1.00 66.62 459 LEU A O 1
ATOM 3739 N N . MET A 1 460 ? 14.698 -17.532 -102.066 1.00 62.72 460 MET A N 1
ATOM 3740 C CA . MET A 1 460 ? 14.045 -17.278 -103.356 1.00 62.72 460 MET A CA 1
ATOM 3741 C C . MET A 1 460 ? 13.957 -15.768 -103.606 1.00 62.72 460 MET A C 1
ATOM 3743 O O . MET A 1 460 ? 13.181 -15.059 -102.966 1.00 62.72 460 MET A O 1
ATOM 3747 N N . VAL A 1 461 ? 14.771 -15.263 -104.536 1.00 64.75 461 VAL A N 1
ATOM 3748 C CA . VAL A 1 461 ? 14.836 -13.832 -104.866 1.00 64.75 461 VAL A CA 1
ATOM 3749 C C . VAL A 1 461 ? 13.942 -13.539 -106.066 1.00 64.75 461 VAL A C 1
ATOM 3751 O O . VAL A 1 461 ? 14.214 -13.987 -107.176 1.00 64.75 461 VAL A O 1
ATOM 3754 N N . VAL A 1 462 ? 12.887 -12.754 -105.844 1.00 62.16 462 VAL A N 1
ATOM 3755 C CA . VAL A 1 462 ? 11.964 -12.294 -106.891 1.00 62.16 462 VAL A CA 1
ATOM 3756 C C . VAL A 1 462 ? 12.091 -10.774 -107.033 1.00 62.16 462 VAL A C 1
ATOM 3758 O O . VAL A 1 462 ? 11.986 -10.049 -106.043 1.00 62.16 462 VAL A O 1
ATOM 3761 N N . ASN A 1 463 ? 12.318 -10.290 -108.259 1.00 65.38 463 ASN A N 1
ATOM 3762 C CA . ASN A 1 463 ? 12.391 -8.864 -108.624 1.00 65.38 463 ASN A CA 1
ATOM 3763 C C . ASN A 1 463 ? 13.379 -8.024 -107.789 1.00 65.38 463 ASN A C 1
ATOM 3765 O O . ASN A 1 463 ? 13.008 -6.960 -107.299 1.00 65.38 463 ASN A O 1
ATOM 3769 N N . GLU A 1 464 ? 14.608 -8.514 -107.571 1.00 66.25 464 GLU A N 1
ATOM 3770 C CA . GLU A 1 464 ? 15.687 -7.796 -106.847 1.00 66.25 464 GLU A CA 1
ATOM 3771 C C . GLU A 1 464 ? 15.299 -7.286 -105.437 1.00 66.25 464 GLU A C 1
ATOM 3773 O O . GLU A 1 464 ? 15.991 -6.471 -104.823 1.00 66.25 464 GLU A O 1
ATOM 3778 N N . ARG A 1 465 ? 14.189 -7.779 -104.875 1.00 66.69 465 ARG A N 1
ATOM 3779 C CA . ARG A 1 465 ? 13.556 -7.207 -103.679 1.00 66.69 465 ARG A CA 1
ATOM 3780 C C . ARG A 1 465 ? 14.435 -7.318 -102.434 1.00 66.69 465 ARG A C 1
ATOM 3782 O O . ARG A 1 465 ? 14.432 -6.419 -101.596 1.00 66.69 465 ARG A O 1
ATOM 3789 N N . THR A 1 466 ? 15.228 -8.382 -102.334 1.00 67.56 466 THR A N 1
ATOM 3790 C CA . THR A 1 466 ? 16.210 -8.576 -101.258 1.00 67.56 466 THR A CA 1
ATOM 3791 C C . THR A 1 466 ? 17.330 -7.536 -101.296 1.00 67.56 466 THR A C 1
ATOM 3793 O O . THR A 1 466 ? 17.765 -7.070 -100.243 1.00 67.56 466 THR A O 1
ATOM 3796 N N . GLU A 1 467 ? 17.774 -7.116 -102.484 1.00 68.81 467 GLU A N 1
ATOM 3797 C CA . GLU A 1 467 ? 18.789 -6.068 -102.624 1.00 68.81 467 GLU A CA 1
ATOM 3798 C C . GLU A 1 467 ? 18.234 -4.687 -102.275 1.00 68.81 467 GLU A C 1
ATOM 3800 O O . GLU A 1 467 ? 18.900 -3.906 -101.591 1.00 68.81 467 GLU A O 1
ATOM 3805 N N . VAL A 1 468 ? 16.994 -4.402 -102.681 1.00 71.50 468 VAL A N 1
ATOM 3806 C CA . VAL A 1 468 ? 16.306 -3.147 -102.346 1.00 71.50 468 VAL A CA 1
ATOM 3807 C C . VAL A 1 468 ? 16.120 -3.013 -100.833 1.00 71.50 468 VAL A C 1
ATOM 3809 O O . VAL A 1 468 ? 16.469 -1.975 -100.269 1.00 71.50 468 VAL A O 1
ATOM 3812 N N . LEU A 1 469 ? 15.655 -4.068 -100.155 1.00 70.44 469 LEU A N 1
ATOM 3813 C CA . LEU A 1 469 ? 15.475 -4.068 -98.699 1.00 70.44 469 LEU A CA 1
ATOM 3814 C C . LEU A 1 469 ? 16.806 -3.937 -97.947 1.00 70.44 469 LEU A C 1
ATOM 3816 O O . LEU A 1 469 ? 16.881 -3.197 -96.967 1.00 70.44 469 LEU A O 1
ATOM 3820 N N . ARG A 1 470 ? 17.889 -4.568 -98.427 1.00 71.25 470 ARG A N 1
ATOM 3821 C CA . ARG A 1 470 ? 19.237 -4.375 -97.858 1.00 71.25 470 ARG A CA 1
ATOM 3822 C C . ARG A 1 470 ? 19.721 -2.932 -97.992 1.00 71.25 470 ARG A C 1
ATOM 3824 O O . ARG A 1 470 ? 20.252 -2.388 -97.027 1.00 71.25 470 ARG A O 1
ATOM 3831 N N . ARG A 1 471 ? 19.516 -2.291 -99.150 1.00 75.62 471 ARG A N 1
ATOM 3832 C CA . ARG A 1 471 ? 19.882 -0.876 -99.362 1.00 75.62 471 ARG A CA 1
ATOM 3833 C C . ARG A 1 471 ? 19.052 0.063 -98.486 1.00 75.62 471 ARG A C 1
ATOM 3835 O O . ARG A 1 471 ? 19.608 0.997 -97.915 1.00 75.62 471 ARG A O 1
ATOM 3842 N N . GLN A 1 472 ? 17.752 -0.199 -98.340 1.00 76.31 472 GLN A N 1
ATOM 3843 C CA . GLN A 1 472 ? 16.874 0.566 -97.449 1.00 76.31 472 GLN A CA 1
ATOM 3844 C C . GLN A 1 472 ? 17.277 0.410 -95.980 1.00 76.31 472 GLN A C 1
ATOM 3846 O O . GLN A 1 472 ? 17.395 1.411 -95.276 1.00 76.31 472 GLN A O 1
ATOM 3851 N N . LYS A 1 473 ? 17.572 -0.816 -95.532 1.00 75.38 473 LYS A N 1
ATOM 3852 C CA . LYS A 1 473 ? 18.051 -1.081 -94.170 1.00 75.38 473 LYS A CA 1
ATOM 3853 C C . LYS A 1 473 ? 19.392 -0.392 -93.897 1.00 75.38 473 LYS A C 1
ATOM 3855 O O . LYS A 1 473 ? 19.510 0.307 -92.899 1.00 75.38 473 LYS A O 1
ATOM 3860 N N . ALA A 1 474 ? 20.355 -0.492 -94.816 1.00 76.50 474 ALA A N 1
ATOM 3861 C CA . ALA A 1 474 ? 21.652 0.179 -94.692 1.00 76.50 474 ALA A CA 1
ATOM 3862 C C . ALA A 1 474 ? 21.528 1.713 -94.662 1.00 76.50 474 ALA A C 1
ATOM 3864 O O . ALA A 1 474 ? 22.306 2.390 -93.993 1.00 76.50 474 ALA A O 1
ATOM 3865 N N . ARG A 1 475 ? 20.547 2.278 -95.377 1.00 78.81 475 ARG A N 1
ATOM 3866 C CA . ARG A 1 475 ? 20.241 3.711 -95.316 1.00 78.81 475 ARG A CA 1
ATOM 3867 C C . ARG A 1 475 ? 19.655 4.104 -93.954 1.00 78.81 475 ARG A C 1
ATOM 3869 O O . ARG A 1 475 ? 20.157 5.046 -93.352 1.00 78.81 475 ARG A O 1
ATOM 3876 N N . LEU A 1 476 ? 18.668 3.361 -93.451 1.00 78.19 476 LEU A N 1
ATOM 3877 C CA . LEU A 1 476 ? 18.048 3.608 -92.141 1.00 78.19 476 LEU A CA 1
ATOM 3878 C C . LEU A 1 476 ? 19.037 3.447 -90.977 1.00 78.19 476 LEU A C 1
ATOM 3880 O O . LEU A 1 476 ? 18.993 4.210 -90.018 1.00 78.19 476 LEU A O 1
ATOM 3884 N N . GLU A 1 477 ? 19.950 2.478 -91.052 1.00 78.62 477 GLU A N 1
ATOM 3885 C CA . GLU A 1 477 ? 21.000 2.296 -90.041 1.00 78.62 477 GLU A CA 1
ATOM 3886 C C . GLU A 1 477 ? 21.985 3.472 -90.023 1.00 78.62 477 GLU A C 1
ATOM 3888 O O . GLU A 1 477 ? 22.382 3.912 -88.946 1.00 78.62 477 GLU A O 1
ATOM 3893 N N . ARG A 1 478 ? 22.326 4.039 -91.190 1.00 78.81 478 ARG A N 1
ATOM 3894 C CA . ARG A 1 478 ? 23.144 5.261 -91.279 1.00 78.81 478 ARG A CA 1
ATOM 3895 C C . ARG A 1 478 ? 22.420 6.485 -90.724 1.00 78.81 478 ARG A C 1
ATOM 3897 O O . ARG A 1 478 ? 23.040 7.268 -90.015 1.00 78.81 478 ARG A O 1
ATOM 3904 N N . GLU A 1 479 ? 21.129 6.632 -91.016 1.00 78.94 479 GLU A N 1
ATOM 3905 C CA . GLU A 1 479 ? 20.300 7.722 -90.480 1.00 78.94 479 GLU A CA 1
ATOM 3906 C C . GLU A 1 479 ? 20.211 7.632 -88.941 1.00 78.94 479 GLU A C 1
ATOM 3908 O O . GLU A 1 479 ? 20.506 8.606 -88.253 1.00 78.94 479 GLU A O 1
ATOM 3913 N N . ARG A 1 480 ? 19.955 6.441 -88.380 1.00 77.62 480 ARG A N 1
ATOM 3914 C CA . ARG A 1 480 ? 19.937 6.217 -86.919 1.00 77.62 480 ARG A CA 1
ATOM 3915 C C . ARG A 1 480 ? 21.301 6.406 -86.250 1.00 77.62 480 ARG A C 1
ATOM 3917 O O . ARG A 1 480 ? 21.363 6.864 -85.110 1.00 77.62 480 ARG A O 1
ATOM 3924 N N . ALA A 1 481 ? 22.392 6.030 -86.919 1.00 75.38 481 ALA A N 1
ATOM 3925 C CA . ALA A 1 481 ? 23.742 6.261 -86.410 1.00 75.38 481 ALA A CA 1
ATOM 3926 C C . ALA A 1 481 ? 24.049 7.765 -86.323 1.00 75.38 481 ALA A C 1
ATOM 3928 O O . ALA A 1 481 ? 24.514 8.222 -85.281 1.00 75.38 481 ALA A O 1
ATOM 3929 N N . ALA A 1 482 ? 23.692 8.533 -87.357 1.00 78.50 482 ALA A N 1
ATOM 3930 C CA . ALA A 1 482 ? 23.836 9.987 -87.360 1.00 78.50 482 ALA A CA 1
ATOM 3931 C C . ALA A 1 482 ? 22.966 10.666 -86.283 1.00 78.50 482 ALA A C 1
ATOM 3933 O O . ALA A 1 482 ? 23.416 11.602 -85.626 1.00 78.50 482 ALA A O 1
ATOM 3934 N N . GLU A 1 483 ? 21.744 10.176 -86.040 1.00 76.88 483 GLU A N 1
ATOM 3935 C CA . GLU A 1 483 ? 20.879 10.679 -84.961 1.00 76.88 483 GLU A CA 1
ATOM 3936 C C . GLU A 1 483 ? 21.465 10.430 -83.564 1.00 76.88 483 GLU A C 1
ATOM 3938 O O . GLU A 1 483 ? 21.428 11.323 -82.716 1.00 76.88 483 GLU A O 1
ATOM 3943 N N . ARG A 1 484 ? 22.045 9.247 -83.317 1.00 74.25 484 ARG A N 1
ATOM 3944 C CA . ARG A 1 484 ? 22.721 8.936 -82.043 1.00 74.25 484 ARG A CA 1
ATOM 3945 C C . ARG A 1 484 ? 23.953 9.811 -81.820 1.00 74.25 484 ARG A C 1
ATOM 3947 O O . ARG A 1 484 ? 24.178 10.264 -80.702 1.00 74.25 484 ARG A O 1
ATOM 3954 N N . GLU A 1 485 ? 24.715 10.081 -82.875 1.00 74.56 485 GLU A N 1
ATOM 3955 C CA . GLU A 1 485 ? 25.894 10.952 -82.822 1.00 74.56 485 GLU A CA 1
ATOM 3956 C C . GLU A 1 485 ? 25.502 12.414 -82.533 1.00 74.56 485 GLU A C 1
ATOM 3958 O O . GLU A 1 485 ? 26.084 13.065 -81.666 1.00 74.56 485 GLU A O 1
ATOM 3963 N N . MET A 1 486 ? 24.428 12.901 -83.164 1.00 72.75 486 MET A N 1
ATOM 3964 C CA . MET A 1 486 ? 23.852 14.225 -82.891 1.00 72.75 486 MET A CA 1
ATOM 3965 C C . MET A 1 486 ? 23.257 14.339 -81.478 1.00 72.75 486 MET A C 1
ATOM 3967 O O . MET A 1 486 ? 23.356 15.395 -80.852 1.00 72.75 486 MET A O 1
ATOM 3971 N N . ALA A 1 487 ? 22.659 13.269 -80.945 1.00 70.88 487 ALA A N 1
ATOM 3972 C CA . ALA A 1 487 ? 22.159 13.234 -79.570 1.00 70.88 487 ALA A CA 1
ATOM 3973 C C . ALA A 1 487 ? 23.300 13.239 -78.534 1.00 70.88 487 ALA A C 1
ATOM 3975 O O . ALA A 1 487 ? 23.197 13.922 -77.515 1.00 70.88 487 ALA A O 1
ATOM 3976 N N . ALA A 1 488 ? 24.408 12.545 -78.811 1.00 67.75 488 ALA A N 1
ATOM 3977 C CA . ALA A 1 488 ? 25.598 12.556 -77.960 1.00 67.75 488 ALA A CA 1
ATOM 3978 C C . ALA A 1 488 ? 26.274 13.940 -77.917 1.00 67.75 488 ALA A C 1
ATOM 3980 O O . ALA A 1 488 ? 26.687 14.389 -76.848 1.00 67.75 488 ALA A O 1
ATOM 3981 N N . LEU A 1 489 ? 26.319 14.652 -79.049 1.00 69.31 489 LEU A N 1
ATOM 3982 C CA . LEU A 1 489 ? 26.809 16.035 -79.107 1.00 69.31 489 LEU A CA 1
ATOM 3983 C C . LEU A 1 489 ? 25.907 17.004 -78.325 1.00 69.31 489 LEU A C 1
ATOM 3985 O O . LEU A 1 489 ? 26.413 17.836 -77.576 1.00 69.31 489 LEU A O 1
ATOM 3989 N N . ARG A 1 490 ? 24.576 16.847 -78.400 1.00 65.56 490 ARG A N 1
ATOM 3990 C CA . ARG A 1 490 ? 23.637 17.650 -77.591 1.00 65.56 490 ARG A CA 1
ATOM 3991 C C . ARG A 1 490 ? 23.826 17.455 -76.084 1.00 65.56 490 ARG A C 1
ATOM 3993 O O . ARG A 1 490 ? 23.727 18.430 -75.350 1.00 65.56 490 ARG A O 1
ATOM 4000 N N . MET A 1 491 ? 24.135 16.237 -75.635 1.00 58.16 491 MET A N 1
ATOM 4001 C CA . MET A 1 491 ? 24.437 15.953 -74.223 1.00 58.16 491 MET A CA 1
ATOM 4002 C C . MET A 1 491 ? 25.772 16.571 -73.758 1.00 58.16 491 MET A C 1
ATOM 4004 O O . MET A 1 491 ? 25.913 16.926 -72.588 1.00 58.16 491 MET A O 1
ATOM 4008 N N . GLN A 1 492 ? 26.755 16.737 -74.653 1.00 56.28 492 GLN A N 1
ATOM 4009 C CA . GLN A 1 492 ? 28.007 17.442 -74.337 1.00 56.28 492 GLN A CA 1
ATOM 4010 C C . GLN A 1 492 ? 27.828 18.966 -74.268 1.00 56.28 492 GLN A C 1
ATOM 4012 O O . GLN A 1 492 ? 28.449 19.612 -73.422 1.00 56.28 492 GLN A O 1
ATOM 4017 N N . ASP A 1 493 ? 26.961 19.541 -75.104 1.00 54.47 493 ASP A N 1
ATOM 4018 C CA . ASP A 1 493 ? 26.664 20.979 -75.074 1.00 54.47 493 ASP A CA 1
ATOM 4019 C C . ASP A 1 493 ? 25.866 21.384 -73.823 1.00 54.47 493 ASP A C 1
ATOM 4021 O O . ASP A 1 493 ? 26.119 22.449 -73.256 1.00 54.47 493 ASP A O 1
ATOM 4025 N N . THR A 1 494 ? 24.983 20.519 -73.309 1.00 54.59 494 THR A N 1
ATOM 4026 C CA . THR A 1 494 ? 24.291 20.758 -72.029 1.00 54.59 494 THR A CA 1
ATOM 4027 C C . THR A 1 494 ? 25.241 20.731 -70.830 1.00 54.59 494 THR A C 1
ATOM 4029 O O . THR A 1 494 ? 25.094 21.549 -69.930 1.00 54.59 494 THR A O 1
ATOM 4032 N N . ALA A 1 495 ? 26.280 19.888 -70.848 1.00 48.47 495 ALA A N 1
ATOM 4033 C CA . ALA A 1 495 ? 27.292 19.855 -69.786 1.00 48.47 495 ALA A CA 1
ATOM 4034 C C . ALA A 1 495 ? 28.227 21.086 -69.788 1.00 48.47 495 ALA A C 1
ATOM 4036 O O . ALA A 1 495 ? 28.837 21.408 -68.770 1.00 48.47 495 ALA A O 1
ATOM 4037 N N . ARG A 1 496 ? 28.348 21.808 -70.913 1.00 44.97 496 ARG A N 1
ATOM 4038 C CA . ARG A 1 496 ? 29.122 23.064 -70.998 1.00 44.97 496 ARG A CA 1
ATOM 4039 C C . ARG A 1 496 ? 28.343 24.302 -70.546 1.00 44.97 496 ARG A C 1
ATOM 4041 O O . ARG A 1 496 ? 28.969 25.296 -70.184 1.00 44.97 496 ARG A O 1
ATOM 4048 N N . LEU A 1 497 ? 27.012 24.251 -70.558 1.00 45.28 497 LEU A N 1
ATOM 4049 C CA . LEU A 1 497 ? 26.138 25.378 -70.209 1.00 45.28 497 LEU A CA 1
ATOM 4050 C C . LEU A 1 497 ? 25.917 25.558 -68.695 1.00 45.28 497 LEU A C 1
ATOM 4052 O O . LEU A 1 497 ? 25.473 26.627 -68.286 1.00 45.28 497 LEU A O 1
ATOM 4056 N N . GLU A 1 498 ? 26.299 24.594 -67.852 1.00 43.03 498 GLU A N 1
ATOM 4057 C CA . GLU A 1 498 ? 26.164 24.699 -66.385 1.00 43.03 498 GLU A CA 1
ATOM 4058 C C . GLU A 1 498 ? 27.317 25.460 -65.689 1.00 43.03 498 GLU A C 1
ATOM 4060 O O . GLU A 1 498 ? 27.238 25.742 -64.497 1.00 43.03 498 GLU A O 1
ATOM 4065 N N . VAL A 1 499 ? 28.375 25.868 -66.410 1.00 45.16 499 VAL A N 1
ATOM 4066 C CA . VAL A 1 499 ? 29.562 26.538 -65.818 1.00 45.16 499 VAL A CA 1
ATOM 4067 C C . VAL A 1 499 ? 29.527 28.077 -65.912 1.00 45.16 499 VAL A C 1
ATOM 4069 O O . VAL A 1 499 ? 30.383 28.756 -65.347 1.00 45.16 499 VAL A O 1
ATOM 4072 N N . THR A 1 500 ? 28.519 28.688 -66.539 1.00 35.22 500 THR A N 1
ATOM 4073 C CA . THR A 1 500 ? 28.372 30.157 -66.535 1.00 35.22 500 THR A CA 1
ATOM 4074 C C . THR A 1 500 ? 27.020 30.573 -65.986 1.00 35.22 500 THR A C 1
ATOM 4076 O O . THR A 1 500 ? 26.015 30.559 -66.692 1.00 35.22 500 THR A O 1
ATOM 4079 N N . GLY A 1 501 ? 27.016 30.967 -64.713 1.00 39.25 501 GLY A N 1
ATOM 4080 C CA . GLY A 1 501 ? 25.842 31.489 -64.033 1.00 39.25 501 GLY A CA 1
ATOM 4081 C C . GLY A 1 501 ? 25.281 32.744 -64.699 1.00 39.25 501 GLY A C 1
ATOM 4082 O O . GLY A 1 501 ? 25.998 33.715 -64.951 1.00 39.25 501 GLY A O 1
ATOM 4083 N N . ARG A 1 502 ? 23.968 32.732 -64.924 1.00 31.44 502 ARG A N 1
ATOM 4084 C CA . ARG A 1 502 ? 23.121 33.925 -64.914 1.00 31.44 502 ARG A CA 1
ATOM 4085 C C . ARG A 1 502 ? 21.677 33.513 -64.660 1.00 31.44 502 ARG A C 1
ATOM 4087 O O . ARG A 1 502 ? 21.053 32.842 -65.474 1.00 31.44 502 ARG A O 1
ATOM 4094 N N . SER A 1 503 ? 21.193 33.922 -63.497 1.00 34.59 503 SER A N 1
ATOM 4095 C CA . SER A 1 503 ? 19.785 34.036 -63.160 1.00 34.59 503 SER A CA 1
ATOM 4096 C C . SER A 1 503 ? 19.133 35.076 -64.074 1.00 34.59 503 SER A C 1
ATOM 4098 O O . SER A 1 503 ? 19.685 36.161 -64.254 1.00 34.59 503 SER A O 1
ATOM 4100 N N . ASP A 1 504 ? 18.012 34.728 -64.702 1.00 31.06 504 ASP A N 1
ATOM 4101 C CA . ASP A 1 504 ? 16.731 35.420 -64.505 1.00 31.06 504 ASP A CA 1
ATOM 4102 C C . ASP A 1 504 ? 15.690 35.018 -65.565 1.00 31.06 504 ASP A C 1
ATOM 4104 O O . ASP A 1 504 ? 15.901 35.135 -66.767 1.00 31.06 504 ASP A O 1
ATOM 4108 N N . VAL A 1 505 ? 14.560 34.537 -65.036 1.00 36.56 505 VAL A N 1
ATOM 4109 C CA . VAL A 1 505 ? 13.165 34.863 -65.375 1.00 36.56 505 VAL A CA 1
ATOM 4110 C C . VAL A 1 505 ? 12.778 34.971 -66.863 1.00 36.56 505 VAL A C 1
ATOM 4112 O O . VAL A 1 505 ? 13.063 35.964 -67.519 1.00 36.56 505 VAL A O 1
ATOM 4115 N N . GLN A 1 506 ? 11.978 34.002 -67.328 1.00 31.14 506 GLN A N 1
ATOM 4116 C CA . GLN A 1 506 ? 10.632 34.156 -67.928 1.00 31.14 506 GLN A CA 1
ATOM 4117 C C . GLN A 1 506 ? 10.338 32.987 -68.881 1.00 31.14 506 GLN A C 1
ATOM 4119 O O . GLN A 1 506 ? 10.937 32.897 -69.945 1.00 31.14 506 GLN A O 1
ATOM 4124 N N . ALA A 1 507 ? 9.380 32.132 -68.512 1.00 29.53 507 ALA A N 1
ATOM 4125 C CA . ALA A 1 507 ? 8.503 31.425 -69.450 1.00 29.53 507 ALA A CA 1
ATOM 4126 C C . ALA A 1 507 ? 7.373 30.746 -68.659 1.00 29.53 507 ALA A C 1
ATOM 4128 O O . ALA A 1 507 ? 7.458 29.580 -68.278 1.00 29.53 507 ALA A O 1
ATOM 4129 N N . GLU A 1 508 ? 6.314 31.512 -68.393 1.00 31.31 508 GLU A N 1
ATOM 4130 C CA . GLU A 1 508 ? 4.970 30.940 -68.393 1.00 31.31 508 GLU A CA 1
ATOM 4131 C C . GLU A 1 508 ? 4.705 30.370 -69.793 1.00 31.31 508 GLU A C 1
ATOM 4133 O O . GLU A 1 508 ? 4.969 31.048 -70.782 1.00 31.31 508 GLU A O 1
ATOM 4138 N N . GLU A 1 509 ? 4.229 29.129 -69.880 1.00 32.53 509 GLU A N 1
ATOM 4139 C CA . GLU A 1 509 ? 2.951 28.782 -70.518 1.00 32.53 509 GLU A CA 1
ATOM 4140 C C . GLU A 1 509 ? 2.821 27.263 -70.736 1.00 32.53 509 GLU A C 1
ATOM 4142 O O . GLU A 1 509 ? 3.758 26.561 -71.109 1.00 32.53 509 GLU A O 1
ATOM 4147 N N . ALA A 1 510 ? 1.579 26.807 -70.556 1.00 31.64 510 ALA A N 1
ATOM 4148 C CA . ALA A 1 510 ? 1.004 25.533 -70.978 1.00 31.64 510 ALA A CA 1
ATOM 4149 C C . ALA A 1 510 ? 1.387 24.269 -70.186 1.00 31.64 510 ALA A C 1
ATOM 4151 O O . ALA A 1 510 ? 2.323 23.546 -70.527 1.00 31.64 510 ALA A O 1
ATOM 4152 N N . ARG A 1 511 ? 0.517 23.915 -69.228 1.00 31.98 511 ARG A N 1
ATOM 4153 C CA . ARG A 1 511 ? -0.121 22.582 -69.148 1.00 31.98 511 ARG A CA 1
ATOM 4154 C C . ARG A 1 511 ? -1.283 22.610 -68.154 1.00 31.98 511 ARG A C 1
ATOM 4156 O O . ARG A 1 511 ? -1.119 22.389 -66.958 1.00 31.98 511 ARG A O 1
ATOM 4163 N N . GLU A 1 512 ? -2.470 22.882 -68.686 1.00 31.12 512 GLU A N 1
ATOM 4164 C CA . GLU A 1 512 ? -3.725 22.491 -68.057 1.00 31.12 512 GLU A CA 1
ATOM 4165 C C . GLU A 1 512 ? -3.895 20.964 -68.130 1.00 31.12 512 GLU A C 1
ATOM 4167 O O . GLU A 1 512 ? -3.809 20.365 -69.198 1.00 31.12 512 GLU A O 1
ATOM 4172 N N . VAL A 1 513 ? -4.138 20.391 -66.949 1.00 33.16 513 VAL A N 1
ATOM 4173 C CA . VAL A 1 513 ? -5.156 19.378 -66.622 1.00 33.16 513 VAL A CA 1
ATOM 4174 C C . VAL A 1 513 ? -5.156 18.055 -67.402 1.00 33.16 513 VAL A C 1
ATOM 4176 O O . VAL A 1 513 ? -5.726 17.950 -68.480 1.00 33.16 513 VAL A O 1
ATOM 4179 N N . GLU A 1 514 ? -4.756 16.982 -66.711 1.00 28.39 514 GLU A N 1
ATOM 4180 C CA . GLU A 1 514 ? -5.603 15.781 -66.647 1.00 28.39 514 GLU A CA 1
ATOM 4181 C C . GLU A 1 514 ? -5.451 15.089 -65.281 1.00 28.39 514 GLU A C 1
ATOM 4183 O O . GLU A 1 514 ? -4.531 14.315 -65.019 1.00 28.39 514 GLU A O 1
ATOM 4188 N N . VAL A 1 515 ? -6.365 15.423 -64.368 1.00 35.19 515 VAL A N 1
ATOM 4189 C CA . VAL A 1 515 ? -6.577 14.701 -63.111 1.00 35.19 515 VAL A CA 1
ATOM 4190 C C . VAL A 1 515 ? -7.486 13.516 -63.425 1.00 35.19 515 VAL A C 1
ATOM 4192 O O . VAL A 1 515 ? -8.685 13.687 -63.627 1.00 35.19 515 VAL A O 1
ATOM 4195 N N . MET A 1 516 ? -6.926 12.309 -63.434 1.00 29.08 516 MET A N 1
ATOM 4196 C CA . MET A 1 516 ? -7.696 11.066 -63.408 1.00 29.08 516 MET A CA 1
ATOM 4197 C C . MET A 1 516 ? -7.629 10.468 -62.005 1.00 29.08 516 MET A C 1
ATOM 4199 O O . MET A 1 516 ? -6.728 9.707 -61.658 1.00 29.08 516 MET A O 1
ATOM 4203 N N . VAL A 1 517 ? -8.629 10.825 -61.198 1.00 33.81 517 VAL A N 1
ATOM 4204 C CA . VAL A 1 517 ? -9.034 10.069 -60.012 1.00 33.81 517 VAL A CA 1
ATOM 4205 C C . VAL A 1 517 ? -9.537 8.710 -60.496 1.00 33.81 517 VAL A C 1
ATOM 4207 O O . VAL A 1 517 ? -10.603 8.614 -61.102 1.00 33.81 517 VAL A O 1
ATOM 4210 N N . ARG A 1 518 ? -8.781 7.644 -60.226 1.00 32.28 518 ARG A N 1
ATOM 4211 C CA . ARG A 1 518 ? -9.313 6.280 -60.242 1.00 32.28 518 ARG A CA 1
ATOM 4212 C C . ARG A 1 518 ? -9.571 5.851 -58.808 1.00 32.28 518 ARG A C 1
ATOM 4214 O O . ARG A 1 518 ? -8.645 5.621 -58.042 1.00 32.28 518 ARG A O 1
ATOM 4221 N N . SER A 1 519 ? -10.854 5.753 -58.486 1.00 32.16 519 SER A N 1
ATOM 4222 C CA . SER A 1 519 ? -11.365 4.929 -57.402 1.00 32.16 519 SER A CA 1
ATOM 4223 C C . SER A 1 519 ? -10.945 3.474 -57.616 1.00 32.16 519 SER A C 1
ATOM 4225 O O . SER A 1 519 ? -11.294 2.915 -58.657 1.00 32.16 519 SER A O 1
ATOM 4227 N N . TYR A 1 520 ? -10.245 2.892 -56.645 1.00 38.19 520 TYR A N 1
ATOM 4228 C CA . TYR A 1 520 ? -10.504 1.568 -56.071 1.00 38.19 520 TYR A CA 1
ATOM 4229 C C . TYR A 1 520 ? -9.893 1.505 -54.675 1.00 38.19 520 TYR A C 1
ATOM 4231 O O . TYR A 1 520 ? -8.758 2.008 -54.519 1.00 38.19 520 TYR A O 1
#